Protein AF-A0A0R1XLI3-F1 (afdb_monomer_lite)

Organism: NCBI:txid1122147

Radius of gyration: 31.04 Å; chains: 1; bounding box: 112×54×92 Å

pLDDT: mean 72.98, std 22.09, range [22.11, 97.94]

Secondary structure (DSSP, 8-state):
------SHHHHHHHHHHHHH----S-PSSSSPPPSB-S--B-TT--BTTB-B-TTSPBPPTTEEEEEEE-TTS-EEEEEEEEPPTT-BEEES-SB-STT--EESS-SSGGGHHHHHHTT--S-SEEEESSBTTTTB---GGG---EEEEEEES--S-----SHHHHHHTTT-SS-SS---HHHIIIII-TT---BSEEE-GGGTT-EEEPTT--SBS-EEEEEEEEEEEEEE--STTHHHHHHTT--EEEEEEEEPTTS-HHHHHHTEEEEEEEEEEEEPPEEETTEEE------EEEEEEEEEPSS-TTEEEEEEEEPP-EEEEETTTEEEEE-TTHHHHHHHHHHBEEEETTEEEESB-BSSSS----S-GGGGEETTTTTEE-BPBPS---S-TT--HHHHHHHHHTT---TTHHHHHHHHHHTSPPPTTGGGBHHHHHHHHHHHHS--GGG--S--HHHHHHTTTTHIIIIIHHHHHHHIIIIIIS-EEEEEEEEEEEEGGG----SSHHHHHHHTTBPPPPSSTTS-S-STTS-S-S-TT-TT--SEEEEEE-GGGEEETT-TTTT--SS-TTT-THHHHHSSTTTSHHHH-EE-GGGTTT-SEEEEEEE-PPP---------HHHHHTTT----S-----S-TTGGG------TTTS-EE----SS-------HHHHHHHHHTTS-BGGGTB--EE--SS-----------------

Structure (mmCIF, N/CA/C/O backbone):
data_AF-A0A0R1XLI3-F1
#
_entry.id   AF-A0A0R1XLI3-F1
#
loop_
_atom_site.group_PDB
_atom_site.id
_atom_site.type_symbol
_atom_site.label_atom_id
_atom_site.label_alt_id
_atom_site.label_comp_id
_atom_site.label_asym_id
_atom_site.label_entity_id
_atom_site.label_seq_id
_atom_site.pdbx_PDB_ins_code
_atom_site.Cartn_x
_atom_site.Cartn_y
_atom_site.Cartn_z
_atom_site.occupancy
_atom_site.B_iso_or_equiv
_atom_site.auth_seq_id
_atom_site.auth_comp_id
_atom_site.auth_asym_id
_atom_site.auth_atom_id
_atom_site.pdbx_PDB_model_num
ATOM 1 N N . MET A 1 1 ? 73.283 -30.393 -1.524 1.00 39.75 1 MET A N 1
ATOM 2 C CA . MET A 1 1 ? 73.108 -28.950 -1.270 1.00 39.75 1 MET A CA 1
ATOM 3 C C . MET A 1 1 ? 72.895 -28.275 -2.610 1.00 39.75 1 MET A C 1
ATOM 5 O O . MET A 1 1 ? 73.868 -28.037 -3.299 1.00 39.75 1 MET A O 1
ATOM 9 N N . GLU A 1 2 ? 71.645 -28.024 -2.992 1.00 24.89 2 GLU A N 1
ATOM 10 C CA . GLU A 1 2 ? 71.291 -27.095 -4.071 1.00 24.89 2 GLU A CA 1
ATOM 11 C C . GLU A 1 2 ? 69.819 -26.689 -3.907 1.00 24.89 2 GLU A C 1
ATOM 13 O O . GLU A 1 2 ? 68.983 -27.474 -3.459 1.00 24.89 2 GLU A O 1
ATOM 18 N N . ARG A 1 3 ? 69.550 -25.403 -4.139 1.00 27.80 3 ARG A N 1
ATOM 19 C CA . ARG A 1 3 ? 68.343 -24.663 -3.749 1.00 27.80 3 ARG A CA 1
ATOM 20 C C . ARG A 1 3 ? 67.168 -24.939 -4.696 1.00 27.80 3 ARG A C 1
ATOM 22 O O . ARG A 1 3 ? 67.227 -24.549 -5.855 1.00 27.80 3 ARG A O 1
ATOM 29 N N . GLN A 1 4 ? 66.045 -25.433 -4.173 1.00 28.08 4 GLN A N 1
ATOM 30 C CA . GLN A 1 4 ? 64.724 -25.249 -4.790 1.00 28.08 4 GLN A CA 1
ATOM 31 C C . GLN A 1 4 ? 63.990 -24.092 -4.096 1.00 28.08 4 GLN A C 1
ATOM 33 O O . GLN A 1 4 ? 63.335 -24.266 -3.073 1.00 28.08 4 GLN A O 1
ATOM 38 N N . ASN A 1 5 ? 64.112 -22.885 -4.653 1.00 31.72 5 ASN A N 1
ATOM 39 C CA . ASN A 1 5 ? 63.316 -21.723 -4.254 1.00 31.72 5 ASN A CA 1
ATOM 40 C C . ASN A 1 5 ? 62.020 -21.689 -5.075 1.00 31.72 5 ASN A C 1
ATOM 42 O O . ASN A 1 5 ? 61.991 -21.150 -6.179 1.00 31.72 5 ASN A O 1
ATOM 46 N N . GLY A 1 6 ? 60.946 -22.253 -4.521 1.00 30.78 6 GLY A N 1
ATOM 47 C CA . GLY A 1 6 ? 59.614 -22.253 -5.120 1.00 30.78 6 GLY A CA 1
ATOM 48 C C . GLY A 1 6 ? 58.546 -21.664 -4.193 1.00 30.78 6 GLY A C 1
ATOM 49 O O . GLY A 1 6 ? 58.340 -22.125 -3.080 1.00 30.78 6 GLY A O 1
ATOM 50 N N . ASN A 1 7 ? 57.811 -20.680 -4.711 1.00 38.19 7 ASN A N 1
ATOM 51 C CA . ASN A 1 7 ? 56.394 -20.416 -4.419 1.00 38.19 7 ASN A CA 1
ATOM 52 C C . ASN A 1 7 ? 55.904 -19.762 -3.112 1.00 38.19 7 ASN A C 1
ATOM 54 O O . ASN A 1 7 ? 54.698 -19.538 -3.024 1.00 38.19 7 ASN A O 1
ATOM 58 N N . TRP A 1 8 ? 56.736 -19.283 -2.183 1.00 28.06 8 TRP A N 1
ATOM 59 C CA . TRP A 1 8 ? 56.175 -18.522 -1.040 1.00 28.06 8 TRP A CA 1
ATOM 60 C C . TRP A 1 8 ? 55.830 -17.051 -1.346 1.00 28.06 8 TRP A C 1
ATOM 62 O O . TRP A 1 8 ? 54.842 -16.517 -0.839 1.00 28.06 8 TRP A O 1
ATOM 72 N N . ARG A 1 9 ? 56.573 -16.388 -2.248 1.00 27.89 9 ARG A N 1
ATOM 73 C CA . ARG A 1 9 ? 56.328 -14.972 -2.606 1.00 27.89 9 ARG A CA 1
ATOM 74 C C . ARG A 1 9 ? 55.070 -14.745 -3.456 1.00 27.89 9 ARG A C 1
ATOM 76 O O . ARG A 1 9 ? 54.487 -13.670 -3.383 1.00 27.89 9 ARG A O 1
ATOM 83 N N . ARG A 1 10 ? 54.610 -15.742 -4.226 1.00 34.81 10 ARG A N 1
ATOM 84 C CA . ARG A 1 10 ? 53.370 -15.639 -5.028 1.00 34.81 10 ARG A CA 1
ATOM 85 C C . ARG A 1 10 ? 52.102 -15.757 -4.180 1.00 34.81 10 ARG A C 1
ATOM 87 O O . ARG A 1 10 ? 51.093 -15.165 -4.548 1.00 34.81 10 ARG A O 1
ATOM 94 N N . TRP A 1 11 ? 52.159 -16.462 -3.050 1.00 30.70 11 TRP A N 1
ATOM 95 C CA . TRP A 1 11 ? 51.035 -16.543 -2.115 1.00 30.70 11 TRP A CA 1
ATOM 96 C C . TRP A 1 11 ? 50.865 -15.235 -1.339 1.00 30.70 11 TRP A C 1
ATOM 98 O O . TRP A 1 11 ? 49.771 -14.682 -1.315 1.00 30.70 11 TRP A O 1
ATOM 108 N N . TRP A 1 12 ? 51.960 -14.653 -0.838 1.00 27.16 12 TRP A N 1
ATOM 109 C CA . TRP A 1 12 ? 51.905 -13.351 -0.165 1.00 27.16 12 TRP A CA 1
ATOM 110 C C . TRP A 1 12 ? 51.523 -12.197 -1.098 1.00 27.16 12 TRP A C 1
ATOM 112 O O . TRP A 1 12 ? 50.753 -11.339 -0.690 1.00 27.16 12 TRP A O 1
ATOM 122 N N . LEU A 1 13 ? 51.969 -12.190 -2.361 1.00 27.66 13 LEU A N 1
ATOM 123 C CA . LEU A 1 13 ? 51.540 -11.168 -3.324 1.00 27.66 13 LEU A CA 1
ATOM 124 C C . LEU A 1 13 ? 50.078 -11.327 -3.761 1.00 27.66 13 LEU A C 1
ATOM 126 O O . LEU A 1 13 ? 49.451 -10.315 -4.032 1.00 27.66 13 LEU A O 1
ATOM 130 N N . ARG A 1 14 ? 49.502 -12.540 -3.784 1.00 31.78 14 ARG A N 1
ATOM 131 C CA . ARG A 1 14 ? 48.061 -12.737 -4.045 1.00 31.78 14 ARG A CA 1
ATOM 132 C C . ARG A 1 14 ? 47.196 -12.364 -2.842 1.00 31.78 14 ARG A C 1
ATOM 134 O O . ARG A 1 14 ? 46.160 -11.739 -3.032 1.00 31.78 14 ARG A O 1
ATOM 141 N N . SER A 1 15 ? 47.646 -12.661 -1.623 1.00 29.19 15 SER A N 1
ATOM 142 C CA . SER A 1 15 ? 46.953 -12.246 -0.397 1.00 29.19 15 SER A CA 1
ATOM 143 C C . SER A 1 15 ? 47.086 -10.741 -0.144 1.00 29.19 15 SER A C 1
ATOM 145 O O . SER A 1 15 ? 46.114 -10.104 0.240 1.00 29.19 15 SER A O 1
ATOM 147 N N . ALA A 1 16 ? 48.238 -10.137 -0.451 1.00 25.22 16 ALA A N 1
ATOM 148 C CA . ALA A 1 16 ? 48.418 -8.688 -0.395 1.00 25.22 16 ALA A CA 1
ATOM 149 C C . ALA A 1 16 ? 47.683 -7.966 -1.536 1.00 25.22 16 ALA A C 1
ATOM 151 O O . ALA A 1 16 ? 47.194 -6.868 -1.308 1.00 25.22 16 ALA A O 1
ATOM 152 N N . LEU A 1 17 ? 47.515 -8.573 -2.723 1.00 25.44 17 LEU A N 1
ATOM 153 C CA . LEU A 1 17 ? 46.618 -8.022 -3.747 1.00 25.44 17 LEU A CA 1
ATOM 154 C C . LEU A 1 17 ? 45.147 -8.160 -3.349 1.00 25.44 17 LEU A C 1
ATOM 156 O O . LEU A 1 17 ? 44.393 -7.270 -3.675 1.00 25.44 17 LEU A O 1
ATOM 160 N N . LEU A 1 18 ? 44.724 -9.204 -2.631 1.00 27.86 18 LEU A N 1
ATOM 161 C CA . LEU A 1 18 ? 43.344 -9.334 -2.131 1.00 27.86 18 LEU A CA 1
ATOM 162 C C . LEU A 1 18 ? 43.043 -8.403 -0.945 1.00 27.86 18 LEU A C 1
ATOM 164 O O . LEU A 1 18 ? 41.903 -7.986 -0.775 1.00 27.86 18 LEU A O 1
ATOM 168 N N . VAL A 1 19 ? 44.060 -8.031 -0.162 1.00 26.91 19 VAL A N 1
ATOM 169 C CA . VAL A 1 19 ? 43.941 -7.078 0.956 1.00 26.91 19 VAL A CA 1
ATOM 170 C C . VAL A 1 19 ? 44.175 -5.623 0.505 1.00 26.91 19 VAL A C 1
ATOM 172 O O . VAL A 1 19 ? 43.577 -4.714 1.072 1.00 26.91 19 VAL A O 1
ATOM 175 N N . MET A 1 20 ? 44.953 -5.380 -0.561 1.00 24.34 20 MET A N 1
ATOM 176 C CA . MET A 1 20 ? 45.060 -4.065 -1.224 1.00 24.34 20 MET A CA 1
ATOM 177 C C . MET A 1 20 ? 44.031 -3.856 -2.348 1.00 24.34 20 MET A C 1
ATOM 179 O O . MET A 1 20 ? 43.761 -2.719 -2.718 1.00 24.34 20 MET A O 1
ATOM 183 N N . MET A 1 21 ? 43.368 -4.917 -2.819 1.00 24.69 21 MET A N 1
ATOM 184 C CA . MET A 1 21 ? 42.048 -4.879 -3.464 1.00 24.69 21 MET A CA 1
ATOM 185 C C . MET A 1 21 ? 40.954 -4.974 -2.399 1.00 24.69 21 MET A C 1
ATOM 187 O O . MET A 1 21 ? 39.965 -5.689 -2.556 1.00 24.69 21 MET A O 1
ATOM 191 N N . GLY A 1 22 ? 41.110 -4.180 -1.336 1.00 24.69 22 GLY A N 1
ATOM 192 C CA . GLY A 1 22 ? 39.999 -3.634 -0.570 1.00 24.69 22 GLY A CA 1
ATOM 193 C C . GLY A 1 22 ? 39.123 -2.761 -1.472 1.00 24.69 22 GLY A C 1
ATOM 194 O O . GLY A 1 22 ? 39.038 -1.553 -1.304 1.00 24.69 22 GLY A O 1
ATOM 195 N N . VAL A 1 23 ? 38.480 -3.397 -2.448 1.00 24.88 23 VAL A N 1
ATOM 196 C CA . VAL A 1 23 ? 37.234 -2.956 -3.052 1.00 24.88 23 VAL A CA 1
ATOM 197 C C . VAL A 1 23 ? 36.171 -3.518 -2.101 1.00 24.88 23 VAL A C 1
ATOM 199 O O . VAL A 1 23 ? 35.583 -4.564 -2.327 1.00 24.88 23 VAL A O 1
ATOM 202 N N . SER A 1 24 ? 35.992 -2.960 -0.903 1.00 25.61 24 SER A N 1
ATOM 203 C CA . SER A 1 24 ? 35.075 -1.833 -0.748 1.00 25.61 24 SER A CA 1
ATOM 204 C C . SER A 1 24 ? 34.416 -1.483 -2.082 1.00 25.61 24 SER A C 1
ATOM 206 O O . SER A 1 24 ? 34.947 -0.707 -2.871 1.00 25.61 24 SER A O 1
ATOM 208 N N . LEU A 1 25 ? 33.271 -2.108 -2.365 1.00 26.27 25 LEU A N 1
ATOM 209 C CA . LEU A 1 25 ? 32.308 -1.634 -3.361 1.00 26.27 25 LEU A CA 1
ATOM 210 C C . LEU A 1 25 ? 31.713 -0.290 -2.889 1.00 26.27 25 LEU A C 1
ATOM 212 O O . LEU A 1 25 ? 30.508 -0.131 -2.741 1.00 26.27 25 LEU A O 1
ATOM 216 N N . VAL A 1 26 ? 32.587 0.677 -2.630 1.00 27.73 26 VAL A N 1
ATOM 217 C CA . VAL A 1 26 ? 32.319 2.105 -2.619 1.00 27.73 26 VAL A CA 1
ATOM 218 C C . VAL A 1 26 ? 32.951 2.585 -3.918 1.00 27.73 26 VAL A C 1
ATOM 220 O O . VAL A 1 26 ? 34.157 2.805 -4.008 1.00 27.73 26 VAL A O 1
ATOM 223 N N . GLY A 1 27 ? 32.138 2.612 -4.975 1.00 23.52 27 GLY A N 1
ATOM 224 C CA . GLY A 1 27 ? 32.546 3.168 -6.261 1.00 23.52 27 GLY A CA 1
ATOM 225 C C . GLY A 1 27 ? 32.937 4.647 -6.117 1.00 23.52 27 GLY A C 1
ATOM 226 O O . GLY A 1 27 ? 32.415 5.333 -5.233 1.00 23.52 27 GLY A O 1
ATOM 227 N N . PRO A 1 28 ? 33.861 5.147 -6.956 1.00 25.33 28 PRO A N 1
ATOM 228 C CA . PRO A 1 28 ? 34.333 6.522 -6.884 1.00 25.33 28 PRO A CA 1
ATOM 229 C C . PRO A 1 28 ? 33.207 7.510 -7.218 1.00 25.33 28 PRO A C 1
ATOM 231 O O . PRO A 1 28 ? 32.317 7.221 -8.016 1.00 25.33 28 PRO A O 1
ATOM 234 N N . GLY A 1 29 ? 33.268 8.664 -6.552 1.00 27.78 29 GLY A N 1
ATOM 235 C CA . GLY A 1 29 ? 32.188 9.634 -6.381 1.00 27.78 29 GLY A CA 1
ATOM 236 C C . GLY A 1 29 ? 31.455 10.072 -7.651 1.00 27.78 29 GLY A C 1
ATOM 237 O O . GLY A 1 29 ? 32.063 10.412 -8.664 1.00 27.78 29 GLY A O 1
ATOM 238 N N . GLY A 1 30 ? 30.126 10.135 -7.518 1.00 27.03 30 GLY A N 1
ATOM 239 C CA . GLY A 1 30 ? 29.192 10.716 -8.482 1.00 27.03 30 GLY A CA 1
ATOM 240 C C . GLY A 1 30 ? 28.301 9.686 -9.181 1.00 27.03 30 GLY A C 1
ATOM 241 O O . GLY A 1 30 ? 28.468 9.445 -10.372 1.00 27.03 30 GLY A O 1
ATOM 242 N N . GLY A 1 31 ? 27.335 9.096 -8.469 1.00 23.61 31 GLY A N 1
ATOM 243 C CA . GLY A 1 31 ? 26.301 8.242 -9.066 1.00 23.61 31 GLY A CA 1
ATOM 244 C C . GLY A 1 31 ? 25.434 7.561 -8.004 1.00 23.61 31 GLY A C 1
ATOM 245 O O . GLY A 1 31 ? 25.958 6.922 -7.101 1.00 23.61 31 GLY A O 1
ATOM 246 N N . VAL A 1 32 ? 24.123 7.759 -8.095 1.00 30.73 32 VAL A N 1
ATOM 247 C CA . VAL A 1 32 ? 23.076 7.502 -7.090 1.00 30.73 32 VAL A CA 1
ATOM 248 C C . VAL A 1 32 ? 23.098 6.064 -6.532 1.00 30.73 32 VAL A C 1
ATOM 250 O O . VAL A 1 32 ? 23.110 5.089 -7.283 1.00 30.73 32 VAL A O 1
ATOM 253 N N . GLN A 1 33 ? 23.111 5.941 -5.197 1.00 36.12 33 GLN A N 1
ATOM 254 C CA . GLN A 1 33 ? 22.994 4.683 -4.444 1.00 36.12 33 GLN A CA 1
ATOM 255 C C . GLN A 1 33 ? 21.686 3.949 -4.790 1.00 36.12 33 GLN A C 1
ATOM 257 O O . GLN A 1 33 ? 20.634 4.564 -4.949 1.00 36.12 33 GLN A O 1
ATOM 262 N N . ALA A 1 34 ? 21.745 2.617 -4.883 1.00 39.62 34 ALA A N 1
ATOM 263 C CA . ALA A 1 34 ? 20.552 1.780 -4.997 1.00 39.62 34 ALA A CA 1
ATOM 264 C C . ALA A 1 34 ? 19.632 2.010 -3.782 1.00 39.62 34 ALA A C 1
ATOM 266 O O . ALA A 1 34 ? 20.099 1.900 -2.653 1.00 39.62 34 ALA A O 1
ATOM 267 N N . ALA A 1 35 ? 18.349 2.315 -4.010 1.00 57.84 35 ALA A N 1
ATOM 268 C CA . ALA A 1 35 ? 17.368 2.561 -2.942 1.00 57.84 35 ALA A CA 1
ATOM 269 C C . ALA A 1 35 ? 16.849 1.262 -2.293 1.00 57.84 35 ALA A C 1
ATOM 271 O O . ALA A 1 35 ? 16.368 1.273 -1.165 1.00 57.84 35 ALA A O 1
ATOM 272 N N . THR A 1 36 ? 16.991 0.120 -2.975 1.00 68.88 36 THR A N 1
ATOM 273 C CA . THR A 1 36 ? 16.769 -1.207 -2.381 1.00 68.88 36 THR A CA 1
ATOM 274 C C . THR A 1 36 ? 18.110 -1.787 -1.925 1.00 68.88 36 THR A C 1
ATOM 276 O O . THR A 1 36 ? 18.995 -2.038 -2.749 1.00 68.88 36 THR A O 1
ATOM 279 N N . ILE A 1 37 ? 18.266 -1.964 -0.615 1.00 77.00 37 ILE A N 1
ATOM 280 C CA . ILE A 1 37 ? 19.516 -2.267 0.089 1.00 77.00 37 ILE A CA 1
ATOM 281 C C . ILE A 1 37 ? 19.394 -3.540 0.942 1.00 77.00 37 ILE A C 1
ATOM 283 O O . ILE A 1 37 ? 18.321 -4.121 1.084 1.00 77.00 37 ILE A O 1
ATOM 287 N N . GLY A 1 38 ? 20.512 -3.968 1.530 1.00 77.31 38 GLY A N 1
ATOM 288 C CA . GLY A 1 38 ? 20.568 -5.162 2.372 1.00 77.31 38 GLY A CA 1
ATOM 289 C C . GLY A 1 38 ? 20.665 -6.466 1.581 1.00 77.31 38 GLY A C 1
ATOM 290 O O . GLY A 1 38 ? 20.661 -6.488 0.347 1.00 77.31 38 GLY A O 1
ATOM 291 N N . ASP A 1 39 ? 20.800 -7.563 2.321 1.00 87.00 39 ASP A N 1
ATOM 292 C CA . ASP A 1 39 ? 20.830 -8.904 1.742 1.00 87.00 39 ASP A CA 1
ATOM 293 C C . ASP A 1 39 ? 19.417 -9.374 1.370 1.00 87.00 39 ASP A C 1
ATOM 295 O O . ASP A 1 39 ? 18.418 -8.837 1.835 1.00 87.00 39 ASP A O 1
ATOM 299 N N . VAL A 1 40 ? 19.299 -10.398 0.524 1.00 90.94 40 VAL A N 1
ATOM 300 C CA . VAL A 1 40 ? 17.981 -10.997 0.263 1.00 90.94 40 VAL A CA 1
ATOM 301 C C . VAL A 1 40 ? 17.575 -11.803 1.496 1.00 90.94 40 VAL A C 1
ATOM 303 O O . VAL A 1 40 ? 18.226 -12.805 1.810 1.00 90.94 40 VAL A O 1
ATOM 306 N N . LEU A 1 41 ? 16.516 -11.373 2.183 1.00 91.88 41 LEU A N 1
ATOM 307 C CA . LEU A 1 41 ? 15.948 -12.093 3.319 1.00 91.88 41 LEU A CA 1
ATOM 308 C C . LEU A 1 41 ? 15.362 -13.423 2.843 1.00 91.88 41 LEU A C 1
ATOM 310 O O . LEU A 1 41 ? 14.444 -13.448 2.018 1.00 91.88 41 LEU A O 1
ATOM 314 N N . ASP A 1 42 ? 15.870 -14.529 3.381 1.00 91.31 42 ASP A N 1
ATOM 315 C CA . ASP A 1 42 ? 15.267 -15.840 3.168 1.00 91.31 42 ASP A CA 1
ATOM 316 C C . ASP A 1 42 ? 14.076 -16.029 4.115 1.00 91.31 42 ASP A C 1
ATOM 318 O O . ASP A 1 42 ? 14.222 -16.492 5.244 1.00 91.31 42 ASP A O 1
ATOM 322 N N . ASN A 1 43 ? 12.880 -15.679 3.641 1.00 91.56 43 ASN A N 1
ATOM 323 C CA . ASN A 1 43 ? 11.638 -15.845 4.394 1.00 91.56 43 ASN A CA 1
ATOM 324 C C . ASN A 1 43 ? 11.174 -17.311 4.509 1.00 91.56 43 ASN A C 1
ATOM 326 O O . ASN A 1 43 ? 10.242 -17.589 5.261 1.00 91.56 43 ASN A O 1
ATOM 330 N N . THR A 1 44 ? 11.832 -18.255 3.823 1.00 88.00 44 THR A N 1
ATOM 331 C CA . THR A 1 44 ? 11.503 -19.693 3.880 1.00 88.00 44 THR A CA 1
ATOM 332 C C . THR A 1 44 ? 12.224 -20.427 5.014 1.00 88.00 44 THR A C 1
ATOM 334 O O . THR A 1 44 ? 11.814 -21.520 5.407 1.00 88.00 44 THR A O 1
ATOM 337 N N . ALA A 1 45 ? 13.282 -19.829 5.570 1.00 77.31 45 ALA A N 1
ATOM 338 C CA . ALA A 1 45 ? 14.051 -20.383 6.679 1.00 77.31 45 ALA A CA 1
ATOM 339 C C . ALA A 1 45 ? 13.320 -20.151 8.015 1.00 77.31 45 ALA A C 1
ATOM 341 O O . ALA A 1 45 ? 13.554 -19.167 8.714 1.00 77.31 45 ALA A O 1
ATOM 342 N N . THR A 1 46 ? 12.402 -21.056 8.354 1.00 71.75 46 THR A N 1
ATOM 343 C CA . THR A 1 46 ? 11.537 -20.932 9.537 1.00 71.75 46 THR A CA 1
ATOM 344 C C . THR A 1 46 ? 11.875 -21.921 10.638 1.00 71.75 46 THR A C 1
ATOM 346 O O . THR A 1 46 ? 12.150 -23.087 10.358 1.00 71.75 46 THR A O 1
ATOM 349 N N . THR A 1 47 ? 11.700 -21.498 11.890 1.00 72.06 47 THR A N 1
ATOM 350 C CA . THR A 1 47 ? 11.745 -22.375 13.070 1.00 72.06 47 THR A CA 1
ATOM 351 C C . THR A 1 47 ? 10.362 -22.399 13.711 1.00 72.06 47 THR A C 1
ATOM 353 O O . THR A 1 47 ? 9.854 -21.345 14.085 1.00 72.06 47 THR A O 1
ATOM 356 N N . ASN A 1 48 ? 9.739 -23.577 13.843 1.00 73.88 48 ASN A N 1
ATOM 357 C CA . ASN A 1 48 ? 8.381 -23.738 14.394 1.00 73.88 48 ASN A CA 1
ATOM 358 C C . ASN A 1 48 ? 7.351 -22.782 13.759 1.00 73.88 48 ASN A C 1
ATOM 360 O O . ASN A 1 48 ? 6.611 -22.109 14.474 1.00 73.88 48 ASN A O 1
ATOM 364 N N . ASN A 1 49 ? 7.354 -22.681 12.426 1.00 74.06 49 ASN A N 1
ATOM 365 C CA . ASN A 1 49 ? 6.492 -21.774 11.658 1.00 74.06 49 ASN A CA 1
ATOM 366 C C . ASN A 1 49 ? 6.637 -20.293 12.037 1.00 74.06 49 ASN A C 1
ATOM 368 O O . ASN A 1 49 ? 5.702 -19.528 11.876 1.00 74.06 49 ASN A O 1
ATOM 372 N N . LYS A 1 50 ? 7.802 -19.857 12.526 1.00 83.25 50 LYS A N 1
ATOM 373 C CA . LYS A 1 50 ? 8.097 -18.441 12.785 1.00 83.25 50 LYS A CA 1
ATOM 374 C C . LYS A 1 50 ? 9.308 -17.991 11.984 1.00 83.25 50 LYS A C 1
ATOM 376 O O . LYS A 1 50 ? 10.279 -18.740 11.844 1.00 83.25 50 LYS A O 1
ATOM 381 N N . LEU A 1 51 ? 9.263 -16.745 11.519 1.00 88.94 51 LEU A N 1
ATOM 382 C CA . LEU A 1 51 ? 10.431 -16.049 10.994 1.00 88.94 51 LEU A CA 1
ATOM 383 C C . LEU A 1 51 ? 11.170 -15.379 12.151 1.00 88.94 51 LEU A C 1
ATOM 385 O O . LEU A 1 51 ? 10.685 -14.406 12.735 1.00 88.94 51 LEU A O 1
ATOM 389 N N . LEU A 1 52 ? 12.328 -15.932 12.499 1.00 89.06 52 LEU A N 1
ATOM 390 C CA . LEU A 1 52 ? 13.165 -15.446 13.590 1.00 89.06 52 LEU A CA 1
ATOM 391 C C . LEU A 1 52 ? 14.494 -14.935 13.039 1.00 89.06 52 LEU A C 1
ATOM 393 O O . LEU A 1 52 ? 15.039 -15.491 12.087 1.00 89.06 52 LEU A O 1
ATOM 397 N N . ASP A 1 53 ? 15.028 -13.891 13.661 1.00 89.31 53 ASP A N 1
ATOM 398 C CA . ASP A 1 53 ? 16.418 -13.511 13.454 1.00 89.31 53 ASP A CA 1
ATOM 399 C C . ASP A 1 53 ? 17.379 -14.478 14.169 1.00 89.31 53 ASP A C 1
ATOM 401 O O . ASP A 1 53 ? 16.973 -15.347 14.947 1.00 89.31 53 ASP A O 1
ATOM 405 N N . ALA A 1 54 ? 18.681 -14.314 13.932 1.00 86.62 54 ALA A N 1
ATOM 406 C CA . ALA A 1 54 ? 19.724 -15.147 14.530 1.00 86.62 54 ALA A CA 1
ATOM 407 C C . ALA A 1 54 ? 19.774 -15.085 16.074 1.00 86.62 54 ALA A C 1
ATOM 409 O O . ALA A 1 54 ? 20.431 -15.919 16.692 1.00 86.62 54 ALA A O 1
ATOM 410 N N . ASN A 1 55 ? 19.086 -14.121 16.701 1.00 84.69 55 ASN A N 1
ATOM 411 C CA . ASN A 1 55 ? 18.969 -13.990 18.154 1.00 84.69 55 ASN A CA 1
ATOM 412 C C . ASN A 1 55 ? 17.659 -14.597 18.696 1.00 84.69 55 ASN A C 1
ATOM 414 O O . ASN A 1 55 ? 17.377 -14.477 19.888 1.00 84.69 55 ASN A O 1
ATOM 418 N N . GLY A 1 56 ? 16.842 -15.223 17.843 1.00 85.06 56 GLY A N 1
ATOM 419 C CA . GLY A 1 56 ? 15.561 -15.821 18.218 1.00 85.06 56 GLY A CA 1
ATOM 420 C C . GLY A 1 56 ? 14.411 -14.821 18.363 1.00 85.06 56 GLY A C 1
ATOM 421 O O . GLY A 1 56 ? 13.343 -15.193 18.853 1.00 85.06 56 GLY A O 1
ATOM 422 N N . LYS A 1 57 ? 14.587 -13.560 17.948 1.00 87.50 57 LYS A N 1
ATOM 423 C CA . LYS A 1 57 ? 13.521 -12.549 17.969 1.00 87.50 57 LYS A CA 1
ATOM 424 C C . LYS A 1 57 ? 12.688 -12.643 16.692 1.00 87.50 57 LYS A C 1
ATOM 426 O O . LYS A 1 57 ? 13.240 -12.826 15.611 1.00 87.50 57 LYS A O 1
ATOM 431 N N . ALA A 1 58 ? 11.370 -12.462 16.806 1.00 88.25 58 ALA A N 1
ATOM 432 C CA . ALA A 1 58 ? 10.495 -12.340 15.641 1.00 88.25 58 ALA A CA 1
ATOM 433 C C . ALA A 1 58 ? 11.009 -11.253 14.687 1.00 88.25 58 ALA A C 1
ATOM 435 O O . ALA A 1 58 ? 11.395 -10.155 15.112 1.00 88.25 58 ALA A O 1
ATOM 436 N N . TRP A 1 59 ? 11.039 -11.581 13.400 1.00 92.69 59 TRP A N 1
ATOM 437 C CA . TRP A 1 59 ? 11.534 -10.669 12.385 1.00 92.69 59 TRP A CA 1
ATOM 438 C C . TRP A 1 59 ? 10.568 -9.505 12.190 1.00 92.69 59 TRP A C 1
ATOM 440 O O . TRP A 1 59 ? 9.400 -9.718 11.881 1.00 92.69 59 TRP A O 1
ATOM 450 N N . ASN A 1 60 ? 11.048 -8.276 12.341 1.00 93.88 60 ASN A N 1
ATOM 451 C CA . ASN A 1 60 ? 10.270 -7.083 12.054 1.00 93.88 60 ASN A CA 1
ATOM 452 C C . ASN A 1 60 ? 10.467 -6.678 10.588 1.00 93.88 60 ASN A C 1
ATOM 454 O O . ASN A 1 60 ? 11.578 -6.331 10.182 1.00 93.88 60 ASN A O 1
ATOM 458 N N . MET A 1 61 ? 9.377 -6.653 9.821 1.00 93.62 61 MET A N 1
ATOM 459 C CA . MET A 1 61 ? 9.349 -6.287 8.399 1.00 93.62 61 MET A CA 1
ATOM 460 C C . MET A 1 61 ? 9.634 -4.799 8.124 1.00 93.62 61 MET A C 1
ATOM 462 O O . MET A 1 61 ? 9.643 -4.373 6.981 1.00 93.62 61 MET A O 1
ATOM 466 N N . TYR A 1 62 ? 9.943 -3.986 9.130 1.00 93.31 62 TYR A N 1
ATOM 467 C CA . TYR A 1 62 ? 10.545 -2.661 8.937 1.00 93.31 62 TYR A CA 1
ATOM 468 C C . TYR A 1 62 ? 12.079 -2.688 8.942 1.00 93.31 62 TYR A C 1
ATOM 470 O O . TYR A 1 62 ? 12.715 -1.653 8.747 1.00 93.31 62 TYR A O 1
ATOM 478 N N . SER A 1 63 ? 12.695 -3.845 9.186 1.00 92.62 63 SER A N 1
ATOM 479 C CA . SER A 1 63 ? 14.148 -3.958 9.318 1.00 92.62 63 SER A CA 1
ATOM 480 C C . SER A 1 63 ? 14.829 -4.298 7.999 1.00 92.62 63 SER A C 1
ATOM 482 O O . SER A 1 63 ? 14.349 -5.143 7.243 1.00 92.62 63 SER A O 1
ATOM 484 N N . ILE A 1 64 ? 16.008 -3.714 7.782 1.00 91.38 64 ILE A N 1
ATOM 485 C CA . ILE A 1 64 ? 16.901 -4.105 6.691 1.00 91.38 64 ILE A CA 1
ATOM 486 C C . ILE A 1 64 ? 17.617 -5.418 7.067 1.00 91.38 64 ILE A C 1
ATOM 488 O O . ILE A 1 64 ? 18.276 -5.478 8.116 1.00 91.38 64 ILE A O 1
ATOM 492 N N . PRO A 1 65 ? 17.503 -6.473 6.241 1.00 91.50 65 PRO A N 1
ATOM 493 C CA . PRO A 1 65 ? 18.179 -7.745 6.469 1.00 91.50 65 PRO A CA 1
ATOM 494 C C . PRO A 1 65 ? 19.690 -7.657 6.241 1.00 91.50 65 PRO A C 1
ATOM 496 O O . PRO A 1 65 ? 20.161 -7.105 5.244 1.00 91.50 65 PRO A O 1
ATOM 499 N N . ARG A 1 66 ? 20.450 -8.295 7.136 1.00 90.81 66 ARG A N 1
ATOM 500 C CA . ARG A 1 66 ? 21.885 -8.540 6.962 1.00 90.81 66 ARG A CA 1
ATOM 501 C C . ARG A 1 66 ? 22.215 -10.000 7.233 1.00 90.81 66 ARG A C 1
ATOM 503 O O . ARG A 1 66 ? 21.901 -10.526 8.301 1.00 90.81 66 ARG A O 1
ATOM 510 N N . GLN A 1 67 ? 22.883 -10.630 6.280 1.00 89.62 67 GLN A N 1
ATOM 511 C CA . GLN A 1 67 ? 23.367 -11.993 6.382 1.00 89.62 67 GLN A CA 1
ATOM 512 C C . GLN A 1 67 ? 24.613 -12.032 7.277 1.00 89.62 67 GLN A C 1
ATOM 514 O O . GLN A 1 67 ? 25.551 -11.243 7.135 1.00 89.62 67 GLN A O 1
ATOM 519 N N . VAL A 1 68 ? 24.626 -12.978 8.205 1.00 89.06 68 VAL A N 1
ATOM 520 C CA . VAL A 1 68 ? 25.740 -13.280 9.104 1.00 89.06 68 VAL A CA 1
ATOM 521 C C . VAL A 1 68 ? 26.017 -14.779 9.087 1.00 89.06 68 VAL A C 1
ATOM 523 O O . VAL A 1 68 ? 25.219 -15.570 8.582 1.00 89.06 68 VAL A O 1
ATOM 526 N N . TRP A 1 69 ? 27.167 -15.169 9.621 1.00 85.50 69 TRP A N 1
ATOM 527 C CA . TRP A 1 69 ? 27.494 -16.568 9.869 1.00 85.50 69 TRP A CA 1
ATOM 528 C C . TRP A 1 69 ? 27.278 -16.852 11.352 1.00 85.50 69 TRP A C 1
ATOM 530 O O . TRP A 1 69 ? 27.748 -16.083 12.194 1.00 85.50 69 TRP A O 1
ATOM 540 N N . ASP A 1 70 ? 26.533 -17.909 11.664 1.00 81.12 70 ASP A N 1
ATOM 541 C CA . ASP A 1 70 ? 26.373 -18.366 13.041 1.00 81.12 70 ASP A CA 1
ATOM 542 C C . ASP A 1 70 ? 27.618 -19.130 13.536 1.00 81.12 70 ASP A C 1
ATOM 544 O O . ASP A 1 70 ? 28.609 -19.295 12.817 1.00 81.12 70 ASP A O 1
ATOM 548 N N . LYS A 1 71 ? 27.581 -19.579 14.796 1.00 78.00 71 LYS A N 1
ATOM 549 C CA . LYS A 1 71 ? 28.692 -20.309 15.434 1.00 78.00 71 LYS A CA 1
ATOM 550 C C . LYS A 1 71 ? 28.997 -21.655 14.761 1.00 78.00 71 LYS A C 1
ATOM 552 O O . LYS A 1 71 ? 30.116 -22.138 14.903 1.00 78.00 71 LYS A O 1
ATOM 557 N N . ASP A 1 72 ? 28.042 -22.210 14.016 1.00 80.75 72 ASP A N 1
ATOM 558 C CA . ASP A 1 72 ? 28.148 -23.494 13.319 1.00 80.75 72 ASP A CA 1
ATOM 559 C C . ASP A 1 72 ? 28.505 -23.319 11.829 1.00 80.75 72 ASP A C 1
ATOM 561 O O . ASP A 1 72 ? 28.507 -24.284 11.062 1.00 80.75 72 ASP A O 1
ATOM 565 N N . GLY A 1 73 ? 28.803 -22.088 11.394 1.00 79.44 73 GLY A N 1
ATOM 566 C CA . GLY A 1 73 ? 29.147 -21.779 10.008 1.00 79.44 73 GLY A CA 1
ATOM 567 C C . GLY A 1 73 ? 27.960 -21.846 9.044 1.00 79.44 73 GLY A C 1
ATOM 568 O O . GLY A 1 73 ? 28.166 -21.951 7.834 1.00 79.44 73 GLY A O 1
ATOM 569 N N . LYS A 1 74 ? 26.718 -21.771 9.537 1.00 83.25 74 LYS A N 1
ATOM 570 C CA . LYS A 1 74 ? 25.520 -21.645 8.700 1.00 83.25 74 LYS A CA 1
ATOM 571 C C . LYS A 1 74 ? 25.172 -20.175 8.494 1.00 83.25 74 LYS A C 1
ATOM 573 O O . LYS A 1 74 ? 25.453 -19.307 9.321 1.00 83.25 74 LYS A O 1
ATOM 578 N N . LYS A 1 75 ? 24.562 -19.885 7.344 1.00 82.62 75 LYS A N 1
ATOM 579 C CA . LYS A 1 75 ? 24.054 -18.546 7.040 1.00 82.62 75 LYS A CA 1
ATOM 580 C C . LYS A 1 75 ? 22.817 -18.278 7.892 1.00 82.62 75 LYS A C 1
ATOM 582 O O . LYS A 1 75 ? 21.848 -19.027 7.807 1.00 82.62 75 LYS A O 1
ATOM 587 N N . ALA A 1 76 ? 22.848 -17.194 8.652 1.00 85.94 76 ALA A N 1
ATOM 588 C CA . ALA A 1 76 ? 21.722 -16.674 9.415 1.00 85.94 76 ALA A CA 1
ATOM 589 C C . ALA A 1 76 ? 21.501 -15.193 9.074 1.00 85.94 76 ALA A C 1
ATOM 591 O O . ALA A 1 76 ? 22.326 -14.569 8.403 1.00 85.94 76 ALA A O 1
ATOM 592 N N . TYR A 1 77 ? 20.391 -14.618 9.531 1.00 89.75 77 TYR A N 1
ATOM 593 C CA . TYR A 1 77 ? 20.047 -13.220 9.272 1.00 89.75 77 TYR A CA 1
ATOM 594 C C . TYR A 1 77 ? 19.830 -12.465 10.578 1.00 89.75 77 TYR A C 1
ATOM 596 O O . TYR A 1 77 ? 19.206 -12.981 11.503 1.00 89.75 77 TYR A O 1
ATOM 604 N N . ILE A 1 78 ? 20.316 -11.228 10.648 1.00 91.31 78 ILE A N 1
ATOM 605 C CA . ILE A 1 78 ? 20.031 -10.302 11.749 1.00 91.31 78 ILE A CA 1
ATOM 606 C C . ILE A 1 78 ? 19.275 -9.077 11.243 1.00 91.31 78 ILE A C 1
ATOM 608 O O . ILE A 1 78 ? 19.480 -8.621 10.115 1.00 91.31 78 ILE A O 1
ATOM 612 N N . GLN A 1 79 ? 18.436 -8.520 12.113 1.00 92.81 79 GLN A N 1
ATOM 613 C CA . GLN A 1 79 ? 17.776 -7.234 11.905 1.00 92.81 79 GLN A CA 1
ATOM 614 C C . GLN A 1 79 ? 18.810 -6.119 12.109 1.00 92.81 79 GLN A C 1
ATOM 616 O O . GLN A 1 79 ? 19.151 -5.798 13.246 1.00 92.81 79 GLN A O 1
ATOM 621 N N . GLN A 1 80 ? 19.361 -5.560 11.026 1.00 88.88 80 GLN A N 1
ATOM 622 C CA . GLN A 1 80 ? 20.469 -4.604 11.133 1.00 88.88 80 GLN A CA 1
ATOM 623 C C . GLN A 1 80 ? 20.026 -3.276 11.759 1.00 88.88 80 GLN A C 1
ATOM 625 O O . GLN A 1 80 ? 20.664 -2.783 12.687 1.00 88.88 80 GLN A O 1
ATOM 630 N N . ARG A 1 81 ? 18.964 -2.685 11.207 1.00 90.62 81 ARG A N 1
ATOM 631 C CA . ARG A 1 81 ? 18.308 -1.456 11.672 1.00 90.62 81 ARG A CA 1
ATOM 632 C C . ARG A 1 81 ? 16.950 -1.304 10.990 1.00 90.62 81 ARG A C 1
ATOM 634 O O . ARG A 1 81 ? 16.703 -1.955 9.976 1.00 90.62 81 ARG A O 1
ATOM 641 N N . GLU A 1 82 ? 16.119 -0.408 11.511 1.00 90.12 82 GLU A N 1
ATOM 642 C CA . GLU A 1 82 ? 14.906 0.044 10.823 1.00 90.12 82 GLU A CA 1
ATOM 643 C C . GLU A 1 82 ? 15.269 0.783 9.518 1.00 90.12 82 GLU A C 1
ATOM 645 O O . GLU A 1 82 ? 16.278 1.504 9.462 1.00 90.12 82 GLU A O 1
ATOM 650 N N . ARG A 1 83 ? 14.467 0.581 8.468 1.00 89.81 83 ARG A N 1
ATOM 651 C CA . ARG A 1 83 ? 14.555 1.319 7.200 1.00 89.81 83 ARG A CA 1
ATOM 652 C C . ARG A 1 83 ? 14.170 2.791 7.382 1.00 89.81 83 ARG A C 1
ATOM 654 O O . ARG A 1 83 ? 13.435 3.143 8.308 1.00 89.81 83 ARG A O 1
ATOM 661 N N . THR A 1 84 ? 14.642 3.654 6.492 1.00 89.06 84 THR A N 1
ATOM 662 C CA . THR A 1 84 ? 14.072 4.997 6.288 1.00 89.06 84 THR A CA 1
ATOM 663 C C . THR A 1 84 ? 12.978 4.971 5.213 1.00 89.06 84 THR A C 1
ATOM 665 O O . THR A 1 84 ? 12.745 3.951 4.564 1.00 89.06 84 THR A O 1
ATOM 668 N N . ALA A 1 85 ? 12.280 6.095 5.035 1.00 86.44 85 ALA A N 1
ATOM 669 C CA . ALA A 1 85 ? 11.193 6.240 4.061 1.00 86.44 85 ALA A CA 1
ATOM 670 C C . ALA A 1 85 ? 11.623 6.149 2.580 1.00 86.44 85 ALA A C 1
ATOM 672 O O . ALA A 1 85 ? 10.787 6.018 1.699 1.00 86.44 85 ALA A O 1
ATOM 673 N N . ASP A 1 86 ? 12.916 6.218 2.277 1.00 86.12 86 ASP A N 1
ATOM 674 C CA . ASP A 1 86 ? 13.473 6.117 0.923 1.00 86.12 86 ASP A CA 1
ATOM 675 C C . ASP A 1 86 ? 14.200 4.786 0.664 1.00 86.12 86 ASP A C 1
ATOM 677 O O . ASP A 1 86 ? 14.741 4.567 -0.422 1.00 86.12 86 ASP A O 1
ATOM 681 N N . GLU A 1 87 ? 14.191 3.881 1.644 1.00 87.94 87 GLU A N 1
ATOM 682 C CA . GLU A 1 87 ? 14.888 2.600 1.599 1.00 87.94 87 GLU A CA 1
ATOM 683 C C . GLU A 1 87 ? 13.918 1.426 1.495 1.00 87.94 87 GLU A C 1
ATOM 685 O O . GLU A 1 87 ? 12.884 1.398 2.165 1.00 87.94 87 GLU A O 1
ATOM 690 N N . GLY A 1 88 ? 14.311 0.411 0.727 1.00 87.81 88 GLY A N 1
ATOM 691 C CA . GLY A 1 88 ? 13.672 -0.903 0.731 1.00 87.81 88 GLY A CA 1
ATOM 692 C C . GLY A 1 88 ? 14.670 -2.051 0.746 1.00 87.81 88 GLY A C 1
ATOM 693 O O . GLY A 1 88 ? 15.880 -1.834 0.777 1.00 87.81 88 GLY A O 1
ATOM 694 N N . SER A 1 89 ? 14.178 -3.285 0.709 1.00 91.38 89 SER A N 1
ATOM 695 C CA . SER A 1 89 ? 15.007 -4.497 0.647 1.00 91.38 89 SER A CA 1
ATOM 696 C C . SER A 1 89 ? 14.361 -5.617 -0.171 1.00 91.38 89 SER A C 1
ATOM 698 O O . SER A 1 89 ? 13.247 -5.482 -0.673 1.00 91.38 89 SER A O 1
ATOM 700 N N . PHE A 1 90 ? 15.087 -6.722 -0.356 1.00 93.00 90 PHE A N 1
ATOM 701 C CA . PHE A 1 90 ? 14.600 -7.890 -1.088 1.00 93.00 90 PHE A CA 1
ATOM 702 C C . PHE A 1 90 ? 14.227 -9.037 -0.152 1.00 93.00 90 PHE A C 1
ATOM 704 O O . PHE A 1 90 ? 14.961 -9.360 0.782 1.00 93.00 90 PHE A O 1
ATOM 711 N N . VAL A 1 91 ? 13.139 -9.719 -0.492 1.00 94.44 91 VAL A N 1
ATOM 712 C CA . VAL A 1 91 ? 12.688 -10.963 0.133 1.00 94.44 91 VAL A CA 1
ATOM 713 C C . VAL A 1 91 ? 12.683 -12.063 -0.923 1.00 94.44 91 VAL A C 1
ATOM 715 O O . VAL A 1 91 ? 12.313 -11.841 -2.076 1.00 94.44 91 VAL A O 1
ATOM 718 N N . LYS A 1 92 ? 13.126 -13.260 -0.545 1.00 93.44 92 LYS A N 1
ATOM 719 C CA . LYS A 1 92 ? 13.369 -14.372 -1.471 1.00 93.44 92 LYS A CA 1
ATOM 720 C C . LYS A 1 92 ? 12.127 -14.819 -2.242 1.00 93.44 92 LYS A C 1
ATOM 722 O O . LYS A 1 92 ? 12.262 -15.146 -3.417 1.00 93.44 92 LYS A O 1
ATOM 727 N N . GLN A 1 93 ? 10.963 -14.877 -1.595 1.00 93.44 93 GLN A N 1
ATOM 728 C CA . GLN A 1 93 ? 9.778 -15.496 -2.189 1.00 93.44 93 GLN A CA 1
ATOM 729 C C . GLN A 1 93 ? 8.483 -14.748 -1.847 1.00 93.44 93 GLN A C 1
ATOM 731 O O . GLN A 1 93 ? 8.193 -14.514 -0.676 1.00 93.44 93 GLN A O 1
ATOM 736 N N . GLY A 1 94 ? 7.693 -14.404 -2.872 1.00 95.06 94 GLY A N 1
ATOM 737 C CA . GLY A 1 94 ? 6.408 -13.687 -2.750 1.00 95.06 94 GLY A CA 1
ATOM 738 C C . GLY A 1 94 ? 5.154 -14.556 -2.635 1.00 95.06 94 GLY A C 1
ATOM 739 O O . GLY A 1 94 ? 4.042 -14.031 -2.686 1.00 95.06 94 GLY A O 1
ATOM 740 N N . TYR A 1 95 ? 5.316 -15.869 -2.488 1.00 95.19 95 TYR A N 1
ATOM 741 C CA . TYR A 1 95 ? 4.226 -16.832 -2.346 1.00 95.19 95 TYR A CA 1
ATOM 742 C C . TYR A 1 95 ? 4.542 -17.900 -1.299 1.00 95.19 95 TYR A C 1
ATOM 744 O O . TYR A 1 95 ? 5.711 -18.136 -0.988 1.00 95.19 95 TYR A O 1
ATOM 752 N N . SER A 1 96 ? 3.512 -18.542 -0.748 1.00 92.81 96 SER A N 1
ATOM 753 C CA . SER A 1 96 ? 3.672 -19.553 0.297 1.00 92.81 96 SER A CA 1
ATOM 754 C C . SER A 1 96 ? 4.470 -20.765 -0.191 1.00 92.81 96 SER A C 1
ATOM 756 O O . SER A 1 96 ? 4.563 -21.072 -1.379 1.00 92.81 96 SER A O 1
ATOM 758 N N . TRP A 1 97 ? 5.096 -21.455 0.753 1.00 89.69 97 TRP A N 1
ATOM 759 C CA . TRP A 1 97 ? 5.842 -22.690 0.534 1.00 89.69 97 TRP A CA 1
ATOM 760 C C . TRP A 1 97 ? 5.186 -23.805 1.345 1.00 89.69 97 TRP A C 1
ATOM 762 O O . TRP A 1 97 ? 4.531 -23.551 2.352 1.00 89.69 97 TRP A O 1
ATOM 772 N N . ASN A 1 98 ? 5.325 -25.049 0.889 1.00 82.06 98 ASN A N 1
ATOM 773 C CA . ASN A 1 98 ? 4.790 -26.240 1.563 1.00 82.06 98 ASN A CA 1
ATOM 774 C C . ASN A 1 98 ? 3.270 -26.223 1.841 1.00 82.06 98 ASN A C 1
ATOM 776 O O . ASN A 1 98 ? 2.812 -26.952 2.714 1.00 82.06 98 ASN A O 1
ATOM 780 N N . ASN A 1 99 ? 2.487 -25.418 1.108 1.00 74.12 99 ASN A N 1
ATOM 781 C CA . ASN A 1 99 ? 1.034 -25.260 1.290 1.00 74.12 99 ASN A CA 1
ATOM 782 C C . ASN A 1 99 ? 0.614 -24.942 2.741 1.00 74.12 99 ASN A C 1
ATOM 784 O O . ASN A 1 99 ? -0.457 -25.356 3.180 1.00 74.12 99 ASN A O 1
ATOM 788 N N . GLN A 1 100 ? 1.460 -24.228 3.489 1.00 83.25 100 GLN A N 1
ATOM 789 C CA . GLN A 1 100 ? 1.182 -23.831 4.868 1.00 83.25 100 GLN A CA 1
ATOM 790 C C . GLN A 1 100 ? 0.731 -22.369 4.959 1.00 83.25 100 GLN A C 1
ATOM 792 O O . GLN A 1 100 ? 1.085 -21.543 4.112 1.00 83.25 100 GLN A O 1
ATOM 797 N N . GLY A 1 101 ? 0.006 -22.051 6.029 1.00 90.69 101 GLY A N 1
ATOM 798 C CA . GLY A 1 101 ? -0.325 -20.684 6.417 1.00 90.69 101 GLY A CA 1
ATOM 799 C C . GLY A 1 101 ? -1.794 -20.483 6.764 1.00 90.69 101 GLY A C 1
ATOM 800 O O . GLY A 1 101 ? -2.668 -21.255 6.366 1.00 90.69 101 GLY A O 1
ATOM 801 N N . MET A 1 102 ? -2.060 -19.411 7.502 1.00 95.00 102 MET A N 1
ATOM 802 C CA . MET A 1 102 ? -3.407 -18.972 7.834 1.00 95.00 102 MET A CA 1
ATOM 803 C C . MET A 1 102 ? -3.912 -17.999 6.756 1.00 95.00 102 MET A C 1
ATOM 805 O O . MET A 1 102 ? -3.235 -17.004 6.483 1.00 95.00 102 MET A O 1
ATOM 809 N N . PRO A 1 103 ? -5.092 -18.226 6.147 1.00 97.19 103 PRO A N 1
ATOM 810 C CA . PRO A 1 103 ? -5.682 -17.286 5.196 1.00 97.19 103 PRO A CA 1
ATOM 811 C C . PRO A 1 103 ? -5.853 -15.900 5.813 1.00 97.19 103 PRO A C 1
ATOM 813 O O . PRO A 1 103 ? -6.253 -15.778 6.971 1.00 97.19 103 PRO A O 1
ATOM 816 N N . LEU A 1 104 ? -5.590 -14.838 5.053 1.00 97.94 104 LEU A N 1
ATOM 817 C CA . LEU A 1 104 ? -5.801 -13.488 5.578 1.00 97.94 104 LEU A CA 1
ATOM 818 C C . LEU A 1 104 ? -7.276 -13.112 5.627 1.00 97.94 104 LEU A C 1
ATOM 820 O O . LEU A 1 104 ? -7.696 -12.483 6.589 1.00 97.94 104 LEU A O 1
ATOM 824 N N . SER A 1 105 ? -8.063 -13.523 4.638 1.00 96.50 105 SER A N 1
ATOM 825 C CA . SER A 1 105 ? -9.502 -13.248 4.577 1.00 96.50 105 SER A CA 1
ATOM 826 C C . SER A 1 105 ? -10.235 -14.416 3.895 1.00 96.50 105 SER A C 1
ATOM 828 O O . SER A 1 105 ? -9.570 -15.272 3.301 1.00 96.50 105 SER A O 1
ATOM 830 N N . PRO A 1 106 ? -11.570 -14.527 4.006 1.00 95.00 106 PRO A N 1
ATOM 831 C CA . PRO A 1 106 ? -12.305 -15.636 3.404 1.00 95.00 106 PRO A CA 1
ATOM 832 C C . PRO A 1 106 ? -12.458 -15.443 1.891 1.00 95.00 106 PRO A C 1
ATOM 834 O O . PRO A 1 106 ? -12.311 -14.336 1.383 1.00 95.00 106 PRO A O 1
ATOM 837 N N . GLU A 1 107 ? -12.815 -16.505 1.168 1.00 90.94 107 GLU A N 1
ATOM 838 C CA . GLU A 1 107 ? -13.179 -16.391 -0.252 1.00 90.94 107 GLU A CA 1
ATOM 839 C C . GLU A 1 107 ? -14.548 -15.702 -0.430 1.00 90.94 107 GLU A C 1
ATOM 841 O O . GLU A 1 107 ? -14.687 -14.860 -1.318 1.00 90.94 107 GLU A O 1
ATOM 846 N N . ASP A 1 108 ? -15.520 -15.983 0.454 1.00 90.50 108 ASP A N 1
ATOM 847 C CA . ASP A 1 108 ? -16.812 -15.281 0.524 1.00 90.50 108 ASP A CA 1
ATOM 848 C C . ASP A 1 108 ? -16.791 -14.196 1.627 1.00 90.50 108 ASP A C 1
ATOM 850 O O . ASP A 1 108 ? -16.645 -14.530 2.810 1.00 90.50 108 ASP A O 1
ATOM 854 N N . PRO A 1 109 ? -16.989 -12.903 1.292 1.00 89.88 109 PRO A N 1
ATOM 855 C CA . PRO A 1 109 ? -17.023 -11.820 2.277 1.00 89.88 109 PRO A CA 1
ATOM 856 C C . PRO A 1 109 ? -18.054 -12.009 3.396 1.00 89.88 109 PRO A C 1
ATOM 858 O O . PRO A 1 109 ? -17.840 -11.546 4.518 1.00 89.88 109 PRO A O 1
ATOM 861 N N . LYS A 1 110 ? -19.164 -12.718 3.145 1.00 90.38 110 LYS A N 1
ATOM 862 C CA . LYS A 1 110 ? -20.199 -12.968 4.166 1.00 90.38 110 LYS A CA 1
ATOM 863 C C . LYS A 1 110 ? -19.660 -13.744 5.366 1.00 90.38 110 LYS A C 1
ATOM 865 O O . LYS A 1 110 ? -20.184 -13.608 6.470 1.00 90.38 110 LYS A O 1
ATOM 870 N N . GLU A 1 111 ? -18.602 -14.525 5.169 1.00 93.75 111 GLU A N 1
ATOM 871 C CA . GLU A 1 111 ? -17.953 -15.292 6.229 1.00 93.75 111 GLU A CA 1
ATOM 872 C C . GLU A 1 111 ? -16.936 -14.473 7.037 1.00 93.75 111 GLU A C 1
ATOM 874 O O . GLU A 1 111 ? -16.443 -14.970 8.050 1.00 93.75 111 GLU A O 1
ATOM 879 N N . ASN A 1 112 ? -16.614 -13.236 6.629 1.00 94.25 112 ASN A N 1
ATOM 880 C CA . ASN A 1 112 ? -15.474 -12.478 7.161 1.00 94.25 112 ASN A CA 1
ATOM 881 C C . ASN A 1 112 ? -15.549 -12.305 8.682 1.00 94.25 112 ASN A C 1
ATOM 883 O O . ASN A 1 112 ? -14.636 -12.701 9.405 1.00 94.25 112 ASN A O 1
ATOM 887 N N . THR A 1 113 ? -16.683 -11.815 9.185 1.00 94.62 113 THR A N 1
ATOM 888 C CA . THR A 1 113 ? -16.920 -11.659 10.627 1.00 94.62 113 THR A CA 1
ATOM 889 C C . THR A 1 113 ? -16.849 -12.992 11.371 1.00 94.62 113 THR A C 1
ATOM 891 O O . THR A 1 113 ? -16.175 -13.095 12.397 1.00 94.62 113 THR A O 1
ATOM 894 N N . ALA A 1 114 ? -17.533 -14.024 10.869 1.00 95.31 114 ALA A N 1
ATOM 895 C CA . ALA A 1 114 ? -17.629 -15.309 11.557 1.00 95.31 114 ALA A CA 1
ATOM 896 C C . ALA A 1 114 ? -16.263 -16.004 11.642 1.00 95.31 114 ALA A C 1
ATOM 898 O O . ALA A 1 114 ? -15.855 -16.457 12.710 1.00 95.31 114 ALA A O 1
ATOM 899 N N . ARG A 1 115 ? -15.519 -16.041 10.533 1.00 95.94 115 ARG A N 1
ATOM 900 C CA . ARG A 1 115 ? -14.209 -16.696 10.467 1.00 95.94 115 ARG A CA 1
ATOM 901 C C . ARG A 1 115 ? -13.115 -15.913 11.183 1.00 95.94 115 ARG A C 1
ATOM 903 O O . ARG A 1 115 ? -12.246 -16.543 11.782 1.00 95.94 115 ARG A O 1
ATOM 910 N N . TRP A 1 116 ? -13.176 -14.579 11.192 1.00 95.00 116 TRP A N 1
ATOM 911 C CA . TRP A 1 116 ? -12.275 -13.769 12.016 1.00 95.00 116 TRP A CA 1
ATOM 912 C C . TRP A 1 116 ? -12.466 -14.087 13.501 1.00 95.00 116 TRP A C 1
ATOM 914 O O . TRP A 1 116 ? -11.502 -14.457 14.174 1.00 95.00 116 TRP A O 1
ATOM 924 N N . ASN A 1 117 ? -13.711 -14.022 13.991 1.00 93.50 117 ASN A N 1
ATOM 925 C CA . ASN A 1 117 ? -14.039 -14.267 15.399 1.00 93.50 117 ASN A CA 1
ATOM 926 C C . ASN A 1 117 ? -13.741 -15.718 15.828 1.00 93.50 117 ASN A C 1
ATOM 928 O O . ASN A 1 117 ? -13.285 -15.938 16.948 1.00 93.50 117 ASN A O 1
ATOM 932 N N . ASN A 1 118 ? -13.879 -16.684 14.912 1.00 94.69 118 ASN A N 1
ATOM 933 C CA . ASN A 1 118 ? -13.473 -18.081 15.110 1.00 94.69 118 ASN A CA 1
ATOM 934 C C . ASN A 1 118 ? -11.960 -18.324 14.939 1.00 94.69 118 ASN A C 1
ATOM 936 O O . ASN A 1 118 ? -11.535 -19.473 14.876 1.00 94.69 118 ASN A O 1
ATOM 940 N N . GLN A 1 119 ? -11.145 -17.263 14.870 1.00 94.81 119 GLN A N 1
ATOM 941 C CA . GLN A 1 119 ? -9.677 -17.333 14.849 1.00 94.81 119 GLN A CA 1
ATOM 942 C C . GLN A 1 119 ? -9.106 -18.044 13.609 1.00 94.81 119 GLN A C 1
ATOM 944 O O . GLN A 1 119 ? -7.972 -18.511 13.628 1.00 94.81 119 GLN A O 1
ATOM 949 N N . ALA A 1 120 ? -9.877 -18.100 12.519 1.00 95.19 120 ALA A N 1
ATOM 950 C CA . ALA A 1 120 ? -9.520 -18.801 11.285 1.00 95.19 120 ALA A CA 1
ATOM 951 C C . ALA A 1 120 ? -8.915 -17.885 10.204 1.00 95.19 120 ALA A C 1
ATOM 953 O O . ALA A 1 120 ? -8.648 -18.350 9.095 1.00 95.19 120 ALA A O 1
ATOM 954 N N . LEU A 1 121 ? -8.764 -16.587 10.497 1.00 96.62 121 LEU A N 1
ATOM 955 C CA . LEU A 1 121 ? -8.252 -15.567 9.580 1.00 96.62 121 LEU A CA 1
ATOM 956 C C . LEU A 1 121 ? -7.145 -14.729 10.229 1.00 96.62 121 LEU A C 1
ATOM 958 O O . LEU A 1 121 ? -7.187 -14.463 11.434 1.00 96.62 121 LEU A O 1
ATOM 962 N N . GLY A 1 122 ? -6.193 -14.278 9.408 1.00 95.94 122 GLY A N 1
ATOM 963 C CA . GLY A 1 122 ? -5.086 -13.396 9.797 1.00 95.94 122 GLY A CA 1
ATOM 964 C C . GLY A 1 122 ? -5.376 -11.903 9.713 1.00 95.94 122 GLY A C 1
ATOM 965 O O . GLY A 1 122 ? -4.717 -11.125 10.399 1.00 95.94 122 GLY A O 1
ATOM 966 N N . SER A 1 123 ? -6.379 -11.483 8.949 1.00 96.19 123 SER A N 1
ATOM 967 C CA . SER A 1 123 ? -6.785 -10.084 8.830 1.00 96.19 123 SER A CA 1
ATOM 968 C C . SER A 1 123 ? -8.267 -9.909 9.154 1.00 96.19 123 SER A C 1
ATOM 970 O O . SER A 1 123 ? -9.089 -10.790 8.914 1.00 96.19 123 SER A O 1
ATOM 972 N N . ILE A 1 124 ? -8.604 -8.734 9.691 1.00 93.06 124 ILE A N 1
ATOM 973 C CA . ILE A 1 124 ? -9.993 -8.283 9.854 1.00 93.06 124 ILE A CA 1
ATOM 974 C C . ILE A 1 124 ? -10.630 -7.890 8.516 1.00 93.06 124 ILE A C 1
ATOM 976 O O . ILE A 1 124 ? -11.848 -7.751 8.431 1.00 93.06 124 ILE A O 1
ATOM 980 N N . ALA A 1 125 ? -9.818 -7.626 7.495 1.00 94.62 125 ALA A N 1
ATOM 981 C CA . ALA A 1 125 ? -10.255 -6.986 6.272 1.00 94.62 125 ALA A CA 1
ATOM 982 C C . ALA A 1 125 ? -10.310 -7.988 5.123 1.00 94.62 125 ALA A C 1
ATOM 984 O O . ALA A 1 125 ? -9.341 -8.681 4.820 1.00 94.62 125 ALA A O 1
ATOM 985 N N . TYR A 1 126 ? -11.446 -7.986 4.442 1.00 95.00 126 TYR A N 1
ATOM 986 C CA . TYR A 1 126 ? -11.604 -8.541 3.113 1.00 95.00 126 TYR A CA 1
ATOM 987 C C . TYR A 1 126 ? -11.475 -7.402 2.098 1.00 95.00 126 TYR A C 1
ATOM 989 O O . TYR A 1 126 ? -12.121 -6.367 2.257 1.00 95.00 126 TYR A O 1
ATOM 997 N N . ILE A 1 127 ? -10.656 -7.582 1.066 1.00 95.00 127 ILE A N 1
ATOM 998 C CA . ILE A 1 127 ? -10.451 -6.654 -0.048 1.00 95.00 127 ILE A CA 1
ATOM 999 C C . ILE A 1 127 ? -10.452 -7.473 -1.337 1.00 95.00 127 ILE A C 1
ATOM 1001 O O . ILE A 1 127 ? -9.668 -8.413 -1.478 1.00 95.00 127 ILE A O 1
ATOM 1005 N N . SER A 1 128 ? -11.297 -7.084 -2.287 1.00 93.75 128 SER A N 1
ATOM 1006 C CA . SER A 1 128 ? -11.388 -7.697 -3.609 1.00 93.75 128 SER A CA 1
ATOM 1007 C C . SER A 1 128 ? -11.396 -6.663 -4.728 1.00 93.75 128 SER A C 1
ATOM 1009 O O . SER A 1 128 ? -11.921 -5.554 -4.586 1.00 93.75 128 SER A O 1
ATOM 1011 N N . PHE A 1 129 ? -10.837 -7.061 -5.868 1.00 92.81 129 PHE A N 1
ATOM 1012 C CA . PHE A 1 129 ? -10.890 -6.326 -7.133 1.00 92.81 129 PHE A CA 1
ATOM 1013 C C . PHE A 1 129 ? -12.064 -6.743 -8.031 1.00 92.81 129 PHE A C 1
ATOM 1015 O O . PHE A 1 129 ? -12.219 -6.231 -9.143 1.00 92.81 129 PHE A O 1
ATOM 1022 N N . LYS A 1 130 ? -12.897 -7.675 -7.560 1.00 89.56 130 LYS A N 1
ATOM 1023 C CA . LYS A 1 130 ? -14.115 -8.145 -8.225 1.00 89.56 130 LYS A CA 1
ATOM 1024 C C . LYS A 1 130 ? -15.326 -7.811 -7.366 1.00 89.56 130 LYS A C 1
ATOM 1026 O O . LYS A 1 130 ? -15.213 -7.630 -6.157 1.00 89.56 130 LYS A O 1
ATOM 1031 N N . ASP A 1 131 ? -16.494 -7.704 -7.994 1.00 85.38 131 ASP A N 1
ATOM 1032 C CA . ASP A 1 131 ? -17.728 -7.484 -7.248 1.00 85.38 131 ASP A CA 1
ATOM 1033 C C . ASP A 1 131 ? -18.108 -8.767 -6.497 1.00 85.38 131 ASP A C 1
ATOM 1035 O O . ASP A 1 131 ? -18.419 -9.772 -7.148 1.00 85.38 131 ASP A O 1
ATOM 1039 N N . PRO A 1 132 ? -18.157 -8.758 -5.154 1.00 80.44 132 PRO A N 1
ATOM 1040 C CA . PRO A 1 132 ? -18.424 -9.979 -4.406 1.00 80.44 132 PRO A CA 1
ATOM 1041 C C . PRO A 1 132 ? -19.855 -10.509 -4.546 1.00 80.44 132 PRO A C 1
ATOM 1043 O O . PRO A 1 132 ? -20.136 -11.636 -4.153 1.00 80.44 132 PRO A O 1
ATOM 1046 N N . SER A 1 133 ? -20.780 -9.720 -5.107 1.00 74.56 133 SER A N 1
ATOM 1047 C CA . SER A 1 133 ? -22.156 -10.163 -5.366 1.00 74.56 133 SER A CA 1
ATOM 1048 C C . SER A 1 133 ? -22.303 -11.035 -6.618 1.00 74.56 133 SER A C 1
ATOM 1050 O O . SER A 1 133 ? -23.320 -11.711 -6.759 1.00 74.56 133 SER A O 1
ATOM 1052 N N . GLY A 1 134 ? -21.303 -11.056 -7.508 1.00 68.06 134 GLY A N 1
ATOM 1053 C CA . GLY A 1 134 ? -21.381 -11.804 -8.769 1.00 68.06 134 GLY A CA 1
ATOM 1054 C C . GLY A 1 134 ? -20.042 -12.224 -9.378 1.00 68.06 134 GLY A C 1
ATOM 1055 O O . GLY A 1 134 ? -20.024 -12.653 -10.528 1.00 68.06 134 GLY A O 1
ATOM 1056 N N . ASN A 1 135 ? -18.923 -12.068 -8.659 1.00 68.81 135 ASN A N 1
ATOM 1057 C CA . ASN A 1 135 ? -17.550 -12.287 -9.144 1.00 68.81 135 ASN A CA 1
ATOM 1058 C C . ASN A 1 135 ? -17.195 -11.529 -10.442 1.00 68.81 135 ASN A C 1
ATOM 1060 O O . ASN A 1 135 ? -16.222 -11.859 -11.125 1.00 68.81 135 ASN A O 1
ATOM 1064 N N . GLY A 1 136 ? -17.985 -10.508 -10.782 1.00 77.88 136 GLY A N 1
ATOM 1065 C CA . GLY A 1 136 ? -17.854 -9.703 -11.990 1.00 77.88 136 GLY A CA 1
ATOM 1066 C C . GLY A 1 136 ? -17.040 -8.431 -11.774 1.00 77.88 136 GLY A C 1
ATOM 1067 O O . GLY A 1 136 ? -16.366 -8.250 -10.760 1.00 77.88 136 GLY A O 1
ATOM 1068 N N . ARG A 1 137 ? -17.110 -7.516 -12.742 1.00 82.44 137 ARG A N 1
ATOM 1069 C CA . ARG A 1 137 ? -16.502 -6.185 -12.624 1.00 82.44 137 ARG A CA 1
ATOM 1070 C C . ARG A 1 137 ? -17.254 -5.369 -11.566 1.00 82.44 137 ARG A C 1
ATOM 1072 O O . ARG A 1 137 ? -18.481 -5.359 -11.556 1.00 82.44 137 ARG A O 1
ATOM 1079 N N . ILE A 1 138 ? -16.509 -4.671 -10.714 1.00 86.25 138 ILE A N 1
ATOM 1080 C CA . ILE A 1 138 ? -17.057 -3.684 -9.775 1.00 86.25 138 ILE A CA 1
ATOM 1081 C C . ILE A 1 138 ? -17.760 -2.570 -10.566 1.00 86.25 138 ILE A C 1
ATOM 1083 O O . ILE A 1 138 ? -17.306 -2.213 -11.653 1.00 86.25 138 ILE A O 1
ATOM 1087 N N . ASP A 1 139 ? -18.865 -2.048 -10.025 1.00 85.31 139 ASP A N 1
ATOM 1088 C CA . ASP A 1 139 ? -19.730 -1.033 -10.646 1.00 85.31 139 ASP A CA 1
ATOM 1089 C C . ASP A 1 139 ? -18.942 0.011 -11.486 1.00 85.31 139 ASP A C 1
ATOM 1091 O O . ASP A 1 139 ? -18.024 0.660 -10.968 1.00 85.31 139 ASP A O 1
ATOM 1095 N N . PRO A 1 140 ? -19.283 0.206 -12.777 1.00 83.88 140 PRO A N 1
ATOM 1096 C CA . PRO A 1 140 ? -18.602 1.153 -13.661 1.00 83.88 140 PRO A CA 1
ATOM 1097 C C . PRO A 1 140 ? -18.504 2.592 -13.138 1.00 83.88 140 PRO A C 1
ATOM 1099 O O . PRO A 1 140 ? -17.618 3.322 -13.586 1.00 83.88 140 PRO A O 1
ATOM 1102 N N . LYS A 1 141 ? -19.343 3.013 -12.178 1.00 88.12 141 LYS A N 1
ATOM 1103 C CA . LYS A 1 141 ? -19.241 4.345 -11.550 1.00 88.12 141 LYS A CA 1
ATOM 1104 C C . LYS A 1 141 ? -17.886 4.593 -10.862 1.00 88.12 141 LYS A C 1
ATOM 1106 O O . LYS A 1 141 ? -17.485 5.745 -10.700 1.00 88.12 141 LYS A O 1
ATOM 1111 N N . TYR A 1 142 ? -17.151 3.535 -10.502 1.00 87.25 142 TYR A N 1
ATOM 1112 C CA . TYR A 1 142 ? -15.788 3.620 -9.950 1.00 87.25 142 TYR A CA 1
ATOM 1113 C C . TYR A 1 142 ? -14.687 3.691 -11.023 1.00 87.25 142 TYR A C 1
ATOM 1115 O O . TYR A 1 142 ? -13.498 3.741 -10.701 1.00 87.25 142 TYR A O 1
ATOM 1123 N N . GLY A 1 143 ? -15.068 3.767 -12.297 1.00 84.19 143 GLY A N 1
ATOM 1124 C CA . GLY A 1 143 ? -14.160 3.903 -13.429 1.00 84.19 143 GLY A CA 1
ATOM 1125 C C . GLY A 1 143 ? -13.652 2.571 -13.980 1.00 84.19 143 GLY A C 1
ATOM 1126 O O . GLY A 1 143 ? -14.024 1.477 -13.549 1.00 84.19 143 GLY A O 1
ATOM 1127 N N . GLU A 1 144 ? -12.804 2.666 -14.999 1.00 85.81 144 GLU A N 1
ATOM 1128 C CA . GLU A 1 144 ? -12.180 1.498 -15.619 1.00 85.81 144 GLU A CA 1
ATOM 1129 C C . GLU A 1 144 ? -10.955 1.032 -14.825 1.00 85.81 144 GLU A C 1
ATOM 1131 O O . GLU A 1 144 ? -10.176 1.880 -14.391 1.00 85.81 144 GLU A O 1
ATOM 1136 N N . PRO A 1 145 ? -10.760 -0.284 -14.622 1.00 88.94 145 PRO A N 1
ATOM 1137 C CA . PRO A 1 145 ? -9.525 -0.809 -14.054 1.00 88.94 145 PRO A CA 1
ATOM 1138 C C . PRO A 1 145 ? -8.384 -0.720 -15.079 1.00 88.94 145 PRO A C 1
ATOM 1140 O O . PRO A 1 145 ? -8.450 -1.354 -16.136 1.00 88.94 145 PRO A O 1
ATOM 1143 N N . PHE A 1 146 ? -7.329 0.039 -14.777 1.00 87.31 146 PHE A N 1
ATOM 1144 C CA . PHE A 1 146 ? -6.139 0.133 -15.634 1.00 87.31 146 PHE A CA 1
ATOM 1145 C C . PHE A 1 146 ? -4.883 0.564 -14.872 1.00 87.31 146 PHE A C 1
ATOM 1147 O O . PHE A 1 146 ? -4.968 1.190 -13.816 1.00 87.31 146 PHE A O 1
ATOM 1154 N N . PHE A 1 147 ? -3.729 0.301 -15.485 1.00 87.94 147 PHE A N 1
ATOM 1155 C CA . PHE A 1 147 ? -2.457 0.955 -15.197 1.00 87.94 147 PHE A CA 1
ATOM 1156 C C . PHE A 1 147 ? -1.886 1.604 -16.461 1.00 87.94 147 PHE A C 1
ATOM 1158 O O . PHE A 1 147 ? -2.177 1.181 -17.578 1.00 87.94 147 PHE A O 1
ATOM 1165 N N . SER A 1 148 ? -1.057 2.623 -16.286 1.00 84.56 148 SER A N 1
ATOM 1166 C CA . SER A 1 148 ? -0.326 3.313 -17.338 1.00 84.56 148 SER A CA 1
ATOM 1167 C C . SER A 1 148 ? 1.109 3.535 -16.896 1.00 84.56 148 SER A C 1
ATOM 1169 O O . SER A 1 148 ? 1.342 4.066 -15.817 1.00 84.56 148 SER A O 1
ATOM 1171 N N . LEU A 1 149 ? 2.063 3.169 -17.742 1.00 86.56 149 LEU A N 1
ATOM 1172 C CA . LEU A 1 149 ? 3.493 3.325 -17.528 1.00 86.56 149 LEU A CA 1
ATOM 1173 C C . LEU A 1 149 ? 4.026 4.374 -18.501 1.00 86.56 149 LEU A C 1
ATOM 1175 O O . LEU A 1 149 ? 4.064 4.161 -19.716 1.00 86.56 149 LEU A O 1
ATOM 1179 N N . ASN A 1 150 ? 4.428 5.520 -17.964 1.00 83.56 150 ASN A N 1
ATOM 1180 C CA . ASN A 1 150 ? 4.883 6.659 -18.745 1.00 83.56 150 ASN A CA 1
ATOM 1181 C C . ASN A 1 150 ? 6.344 6.987 -18.433 1.00 83.56 150 ASN A C 1
ATOM 1183 O O . ASN A 1 150 ? 6.701 7.141 -17.270 1.00 83.56 150 ASN A O 1
ATOM 1187 N N . TYR A 1 151 ? 7.185 7.145 -19.459 1.00 86.44 151 TYR A N 1
ATOM 1188 C CA . TYR A 1 151 ? 8.539 7.671 -19.259 1.00 86.44 151 TYR A CA 1
ATOM 1189 C C . TYR A 1 151 ? 8.521 9.204 -19.162 1.00 86.44 151 TYR A C 1
ATOM 1191 O O . TYR A 1 151 ? 8.087 9.889 -20.099 1.00 86.44 151 TYR A O 1
ATOM 1199 N N . VAL A 1 152 ? 8.965 9.731 -18.021 1.00 86.38 152 VAL A N 1
ATOM 1200 C CA . VAL A 1 152 ? 8.827 11.137 -17.611 1.00 86.38 152 VAL A CA 1
ATOM 1201 C C . VAL A 1 152 ? 10.126 11.721 -17.060 1.00 86.38 152 VAL A C 1
ATOM 1203 O O . VAL A 1 152 ? 11.087 11.006 -16.770 1.00 86.38 152 VAL A O 1
ATOM 1206 N N . ASP A 1 153 ? 10.169 13.045 -16.961 1.00 85.31 153 ASP A N 1
ATOM 1207 C CA . ASP A 1 153 ? 11.300 13.826 -16.456 1.00 85.31 153 ASP A CA 1
ATOM 1208 C C . ASP A 1 153 ? 11.339 13.941 -14.924 1.00 85.31 153 ASP A C 1
ATOM 1210 O O . ASP A 1 153 ? 12.420 14.115 -14.361 1.00 85.31 153 ASP A O 1
ATOM 1214 N N . ARG A 1 154 ? 10.190 13.803 -14.248 1.00 84.94 154 ARG A N 1
ATOM 1215 C CA . ARG A 1 154 ? 10.045 13.921 -12.786 1.00 84.94 154 ARG A CA 1
ATOM 1216 C C . ARG A 1 154 ? 9.083 12.864 -12.235 1.00 84.94 154 ARG A C 1
ATOM 1218 O O . ARG A 1 154 ? 8.204 12.391 -12.942 1.00 84.94 154 ARG A O 1
ATOM 1225 N N . ASN A 1 155 ? 9.245 12.520 -10.964 1.00 82.81 155 ASN A N 1
ATOM 1226 C CA . ASN A 1 155 ? 8.487 11.506 -10.214 1.00 82.81 155 ASN A CA 1
ATOM 1227 C C . ASN A 1 155 ? 7.330 12.084 -9.375 1.00 82.81 155 ASN A C 1
ATOM 1229 O O . ASN A 1 155 ? 6.754 11.379 -8.547 1.00 82.81 155 ASN A O 1
ATOM 1233 N N . ASP A 1 156 ? 7.009 13.366 -9.547 1.00 79.69 156 ASP A N 1
ATOM 1234 C CA . ASP A 1 156 ? 5.934 14.029 -8.810 1.00 79.69 156 ASP A CA 1
ATOM 1235 C C . ASP A 1 156 ? 4.540 13.527 -9.235 1.00 79.69 156 ASP A C 1
ATOM 1237 O O . ASP A 1 156 ? 4.378 12.862 -10.256 1.00 79.69 156 ASP A O 1
ATOM 1241 N N . LEU A 1 157 ? 3.508 13.877 -8.464 1.00 77.38 157 LEU A N 1
ATOM 1242 C CA . LEU A 1 157 ? 2.136 13.411 -8.669 1.00 77.38 157 LEU A CA 1
ATOM 1243 C C . LEU A 1 157 ? 1.599 13.652 -10.094 1.00 77.38 157 LEU A C 1
ATOM 1245 O O . LEU A 1 157 ? 1.430 14.790 -10.531 1.00 77.38 157 LEU A O 1
ATOM 1249 N N . VAL A 1 158 ? 1.175 12.558 -10.730 1.00 77.25 158 VAL A N 1
ATOM 1250 C CA . VAL A 1 158 ? 0.304 12.540 -11.911 1.00 77.25 158 VAL A CA 1
ATOM 1251 C C . VAL A 1 158 ? -0.913 11.660 -11.637 1.00 77.25 158 VAL A C 1
ATOM 1253 O O . VAL A 1 158 ? -0.788 10.483 -11.302 1.00 77.25 158 VAL A O 1
ATOM 1256 N N . ASN A 1 159 ? -2.111 12.202 -11.785 1.00 75.31 159 ASN A N 1
ATOM 1257 C CA . ASN A 1 159 ? -3.354 11.504 -11.499 1.00 75.31 159 ASN A CA 1
ATOM 1258 C C . ASN A 1 159 ? -4.204 11.406 -12.762 1.00 75.31 159 ASN A C 1
ATOM 1260 O O . ASN A 1 159 ? -4.783 12.398 -13.187 1.00 75.31 159 ASN A O 1
ATOM 1264 N N . VAL A 1 160 ? -4.304 10.204 -13.326 1.00 72.69 160 VAL A N 1
ATOM 1265 C CA . VAL A 1 160 ? -5.050 9.947 -14.558 1.00 72.69 160 VAL A CA 1
ATOM 1266 C C . VAL A 1 160 ? -6.397 9.309 -14.239 1.00 72.69 160 VAL A C 1
ATOM 1268 O O . VAL A 1 160 ? -6.452 8.278 -13.573 1.00 72.69 160 VAL A O 1
ATOM 1271 N N . GLU A 1 161 ? -7.491 9.897 -14.725 1.00 70.38 161 GLU A N 1
ATOM 1272 C CA . GLU A 1 161 ? -8.843 9.411 -14.415 1.00 70.38 161 GLU A CA 1
ATOM 1273 C C . GLU A 1 161 ? -9.331 8.324 -15.375 1.00 70.38 161 GLU A C 1
ATOM 1275 O O . GLU A 1 161 ? -10.112 7.458 -14.975 1.00 70.38 161 GLU A O 1
ATOM 1280 N N . THR A 1 162 ? -8.878 8.363 -16.633 1.00 74.88 162 THR A N 1
ATOM 1281 C CA . THR A 1 162 ? -9.347 7.459 -17.684 1.00 74.88 162 THR A CA 1
ATOM 1282 C C . THR A 1 162 ? -8.197 6.769 -18.428 1.00 74.88 162 THR A C 1
ATOM 1284 O O . THR A 1 162 ? -7.116 7.343 -18.583 1.00 74.88 162 THR A O 1
ATOM 1287 N N . PRO A 1 163 ? -8.429 5.557 -18.967 1.00 73.56 163 PRO A N 1
ATOM 1288 C CA . PRO A 1 163 ? -7.480 4.891 -19.857 1.00 73.56 163 PRO A CA 1
ATOM 1289 C C . PRO A 1 163 ? -7.057 5.734 -21.067 1.00 73.56 163 PRO A C 1
ATOM 1291 O O . PRO A 1 163 ? -5.915 5.652 -21.515 1.00 73.56 163 PRO A O 1
ATOM 1294 N N . LEU A 1 164 ? -7.976 6.545 -21.601 1.00 74.06 164 LEU A N 1
ATOM 1295 C CA . LEU A 1 164 ? -7.726 7.390 -22.766 1.00 74.06 164 LEU A CA 1
ATOM 1296 C C . LEU A 1 164 ? -6.743 8.516 -22.433 1.00 74.06 164 LEU A C 1
ATOM 1298 O O . LEU A 1 164 ? -5.791 8.734 -23.180 1.00 74.06 164 LEU A O 1
ATOM 1302 N N . ASP A 1 165 ? -6.933 9.182 -21.293 1.00 73.69 165 ASP A N 1
ATOM 1303 C CA . ASP A 1 165 ? -6.007 10.212 -20.812 1.00 73.69 165 ASP A CA 1
ATOM 1304 C C . ASP A 1 165 ? -4.617 9.616 -20.549 1.00 73.69 165 ASP A C 1
ATOM 1306 O O . ASP A 1 165 ? -3.599 10.223 -20.881 1.00 73.69 165 ASP A O 1
ATOM 1310 N N . ALA A 1 166 ? -4.570 8.383 -20.032 1.00 72.00 166 ALA A N 1
ATOM 1311 C CA . ALA A 1 166 ? -3.332 7.629 -19.836 1.00 72.00 166 ALA A CA 1
ATOM 1312 C C . ALA A 1 166 ? -2.607 7.377 -21.165 1.00 72.00 166 ALA A C 1
ATOM 1314 O O . ALA A 1 166 ? -1.422 7.681 -21.296 1.00 72.00 166 ALA A O 1
ATOM 1315 N N . ALA A 1 167 ? -3.327 6.883 -22.174 1.00 68.88 167 ALA A N 1
ATOM 1316 C CA . ALA A 1 167 ? -2.773 6.601 -23.496 1.00 68.88 167 ALA A CA 1
ATOM 1317 C C . ALA A 1 167 ? -2.355 7.866 -24.277 1.00 68.88 167 ALA A C 1
ATOM 1319 O O . ALA A 1 167 ? -1.503 7.795 -25.174 1.00 68.88 167 ALA A O 1
ATOM 1320 N N . ASN A 1 168 ? -2.949 9.017 -23.948 1.00 68.62 168 ASN A N 1
ATOM 1321 C CA . ASN A 1 168 ? -2.688 10.302 -24.596 1.00 68.62 168 ASN A CA 1
ATOM 1322 C C . ASN A 1 168 ? -1.637 11.160 -23.885 1.00 68.62 168 ASN A C 1
ATOM 1324 O O . ASN A 1 168 ? -1.166 12.129 -24.483 1.00 68.62 168 ASN A O 1
ATOM 1328 N N . PHE A 1 169 ? -1.197 10.790 -22.680 1.00 71.56 169 PHE A N 1
ATOM 1329 C CA . PHE A 1 169 ? -0.204 11.540 -21.903 1.00 71.56 169 PHE A CA 1
ATOM 1330 C C . PHE A 1 169 ? 1.085 11.853 -22.706 1.00 71.56 169 PHE A C 1
ATOM 1332 O O . PHE A 1 169 ? 1.625 12.960 -22.642 1.00 71.56 169 PHE A O 1
ATOM 1339 N N . SER A 1 170 ? 1.532 10.923 -23.558 1.00 61.81 170 SER A N 1
ATOM 1340 C CA . SER A 1 170 ? 2.661 11.072 -24.501 1.00 61.81 170 SER A CA 1
ATOM 1341 C C . SER A 1 170 ? 2.289 11.576 -25.904 1.00 61.81 170 SER A C 1
ATOM 1343 O O . SER A 1 170 ? 3.174 11.857 -26.708 1.00 61.81 170 SER A O 1
ATOM 1345 N N . GLY A 1 171 ? 1.002 11.688 -26.252 1.00 53.28 171 GLY A N 1
ATOM 1346 C CA . GLY A 1 171 ? 0.516 12.123 -27.578 1.00 53.28 171 GLY A CA 1
ATOM 1347 C C . GLY A 1 171 ? 0.901 13.559 -27.927 1.00 53.28 171 GLY A C 1
ATOM 1348 O O . GLY A 1 171 ? 1.163 13.899 -29.075 1.00 53.28 171 GLY A O 1
ATOM 1349 N N . SER A 1 172 ? 1.101 14.355 -26.896 1.00 51.41 172 SER A N 1
ATOM 1350 C CA . SER A 1 172 ? 2.355 15.020 -26.706 1.00 51.41 172 SER A CA 1
ATOM 1351 C C . SER A 1 172 ? 2.659 16.214 -27.596 1.00 51.41 172 SER A C 1
ATOM 1353 O O . SER A 1 172 ? 1.949 17.203 -27.710 1.00 51.41 172 SER A O 1
ATOM 1355 N N . GLY A 1 173 ? 3.851 16.157 -28.173 1.00 42.28 173 GLY A N 1
ATOM 1356 C CA . GLY A 1 173 ? 4.500 17.306 -28.792 1.00 42.28 173 GLY A CA 1
ATOM 1357 C C . GLY A 1 173 ? 4.916 18.355 -27.753 1.00 42.28 173 GLY A C 1
ATOM 1358 O O . GLY A 1 173 ? 6.067 18.773 -27.781 1.00 42.28 173 GLY A O 1
ATOM 1359 N N . LYS A 1 174 ? 3.995 18.700 -26.831 1.00 49.31 174 LYS A N 1
ATOM 1360 C CA . LYS A 1 174 ? 4.077 19.410 -25.537 1.00 49.31 174 LYS A CA 1
ATOM 1361 C C . LYS A 1 174 ? 2.933 19.043 -24.536 1.00 49.31 174 LYS A C 1
ATOM 1363 O O . LYS A 1 174 ? 2.705 19.765 -23.578 1.00 49.31 174 LYS A O 1
ATOM 1368 N N . GLY A 1 175 ? 2.140 18.006 -24.778 1.00 38.41 175 GLY A N 1
ATOM 1369 C CA . GLY A 1 175 ? 0.706 17.939 -24.429 1.00 38.41 175 GLY A CA 1
ATOM 1370 C C . GLY A 1 175 ? -0.011 17.920 -25.779 1.00 38.41 175 GLY A C 1
ATOM 1371 O O . GLY A 1 175 ? -0.007 18.945 -26.441 1.00 38.41 175 GLY A O 1
ATOM 1372 N N . GLY A 1 176 ? -0.455 16.824 -26.392 1.00 31.48 176 GLY A N 1
ATOM 1373 C CA . GLY A 1 176 ? -1.296 15.750 -25.886 1.00 31.48 176 GLY A CA 1
ATOM 1374 C C . GLY A 1 176 ? -2.771 16.036 -26.025 1.00 31.48 176 GLY A C 1
ATOM 1375 O O . GLY A 1 176 ? -3.544 15.347 -25.388 1.00 31.48 176 GLY A O 1
ATOM 1376 N N . THR A 1 177 ? -3.173 17.074 -26.770 1.00 39.25 177 THR A N 1
ATOM 1377 C CA . THR A 1 177 ? -4.209 18.009 -26.296 1.00 39.25 177 THR A CA 1
ATOM 1378 C C . THR A 1 177 ? -3.778 18.492 -24.908 1.00 39.25 177 THR A C 1
ATOM 1380 O O . THR A 1 177 ? -3.530 17.672 -24.023 1.00 39.25 177 THR A O 1
ATOM 1383 N N . PRO A 1 178 ? -3.614 19.795 -24.644 1.00 40.47 178 PRO A N 1
ATOM 1384 C CA . PRO A 1 178 ? -3.598 20.196 -23.250 1.00 40.47 178 PRO A CA 1
ATOM 1385 C C . PRO A 1 178 ? -4.847 19.561 -22.636 1.00 40.47 178 PRO A C 1
ATOM 1387 O O . PRO A 1 178 ? -5.959 19.827 -23.098 1.00 40.47 178 PRO A O 1
ATOM 1390 N N . LEU A 1 179 ? -4.667 18.691 -21.634 1.00 48.66 179 LEU A N 1
ATOM 1391 C CA . LEU A 1 179 ? -5.684 18.564 -20.602 1.00 48.66 179 LEU A CA 1
ATOM 1392 C C . LEU A 1 179 ? -6.099 19.999 -20.350 1.00 48.66 179 LEU A C 1
ATOM 1394 O O . LEU A 1 179 ? -5.211 20.835 -20.125 1.00 48.66 179 LEU A O 1
ATOM 1398 N N . SER A 1 180 ? -7.381 20.298 -20.565 1.00 48.94 180 SER A N 1
ATOM 1399 C CA . SER A 1 180 ? -7.883 21.673 -20.549 1.00 48.94 180 SER A CA 1
ATOM 1400 C C . SER A 1 180 ? -7.229 22.436 -19.394 1.00 48.94 180 SER A C 1
ATOM 1402 O O . SER A 1 180 ? -6.900 21.838 -18.371 1.00 48.94 180 SER A O 1
ATOM 1404 N N . GLN A 1 181 ? -6.982 23.736 -19.522 1.00 46.84 181 GLN A N 1
ATOM 1405 C CA . GLN A 1 181 ? -6.299 24.513 -18.471 1.00 46.84 181 GLN A CA 1
ATOM 1406 C C . GLN A 1 181 ? -6.922 24.298 -17.064 1.00 46.84 181 GLN A C 1
ATOM 1408 O O . GLN A 1 181 ? -6.231 24.379 -16.053 1.00 46.84 181 GLN A O 1
ATOM 1413 N N . SER A 1 182 ? -8.208 23.920 -17.012 1.00 46.88 182 SER A N 1
ATOM 1414 C CA . SER A 1 182 ? -8.946 23.437 -15.836 1.00 46.88 182 SER A CA 1
ATOM 1415 C C . SER A 1 182 ? -8.565 22.042 -15.303 1.00 46.88 182 SER A C 1
ATOM 1417 O O . SER A 1 182 ? -8.639 21.831 -14.099 1.00 46.88 182 SER A O 1
ATOM 1419 N N . GLN A 1 183 ? -8.182 21.089 -16.155 1.00 48.56 183 GLN A N 1
ATOM 1420 C CA . GLN A 1 183 ? -7.744 19.731 -15.789 1.00 48.56 183 GLN A CA 1
ATOM 1421 C C . GLN A 1 183 ? -6.258 19.675 -15.401 1.00 48.56 183 GLN A C 1
ATOM 1423 O O . GLN A 1 183 ? -5.887 18.952 -14.479 1.00 48.56 183 GLN A O 1
ATOM 1428 N N . SER A 1 184 ? -5.402 20.447 -16.079 1.00 48.19 184 SER A N 1
ATOM 1429 C CA . SER A 1 184 ? -3.949 20.463 -15.844 1.00 48.19 184 SER A CA 1
ATOM 1430 C C . SER A 1 184 ? -3.534 21.201 -14.564 1.00 48.19 184 SER A C 1
ATOM 1432 O O . SER A 1 184 ? -2.488 20.893 -14.000 1.00 48.19 184 SER A O 1
ATOM 1434 N N . GLY A 1 185 ? -4.348 22.145 -14.082 1.00 52.78 185 GLY A N 1
ATOM 1435 C CA . GLY A 1 185 ? -3.917 23.134 -13.093 1.00 52.78 185 GLY A CA 1
ATOM 1436 C C . GLY A 1 185 ? -3.868 22.709 -11.622 1.00 52.78 185 GLY A C 1
ATOM 1437 O O . GLY A 1 185 ? -3.221 23.414 -10.854 1.00 52.78 185 GLY A O 1
ATOM 1438 N N . SER A 1 186 ? -4.536 21.632 -11.178 1.00 56.72 186 SER A N 1
ATOM 1439 C CA . SER A 1 186 ? -4.719 21.476 -9.718 1.00 56.72 186 SER A CA 1
ATOM 1440 C C . SER A 1 186 ? -4.784 20.057 -9.127 1.00 56.72 186 SER A C 1
ATOM 1442 O O . SER A 1 186 ? -4.423 19.893 -7.965 1.00 56.72 186 SER A O 1
ATOM 1444 N N . ILE A 1 187 ? -5.155 19.015 -9.885 1.00 61.53 187 ILE A N 1
ATOM 1445 C CA . ILE A 1 187 ? -5.117 17.613 -9.393 1.00 61.53 187 ILE A CA 1
ATOM 1446 C C . ILE A 1 187 ? -4.361 16.673 -10.326 1.00 61.53 187 ILE A C 1
ATOM 1448 O O . ILE A 1 187 ? -3.698 15.757 -9.845 1.00 61.53 187 ILE A O 1
ATOM 1452 N N . PHE A 1 188 ? -4.478 16.854 -11.644 1.00 67.56 188 PHE A N 1
ATOM 1453 C CA . PHE A 1 188 ? -3.948 15.882 -12.598 1.00 67.56 188 PHE A CA 1
ATOM 1454 C C . PHE A 1 188 ? -2.420 15.889 -12.641 1.00 67.56 188 PHE A C 1
ATOM 1456 O O . PHE A 1 188 ? -1.815 14.829 -12.670 1.00 67.56 188 PHE A O 1
ATOM 1463 N N . ASN A 1 189 ? -1.795 17.065 -12.688 1.00 73.94 189 ASN A N 1
ATOM 1464 C CA . ASN A 1 189 ? -0.341 17.206 -12.778 1.00 73.94 189 ASN A CA 1
ATOM 1465 C C . ASN A 1 189 ? 0.106 18.573 -12.222 1.00 73.94 189 ASN A C 1
ATOM 1467 O O . ASN A 1 189 ? 0.606 19.423 -12.965 1.00 73.94 189 ASN A O 1
ATOM 1471 N N . PRO A 1 190 ? -0.128 18.829 -10.923 1.00 68.81 190 PRO A N 1
ATOM 1472 C CA . PRO A 1 190 ? 0.094 20.144 -10.313 1.00 68.81 190 PRO A CA 1
ATOM 1473 C C . PRO A 1 190 ? 1.560 20.605 -10.363 1.00 68.81 190 PRO A C 1
ATOM 1475 O O . PRO A 1 190 ? 1.839 21.799 -10.293 1.00 68.81 190 PRO A O 1
ATOM 1478 N N . THR A 1 191 ? 2.503 19.674 -10.501 1.00 73.25 191 THR A N 1
ATOM 1479 C CA . THR A 1 191 ? 3.952 19.924 -10.574 1.00 73.25 191 THR A CA 1
ATOM 1480 C C . THR A 1 191 ? 4.498 19.938 -12.005 1.00 73.25 191 THR A C 1
ATOM 1482 O O . THR A 1 191 ? 5.700 20.126 -12.195 1.00 73.25 191 THR A O 1
ATOM 1485 N N . GLN A 1 192 ? 3.623 19.789 -13.008 1.00 77.81 192 GLN A N 1
ATOM 1486 C CA . GLN A 1 192 ? 3.948 19.854 -14.435 1.00 77.81 192 GLN A CA 1
ATOM 1487 C C . GLN A 1 192 ? 4.973 18.807 -14.908 1.00 77.81 192 GLN A C 1
ATOM 1489 O O . GLN A 1 192 ? 5.842 19.114 -15.721 1.00 77.81 192 GLN A O 1
ATOM 1494 N N . VAL A 1 193 ? 4.853 17.561 -14.442 1.00 80.44 193 VAL A N 1
ATOM 1495 C CA . VAL A 1 193 ? 5.569 16.391 -14.981 1.00 80.44 193 VAL A CA 1
ATOM 1496 C C . VAL A 1 193 ? 5.386 16.302 -16.499 1.00 80.44 193 VAL A C 1
ATOM 1498 O O . VAL A 1 193 ? 4.260 16.365 -17.001 1.00 80.44 193 VAL A O 1
ATOM 1501 N N . GLN A 1 194 ? 6.476 16.136 -17.241 1.00 81.69 194 GLN A N 1
ATOM 1502 C CA . GLN A 1 194 ? 6.480 16.071 -18.699 1.00 81.69 194 GLN A CA 1
ATOM 1503 C C . GLN A 1 194 ? 6.867 14.677 -19.183 1.00 81.69 194 GLN A C 1
ATOM 1505 O O . GLN A 1 194 ? 7.781 14.029 -18.671 1.00 81.69 194 GLN A O 1
ATOM 1510 N N . SER A 1 195 ? 6.194 14.204 -20.233 1.00 82.00 195 SER A N 1
ATOM 1511 C CA . SER A 1 195 ? 6.633 12.982 -20.900 1.00 82.00 195 SER A CA 1
ATOM 1512 C C . SER A 1 195 ? 7.942 13.226 -21.649 1.00 82.00 195 SER A C 1
ATOM 1514 O O . SER A 1 195 ? 8.061 14.163 -22.437 1.00 82.00 195 SER A O 1
ATOM 1516 N N . LYS A 1 196 ? 8.900 12.313 -21.471 1.00 82.12 196 LYS A N 1
ATOM 1517 C CA . LYS A 1 196 ? 10.124 12.243 -22.285 1.00 82.12 196 LYS A CA 1
ATOM 1518 C C . LYS A 1 196 ? 9.881 11.560 -23.637 1.00 82.12 196 LYS A C 1
ATOM 1520 O O . LYS A 1 196 ? 10.805 11.439 -24.439 1.00 82.12 196 LYS A O 1
ATOM 1525 N N . MET A 1 197 ? 8.643 11.135 -23.898 1.00 79.44 197 MET A N 1
ATOM 1526 C CA . MET A 1 197 ? 8.191 10.491 -25.127 1.00 79.44 197 MET A CA 1
ATOM 1527 C C . MET A 1 197 ? 7.202 11.392 -25.870 1.00 79.44 197 MET A C 1
ATOM 1529 O O . MET A 1 197 ? 6.442 12.150 -25.267 1.00 79.44 197 MET A O 1
ATOM 1533 N N . LYS A 1 198 ? 7.176 11.285 -27.199 1.00 74.81 198 LYS A N 1
ATOM 1534 C CA . LYS A 1 198 ? 6.163 11.912 -28.047 1.00 74.81 198 LYS A CA 1
ATOM 1535 C C . LYS A 1 198 ? 5.741 11.022 -29.207 1.00 74.81 198 LYS A C 1
ATOM 1537 O O . LYS A 1 198 ? 6.533 10.222 -29.706 1.00 74.81 198 LYS A O 1
ATOM 1542 N N . ARG A 1 199 ? 4.512 11.208 -29.690 1.00 72.31 199 ARG A N 1
ATOM 1543 C CA . ARG A 1 199 ? 4.086 10.671 -30.992 1.00 72.31 199 ARG A CA 1
ATOM 1544 C C . ARG A 1 199 ? 4.658 11.523 -32.120 1.00 72.31 199 ARG A C 1
ATOM 1546 O O . ARG A 1 199 ? 4.791 12.740 -31.991 1.00 72.31 199 ARG A O 1
ATOM 1553 N N . SER A 1 200 ? 5.013 10.883 -33.228 1.00 64.44 200 SER A N 1
ATOM 1554 C CA . SER A 1 200 ? 5.591 11.565 -34.384 1.00 64.44 200 SER A CA 1
ATOM 1555 C C . SER A 1 200 ? 4.900 11.130 -35.669 1.00 64.44 200 SER A C 1
ATOM 1557 O O . SER A 1 200 ? 4.903 9.949 -36.011 1.00 64.44 200 SER A O 1
ATOM 1559 N N . ALA A 1 201 ? 4.354 12.093 -36.416 1.00 64.69 201 ALA A N 1
ATOM 1560 C CA . ALA A 1 201 ? 3.760 11.834 -37.729 1.00 64.69 201 ALA A CA 1
ATOM 1561 C C . ALA A 1 201 ? 4.775 11.185 -38.690 1.00 64.69 201 ALA A C 1
ATOM 1563 O O . ALA A 1 201 ? 4.430 10.269 -39.426 1.00 64.69 201 ALA A O 1
ATOM 1564 N N . ALA A 1 202 ? 6.056 11.568 -38.585 1.00 55.16 202 ALA A N 1
ATOM 1565 C CA . ALA A 1 202 ? 7.156 10.991 -39.364 1.00 55.16 202 ALA A CA 1
ATOM 1566 C C . ALA A 1 202 ? 7.418 9.494 -39.090 1.00 55.16 202 ALA A C 1
ATOM 1568 O O . ALA A 1 202 ? 8.133 8.848 -39.846 1.00 55.16 202 ALA A O 1
ATOM 1569 N N . THR A 1 203 ? 6.864 8.934 -38.011 1.00 58.47 203 THR A N 1
ATOM 1570 C CA . THR A 1 203 ? 6.976 7.509 -37.664 1.00 58.47 203 THR A CA 1
ATOM 1571 C C . THR A 1 203 ? 5.604 6.837 -37.650 1.00 58.47 203 THR A C 1
ATOM 1573 O O . THR A 1 203 ? 5.372 5.946 -36.838 1.00 58.47 203 THR A O 1
ATOM 1576 N N . ASN A 1 204 ? 4.665 7.282 -38.496 1.00 63.19 204 ASN A N 1
ATOM 1577 C CA . ASN A 1 204 ? 3.280 6.792 -38.525 1.00 63.19 204 ASN A CA 1
ATOM 1578 C C . ASN A 1 204 ? 2.612 6.827 -37.136 1.00 63.19 204 ASN A C 1
ATOM 1580 O O . ASN A 1 204 ? 1.966 5.870 -36.718 1.00 63.19 204 ASN A O 1
ATOM 1584 N N . ASN A 1 205 ? 2.810 7.919 -36.389 1.00 64.81 205 ASN A N 1
ATOM 1585 C CA . ASN A 1 205 ? 2.307 8.120 -35.023 1.00 64.81 205 ASN A CA 1
ATOM 1586 C C . ASN A 1 205 ? 2.840 7.143 -33.957 1.00 64.81 205 ASN A C 1
ATOM 1588 O O . ASN A 1 205 ? 2.291 7.099 -32.852 1.00 64.81 205 ASN A O 1
ATOM 1592 N N . LYS A 1 206 ? 3.937 6.423 -34.235 1.00 68.50 206 LYS A N 1
ATOM 1593 C CA . LYS A 1 206 ? 4.688 5.664 -33.218 1.00 68.50 206 LYS A CA 1
ATOM 1594 C C . LYS A 1 206 ? 5.369 6.593 -32.203 1.00 68.50 206 LYS A C 1
ATOM 1596 O O . LYS A 1 206 ? 5.627 7.767 -32.497 1.00 68.50 206 LYS A O 1
ATOM 1601 N N . PHE A 1 207 ? 5.660 6.060 -31.016 1.00 72.75 207 PHE A N 1
ATOM 1602 C CA . PHE A 1 207 ? 6.389 6.775 -29.968 1.00 72.75 207 PHE A CA 1
ATOM 1603 C C . PHE A 1 207 ? 7.876 6.917 -30.314 1.00 72.75 207 PHE A C 1
ATOM 1605 O O . PHE A 1 207 ? 8.506 5.978 -30.798 1.00 72.75 207 PHE A O 1
ATOM 1612 N N . ARG A 1 208 ? 8.444 8.090 -30.023 1.00 72.12 208 ARG A N 1
ATOM 1613 C CA . ARG A 1 208 ? 9.886 8.373 -30.016 1.00 72.12 208 ARG A CA 1
ATOM 1614 C C . ARG A 1 208 ? 10.235 9.304 -28.859 1.00 72.12 208 ARG A C 1
ATOM 1616 O O . ARG A 1 208 ? 9.338 9.933 -28.299 1.00 72.12 208 ARG A O 1
ATOM 1623 N N . LEU A 1 209 ? 11.521 9.477 -28.558 1.00 75.38 209 LEU A N 1
ATOM 1624 C CA . LEU A 1 209 ? 11.952 10.525 -27.628 1.00 75.38 209 LEU A CA 1
ATOM 1625 C C . LEU A 1 209 ? 11.455 11.912 -28.062 1.00 75.38 209 LEU A C 1
ATOM 1627 O O . LEU A 1 209 ? 11.471 12.269 -29.250 1.00 75.38 209 LEU A O 1
ATOM 1631 N N . ALA A 1 210 ? 11.031 12.697 -27.071 1.00 74.56 210 ALA A N 1
ATOM 1632 C CA . ALA A 1 210 ? 10.770 14.119 -27.233 1.00 74.56 210 ALA A CA 1
ATOM 1633 C C . ALA A 1 210 ? 12.053 14.868 -27.635 1.00 74.56 210 ALA A C 1
ATOM 1635 O O . ALA A 1 210 ? 13.165 14.415 -27.359 1.00 74.56 210 ALA A O 1
ATOM 1636 N N . ASP A 1 211 ? 11.912 16.004 -28.322 1.00 69.50 211 ASP A N 1
ATOM 1637 C CA . ASP A 1 211 ? 13.090 16.748 -28.783 1.00 69.50 211 ASP A CA 1
ATOM 1638 C C . ASP A 1 211 ? 13.862 17.283 -27.567 1.00 69.50 211 ASP A C 1
ATOM 1640 O O . ASP A 1 211 ? 13.272 17.865 -26.660 1.00 69.50 211 ASP A O 1
ATOM 1644 N N . GLY A 1 212 ? 15.175 17.046 -27.532 1.00 68.62 212 GLY A N 1
ATOM 1645 C CA . GLY A 1 212 ? 16.031 17.397 -26.393 1.00 68.62 212 GLY A CA 1
ATOM 1646 C C . GLY A 1 212 ? 15.968 16.430 -25.202 1.00 68.62 212 GLY A C 1
ATOM 1647 O O . GLY A 1 212 ? 16.766 16.573 -24.278 1.00 68.62 212 GLY A O 1
ATOM 1648 N N . ALA A 1 213 ? 15.081 15.429 -25.216 1.00 76.50 213 ALA A N 1
ATOM 1649 C CA . ALA A 1 213 ? 15.046 14.387 -24.193 1.00 76.50 213 ALA A CA 1
ATOM 1650 C C . ALA A 1 213 ? 16.084 13.284 -24.466 1.00 76.50 213 ALA A C 1
ATOM 1652 O O . ALA A 1 213 ? 16.513 13.060 -25.597 1.00 76.50 213 ALA A O 1
ATOM 1653 N N . THR A 1 214 ? 16.458 12.555 -23.415 1.00 76.50 214 THR A N 1
ATOM 1654 C CA . THR A 1 214 ? 17.369 11.402 -23.473 1.00 76.50 214 THR A CA 1
ATOM 1655 C C . THR A 1 214 ? 16.717 10.176 -22.832 1.00 76.50 214 THR A C 1
ATOM 1657 O O . THR A 1 214 ? 15.772 10.309 -22.054 1.00 76.50 214 THR A O 1
ATOM 1660 N N . PHE A 1 215 ? 17.241 8.979 -23.111 1.00 78.50 215 PHE A N 1
ATOM 1661 C CA . PHE A 1 215 ? 16.857 7.753 -22.393 1.00 78.50 215 PHE A CA 1
ATOM 1662 C C . PHE A 1 215 ? 17.468 7.657 -20.985 1.00 78.50 215 PHE A C 1
ATOM 1664 O O . PHE A 1 215 ? 17.158 6.722 -20.248 1.00 78.50 215 PHE A O 1
ATOM 1671 N N . ASP A 1 216 ? 18.303 8.625 -20.612 1.00 80.31 216 ASP A N 1
ATOM 1672 C CA . ASP A 1 216 ? 19.064 8.661 -19.365 1.00 80.31 216 ASP A CA 1
ATOM 1673 C C . ASP A 1 216 ? 18.340 9.562 -18.358 1.00 80.31 216 ASP A C 1
ATOM 1675 O O . ASP A 1 216 ? 17.711 10.542 -18.759 1.00 80.31 216 ASP A O 1
ATOM 1679 N N . ASN A 1 217 ? 18.465 9.290 -17.055 1.00 72.75 217 ASN A N 1
ATOM 1680 C CA . ASN A 1 217 ? 17.986 10.181 -15.981 1.00 72.75 217 ASN A CA 1
ATOM 1681 C C . ASN A 1 217 ? 16.504 10.591 -16.144 1.00 72.75 217 ASN A C 1
ATOM 1683 O O . ASN A 1 217 ? 16.173 11.749 -16.398 1.00 72.75 217 ASN A O 1
ATOM 1687 N N . GLY A 1 218 ? 15.599 9.618 -16.081 1.00 87.25 218 GLY A N 1
ATOM 1688 C CA . GLY A 1 218 ? 14.154 9.858 -16.058 1.00 87.25 218 GLY A CA 1
ATOM 1689 C C . GLY A 1 218 ? 13.461 8.850 -15.155 1.00 87.25 218 GLY A C 1
ATOM 1690 O O . GLY A 1 218 ? 14.121 8.020 -14.531 1.00 87.25 218 GLY A O 1
ATOM 1691 N N . PHE A 1 219 ? 12.137 8.886 -15.128 1.00 90.25 219 PHE A N 1
ATOM 1692 C CA . PHE A 1 219 ? 11.341 7.981 -14.309 1.00 90.25 219 PHE A CA 1
ATOM 1693 C C . PHE A 1 219 ? 10.362 7.211 -15.184 1.00 90.25 219 PHE A C 1
ATOM 1695 O O . PHE A 1 219 ? 9.781 7.776 -16.110 1.00 90.25 219 PHE A O 1
ATOM 1702 N N . ILE A 1 220 ? 10.171 5.922 -14.911 1.00 89.44 220 ILE A N 1
ATOM 1703 C CA . ILE A 1 220 ? 8.959 5.234 -15.363 1.00 89.44 220 ILE A CA 1
ATOM 1704 C C . ILE A 1 220 ? 7.915 5.482 -14.286 1.00 89.44 220 ILE A C 1
ATOM 1706 O O . ILE A 1 220 ? 8.012 4.933 -13.193 1.00 89.44 220 ILE A O 1
ATOM 1710 N N . GLN A 1 221 ? 6.932 6.316 -14.590 1.00 87.94 221 GLN A N 1
ATOM 1711 C CA . GLN A 1 221 ? 5.829 6.605 -13.694 1.00 87.94 221 GLN A CA 1
ATOM 1712 C C . GLN A 1 221 ? 4.649 5.692 -14.008 1.00 87.94 221 GLN A C 1
ATOM 1714 O O . GLN A 1 221 ? 4.140 5.674 -15.131 1.00 87.94 221 GLN A O 1
ATOM 1719 N N . ALA A 1 222 ? 4.218 4.947 -13.001 1.00 88.12 222 ALA A N 1
ATOM 1720 C CA . ALA A 1 222 ? 3.064 4.079 -13.037 1.00 88.12 222 ALA A CA 1
ATOM 1721 C C . ALA A 1 222 ? 1.866 4.779 -12.390 1.00 88.12 222 ALA A C 1
ATOM 1723 O O . ALA A 1 222 ? 1.873 5.045 -11.190 1.00 88.12 222 ALA A O 1
ATOM 1724 N N . THR A 1 223 ? 0.829 5.057 -13.175 1.00 85.81 223 THR A N 1
ATOM 1725 C CA . THR A 1 223 ? -0.459 5.571 -12.693 1.00 85.81 223 THR A CA 1
ATOM 1726 C C . THR A 1 223 ? -1.548 4.529 -12.893 1.00 85.81 223 THR A C 1
ATOM 1728 O O . THR A 1 223 ? -1.485 3.748 -13.839 1.00 85.81 223 THR A O 1
ATOM 1731 N N . GLY A 1 224 ? -2.555 4.475 -12.028 1.00 87.50 224 GLY A N 1
ATOM 1732 C CA . GLY A 1 224 ? -3.638 3.510 -12.204 1.00 87.50 224 GLY A CA 1
ATOM 1733 C C . GLY A 1 224 ? -4.908 3.852 -11.449 1.00 87.50 224 GLY A C 1
ATOM 1734 O O . GLY A 1 224 ? -4.877 4.573 -10.452 1.00 87.50 224 GLY A O 1
ATOM 1735 N N . ASN A 1 225 ? -6.016 3.295 -11.934 1.00 89.12 225 ASN A N 1
ATOM 1736 C CA . ASN A 1 225 ? -7.306 3.281 -11.256 1.00 89.12 225 ASN A CA 1
ATOM 1737 C C . ASN A 1 225 ? -7.676 1.831 -10.948 1.00 89.12 225 ASN A C 1
ATOM 1739 O O . ASN A 1 225 ? -7.765 0.992 -11.847 1.00 89.12 225 ASN A O 1
ATOM 1743 N N . VAL A 1 226 ? -7.902 1.550 -9.671 1.00 91.56 226 VAL A N 1
ATOM 1744 C CA . VAL A 1 226 ? -8.191 0.217 -9.148 1.00 91.56 226 VAL A CA 1
ATOM 1745 C C . VAL A 1 226 ? -9.519 0.290 -8.397 1.00 91.56 226 VAL A C 1
ATOM 1747 O O . VAL A 1 226 ? -9.539 0.698 -7.236 1.00 91.56 226 VAL A O 1
ATOM 1750 N N . PRO A 1 227 ? -10.651 -0.056 -9.035 1.00 92.75 227 PRO A N 1
ATOM 1751 C CA . PRO A 1 227 ? -11.904 -0.275 -8.324 1.00 92.75 227 PRO A CA 1
ATOM 1752 C C . PRO A 1 227 ? -11.726 -1.363 -7.260 1.00 92.75 227 PRO A C 1
ATOM 1754 O O . PRO A 1 227 ? -11.089 -2.383 -7.528 1.00 92.75 227 PRO A O 1
ATOM 1757 N N . ILE A 1 228 ? -12.284 -1.143 -6.072 1.00 92.19 228 ILE A N 1
ATOM 1758 C CA . ILE A 1 228 ? -12.200 -2.082 -4.950 1.00 92.19 228 ILE A CA 1
ATOM 1759 C C . ILE A 1 228 ? -13.567 -2.317 -4.312 1.00 92.19 228 ILE A C 1
ATOM 1761 O O . ILE A 1 228 ? -14.433 -1.438 -4.303 1.00 92.19 228 ILE A O 1
ATOM 1765 N N . ALA A 1 229 ? -13.736 -3.505 -3.748 1.00 92.19 229 ALA A N 1
ATOM 1766 C CA . ALA A 1 229 ? -14.758 -3.818 -2.768 1.00 92.19 229 ALA A CA 1
ATOM 1767 C C . ALA A 1 229 ? -14.056 -4.287 -1.493 1.00 92.19 229 ALA A C 1
ATOM 1769 O O . ALA A 1 229 ? -13.114 -5.074 -1.565 1.00 92.19 229 ALA A O 1
ATOM 1770 N N . ALA A 1 230 ? -14.483 -3.809 -0.333 1.00 92.00 230 ALA A N 1
ATOM 1771 C CA . ALA A 1 230 ? -13.870 -4.177 0.931 1.00 92.00 230 ALA A CA 1
ATOM 1772 C C . ALA A 1 230 ? -14.905 -4.325 2.045 1.00 92.00 230 ALA A C 1
ATOM 1774 O O . ALA A 1 230 ? -15.997 -3.774 1.972 1.00 92.00 230 ALA A O 1
ATOM 1775 N N . GLN A 1 231 ? -14.569 -5.103 3.067 1.00 91.94 231 GLN A N 1
ATOM 1776 C CA . GLN A 1 231 ? -15.399 -5.339 4.245 1.00 91.94 231 GLN A CA 1
ATOM 1777 C C . GLN A 1 231 ? -14.499 -5.560 5.457 1.00 91.94 231 GLN A C 1
ATOM 1779 O O . GLN A 1 231 ? -13.461 -6.209 5.358 1.00 91.94 231 GLN A O 1
ATOM 1784 N N . ILE A 1 232 ? -14.911 -5.055 6.613 1.00 92.81 232 ILE A N 1
ATOM 1785 C CA . ILE A 1 232 ? -14.192 -5.185 7.881 1.00 92.81 232 ILE A CA 1
ATOM 1786 C C . ILE A 1 232 ? -14.984 -6.110 8.806 1.00 92.81 232 ILE A C 1
ATOM 1788 O O . ILE A 1 232 ? -16.194 -5.991 8.915 1.00 92.81 232 ILE A O 1
ATOM 1792 N N . ALA A 1 233 ? -14.337 -7.052 9.477 1.00 93.19 233 ALA A N 1
ATOM 1793 C CA . ALA A 1 233 ? -15.013 -7.953 10.403 1.00 93.19 233 ALA A CA 1
ATOM 1794 C C . ALA A 1 233 ? -15.635 -7.184 11.588 1.00 93.19 233 ALA A C 1
ATOM 1796 O O . ALA A 1 233 ? -14.986 -6.338 12.203 1.00 93.19 233 ALA A O 1
ATOM 1797 N N . GLU A 1 234 ? -16.875 -7.522 11.951 1.00 92.81 234 GLU A N 1
ATOM 1798 C CA . GLU A 1 234 ? -17.547 -6.992 13.147 1.00 92.81 234 GLU A CA 1
ATOM 1799 C C . GLU A 1 234 ? -16.946 -7.629 14.415 1.00 92.81 234 GLU A C 1
ATOM 1801 O O . GLU A 1 234 ? -17.304 -8.740 14.828 1.00 92.81 234 GLU A O 1
ATOM 1806 N N . SER A 1 235 ? -15.974 -6.941 15.016 1.00 91.56 235 SER A N 1
ATOM 1807 C CA . SER A 1 235 ? -15.137 -7.475 16.095 1.00 91.56 235 SER A CA 1
ATOM 1808 C C . SER A 1 235 ? -14.619 -6.374 17.021 1.00 91.56 235 SER A C 1
ATOM 1810 O O . SER A 1 235 ? -14.365 -5.259 16.567 1.00 91.56 235 SER A O 1
ATOM 1812 N N . GLU A 1 236 ? -14.379 -6.707 18.295 1.00 91.69 236 GLU A N 1
ATOM 1813 C CA . GLU A 1 236 ? -13.748 -5.794 19.268 1.00 91.69 236 GLU A CA 1
ATOM 1814 C C . GLU A 1 236 ? -12.344 -5.351 18.821 1.00 91.69 236 GLU A C 1
ATOM 1816 O O . GLU A 1 236 ? -11.891 -4.258 19.158 1.00 91.69 236 GLU A O 1
ATOM 1821 N N . SER A 1 237 ? -11.663 -6.178 18.017 1.00 92.38 237 SER A N 1
ATOM 1822 C CA . SER A 1 237 ? -10.319 -5.909 17.498 1.00 92.38 237 SER A CA 1
ATOM 1823 C C . SER A 1 237 ? -10.301 -5.155 16.164 1.00 92.38 237 SER A C 1
ATOM 1825 O O . SER A 1 237 ? -9.233 -5.032 15.565 1.00 92.38 237 SER A O 1
ATOM 1827 N N . ALA A 1 238 ? -11.447 -4.695 15.643 1.00 92.31 238 ALA A N 1
ATOM 1828 C CA . ALA A 1 238 ? -11.507 -4.031 14.336 1.00 92.31 238 ALA A CA 1
ATOM 1829 C C . ALA A 1 238 ? -10.642 -2.760 14.302 1.00 92.31 238 ALA A C 1
ATOM 1831 O O . ALA A 1 238 ? -9.862 -2.552 13.374 1.00 92.31 238 ALA A O 1
ATOM 1832 N N . VAL A 1 239 ? -10.714 -1.945 15.357 1.00 93.12 239 VAL A N 1
ATOM 1833 C CA . VAL A 1 239 ? -9.867 -0.753 15.487 1.00 93.12 239 VAL A CA 1
ATOM 1834 C C . VAL A 1 239 ? -8.399 -1.150 15.656 1.00 93.12 239 VAL A C 1
ATOM 1836 O O . VAL A 1 239 ? -7.551 -0.553 15.012 1.00 93.12 239 VAL A O 1
ATOM 1839 N N . ASP A 1 240 ? -8.072 -2.184 16.438 1.00 93.94 240 ASP A N 1
ATOM 1840 C CA . ASP A 1 240 ? -6.679 -2.637 16.605 1.00 93.94 240 ASP A CA 1
ATOM 1841 C C . ASP A 1 240 ? -6.061 -3.116 15.286 1.00 93.94 240 ASP A C 1
ATOM 1843 O O . ASP A 1 240 ? -4.945 -2.729 14.946 1.00 93.94 240 ASP A O 1
ATOM 1847 N N . GLY A 1 241 ? -6.799 -3.909 14.504 1.00 93.62 241 GLY A N 1
ATOM 1848 C CA . GLY A 1 241 ? -6.351 -4.353 13.185 1.00 93.62 241 GLY A CA 1
ATOM 1849 C C . GLY A 1 241 ? -6.159 -3.186 12.215 1.00 93.62 241 GLY A C 1
ATOM 1850 O O . GLY A 1 241 ? -5.183 -3.187 11.465 1.00 93.62 241 GLY A O 1
ATOM 1851 N N . MET A 1 242 ? -7.036 -2.176 12.280 1.00 92.94 242 MET A N 1
ATOM 1852 C CA . MET A 1 242 ? -6.943 -0.944 11.492 1.00 92.94 242 MET A CA 1
ATOM 1853 C C . MET A 1 242 ? -5.795 -0.019 11.954 1.00 92.94 242 MET A C 1
ATOM 1855 O O . MET A 1 242 ? -5.136 0.615 11.147 1.00 92.94 242 MET A O 1
ATOM 1859 N N . LEU A 1 243 ? -5.486 0.069 13.242 1.00 95.25 243 LEU A N 1
ATOM 1860 C CA . LEU A 1 243 ? -4.345 0.869 13.709 1.00 95.25 243 LEU A CA 1
ATOM 1861 C C . LEU A 1 243 ? -3.006 0.184 13.404 1.00 95.25 243 LEU A C 1
ATOM 1863 O O . LEU A 1 243 ? -1.996 0.846 13.177 1.00 95.25 243 LEU A O 1
ATOM 1867 N N . ALA A 1 244 ? -2.996 -1.148 13.348 1.00 95.06 244 ALA A N 1
ATOM 1868 C CA . ALA A 1 244 ? -1.791 -1.938 13.122 1.00 95.06 244 ALA A CA 1
ATOM 1869 C C . ALA A 1 244 ? -1.367 -2.065 11.648 1.00 95.06 244 ALA A C 1
ATOM 1871 O O . ALA A 1 244 ? -0.322 -2.651 11.381 1.00 95.06 244 ALA A O 1
ATOM 1872 N N . GLY A 1 245 ? -2.150 -1.570 10.684 1.00 94.94 245 GLY A N 1
ATOM 1873 C CA . GLY A 1 245 ? -1.870 -1.809 9.261 1.00 94.94 245 GLY A CA 1
ATOM 1874 C C . GLY A 1 245 ? -2.242 -3.218 8.769 1.00 94.94 245 GLY A C 1
ATOM 1875 O O . GLY A 1 245 ? -1.786 -3.626 7.702 1.00 94.94 245 GLY A O 1
ATOM 1876 N N . ASN A 1 246 ? -3.038 -3.995 9.522 1.00 96.50 246 ASN A N 1
ATOM 1877 C CA . ASN A 1 246 ? -3.293 -5.418 9.249 1.00 96.50 246 ASN A CA 1
ATOM 1878 C C . ASN A 1 246 ? -4.359 -5.661 8.158 1.00 96.50 246 ASN A C 1
ATOM 1880 O O . ASN A 1 246 ? -5.312 -6.413 8.363 1.00 96.50 246 ASN A O 1
ATOM 1884 N N . TRP A 1 247 ? -4.223 -5.007 7.006 1.00 95.06 247 TRP A N 1
ATOM 1885 C CA . TRP A 1 247 ? -5.023 -5.202 5.790 1.00 95.06 247 TRP A CA 1
ATOM 1886 C C . TRP A 1 247 ? -4.168 -4.864 4.568 1.00 95.06 247 TRP A C 1
ATOM 1888 O O . TRP A 1 247 ? -3.222 -4.080 4.657 1.00 95.06 247 TRP A O 1
ATOM 1898 N N . GLY A 1 248 ? -4.487 -5.452 3.421 1.00 95.44 248 GLY A N 1
ATOM 1899 C CA . GLY A 1 248 ? -3.649 -5.310 2.244 1.00 95.44 248 GLY A CA 1
ATOM 1900 C C . GLY A 1 248 ? -3.916 -6.357 1.179 1.00 95.44 248 GLY A C 1
ATOM 1901 O O . GLY A 1 248 ? -4.780 -7.223 1.312 1.00 95.44 248 GLY A O 1
ATOM 1902 N N . VAL A 1 249 ? -3.158 -6.217 0.105 1.00 96.75 249 VAL A N 1
ATOM 1903 C CA . VAL A 1 249 ? -3.243 -6.960 -1.151 1.00 96.75 249 VAL A CA 1
ATOM 1904 C C . VAL A 1 249 ? -1.827 -7.136 -1.699 1.00 96.75 249 VAL A C 1
ATOM 1906 O O . VAL A 1 249 ? -0.890 -6.459 -1.263 1.00 96.75 249 VAL A O 1
ATOM 1909 N N . MET A 1 250 ? -1.646 -8.018 -2.679 1.00 97.38 250 MET A N 1
ATOM 1910 C CA . MET A 1 250 ? -0.357 -8.150 -3.365 1.00 97.38 250 MET A CA 1
ATOM 1911 C C . MET A 1 250 ? -0.494 -7.950 -4.862 1.00 97.38 250 MET A C 1
ATOM 1913 O O . MET A 1 250 ? -1.508 -8.267 -5.473 1.00 97.38 250 MET A O 1
ATOM 1917 N N . VAL A 1 251 ? 0.562 -7.424 -5.460 1.00 95.31 251 VAL A N 1
ATOM 1918 C CA . VAL A 1 251 ? 0.681 -7.149 -6.883 1.00 95.31 251 VAL A CA 1
ATOM 1919 C C . VAL A 1 251 ? 1.836 -7.975 -7.416 1.00 95.31 251 VAL A C 1
ATOM 1921 O O . VAL A 1 251 ? 2.943 -7.916 -6.892 1.00 95.31 251 VAL A O 1
ATOM 1924 N N . ARG A 1 252 ? 1.584 -8.732 -8.475 1.00 95.62 252 ARG A N 1
ATOM 1925 C CA . ARG A 1 252 ? 2.595 -9.421 -9.268 1.00 95.62 252 ARG A CA 1
ATOM 1926 C C . ARG A 1 252 ? 2.895 -8.591 -10.504 1.00 95.62 252 ARG A C 1
ATOM 1928 O O . ARG A 1 252 ? 1.983 -8.270 -11.269 1.00 95.62 252 ARG A O 1
ATOM 1935 N N . ILE A 1 253 ? 4.172 -8.302 -10.710 1.00 94.25 253 ILE A N 1
ATOM 1936 C CA . ILE A 1 253 ? 4.683 -7.599 -11.881 1.00 94.25 253 ILE A CA 1
ATOM 1937 C C . ILE A 1 253 ? 5.536 -8.591 -12.662 1.00 94.25 253 ILE A C 1
ATOM 1939 O O . ILE A 1 253 ? 6.528 -9.104 -12.145 1.00 94.25 253 ILE A O 1
ATOM 1943 N N . LYS A 1 254 ? 5.134 -8.878 -13.903 1.00 93.50 254 LYS A N 1
ATOM 1944 C CA . LYS A 1 254 ? 5.909 -9.708 -14.829 1.00 93.50 254 LYS A CA 1
ATOM 1945 C C . LYS A 1 254 ? 6.393 -8.852 -15.990 1.00 93.50 254 LYS A C 1
ATOM 1947 O O . LYS A 1 254 ? 5.578 -8.277 -16.707 1.00 93.50 254 LYS A O 1
ATOM 1952 N N . ALA A 1 255 ? 7.703 -8.779 -16.174 1.00 90.31 255 ALA A N 1
ATOM 1953 C CA . ALA A 1 255 ? 8.316 -8.073 -17.289 1.00 90.31 255 ALA A CA 1
ATOM 1954 C C . ALA A 1 255 ? 8.528 -9.009 -18.494 1.00 90.31 255 ALA A C 1
ATOM 1956 O O . ALA A 1 255 ? 8.619 -10.227 -18.336 1.00 90.31 255 ALA A O 1
ATOM 1957 N N . ALA A 1 256 ? 8.584 -8.448 -19.701 1.00 86.00 256 ALA A N 1
ATOM 1958 C CA . ALA A 1 256 ? 8.960 -9.183 -20.907 1.00 86.00 256 ALA A CA 1
ATOM 1959 C C . ALA A 1 256 ? 10.462 -9.541 -20.929 1.00 86.00 256 ALA A C 1
ATOM 1961 O O . ALA A 1 256 ? 11.279 -8.897 -20.263 1.00 86.00 256 ALA A O 1
ATOM 1962 N N . ASP A 1 257 ? 10.824 -10.538 -21.744 1.00 77.94 257 ASP A N 1
ATOM 1963 C CA . ASP A 1 257 ? 12.218 -10.940 -21.975 1.00 77.94 257 ASP A CA 1
ATOM 1964 C C . ASP A 1 257 ? 13.076 -9.726 -22.373 1.00 77.94 257 ASP A C 1
ATOM 1966 O O . ASP A 1 257 ? 12.739 -8.998 -23.299 1.00 77.94 257 ASP A O 1
ATOM 1970 N N . GLY A 1 258 ? 14.208 -9.507 -21.701 1.00 73.88 258 GLY A N 1
ATOM 1971 C CA . GLY A 1 258 ? 15.106 -8.372 -21.975 1.00 73.88 258 GLY A CA 1
ATOM 1972 C C . GLY A 1 258 ? 14.935 -7.169 -21.041 1.00 73.88 258 GLY A C 1
ATOM 1973 O O . GLY A 1 258 ? 15.806 -6.297 -21.013 1.00 73.88 258 GLY A O 1
ATOM 1974 N N . ILE A 1 259 ? 13.888 -7.152 -20.212 1.00 81.50 259 ILE A N 1
ATOM 1975 C CA . ILE A 1 259 ? 13.771 -6.237 -19.071 1.00 81.50 259 ILE A CA 1
ATOM 1976 C C . ILE A 1 259 ? 14.188 -6.997 -17.807 1.00 81.50 259 ILE A C 1
ATOM 1978 O O . ILE A 1 259 ? 13.570 -7.995 -17.437 1.00 81.50 259 ILE A O 1
ATOM 1982 N N . ASP A 1 260 ? 15.235 -6.528 -17.124 1.00 84.88 260 ASP A N 1
ATOM 1983 C CA . ASP A 1 260 ? 15.695 -7.155 -15.882 1.00 84.88 260 ASP A CA 1
ATOM 1984 C C . ASP A 1 260 ? 14.754 -6.771 -14.733 1.00 84.88 260 ASP A C 1
ATOM 1986 O O . ASP A 1 260 ? 14.810 -5.660 -14.199 1.00 84.88 260 ASP A O 1
ATOM 1990 N N . ALA A 1 261 ? 13.849 -7.684 -14.374 1.00 88.38 261 ALA A N 1
ATOM 1991 C CA . ALA A 1 261 ? 12.781 -7.416 -13.413 1.00 88.38 261 ALA A CA 1
ATOM 1992 C C . ALA A 1 261 ? 13.320 -7.090 -12.012 1.00 88.38 261 ALA A C 1
ATOM 1994 O O . ALA A 1 261 ? 12.786 -6.215 -11.332 1.00 88.38 261 ALA A O 1
ATOM 1995 N N . ARG A 1 262 ? 14.425 -7.726 -11.600 1.00 87.75 262 ARG A N 1
ATOM 1996 C CA . ARG A 1 262 ? 15.079 -7.432 -10.318 1.00 87.75 262 ARG A CA 1
ATOM 1997 C C . ARG A 1 262 ? 15.681 -6.027 -10.294 1.00 87.75 262 ARG A C 1
ATOM 1999 O O . ARG A 1 262 ? 15.550 -5.338 -9.286 1.00 87.75 262 ARG A O 1
ATOM 2006 N N . SER A 1 263 ? 16.323 -5.588 -11.373 1.00 85.62 263 SER A N 1
ATOM 2007 C CA . SER A 1 263 ? 16.868 -4.231 -11.493 1.00 85.62 263 SER A CA 1
ATOM 2008 C C . SER A 1 263 ? 15.775 -3.187 -11.633 1.00 85.62 263 SER A C 1
ATOM 2010 O O . SER A 1 263 ? 15.926 -2.095 -11.092 1.00 85.62 263 SER A O 1
ATOM 2012 N N . LEU A 1 264 ? 14.674 -3.509 -12.318 1.00 88.19 264 LEU A N 1
ATOM 2013 C CA . LEU A 1 264 ? 13.491 -2.653 -12.351 1.00 88.19 264 LEU A CA 1
ATOM 2014 C C . LEU A 1 264 ? 12.921 -2.487 -10.938 1.00 88.19 264 LEU A C 1
ATOM 2016 O O . LEU A 1 264 ? 12.691 -1.366 -10.504 1.00 88.19 264 LEU A O 1
ATOM 2020 N N . ALA A 1 265 ? 12.782 -3.573 -10.179 1.00 89.94 265 ALA A N 1
ATOM 2021 C CA . ALA A 1 265 ? 12.320 -3.500 -8.799 1.00 89.94 265 ALA A CA 1
ATOM 2022 C C . ALA A 1 265 ? 13.311 -2.767 -7.873 1.00 89.94 265 ALA A C 1
ATOM 2024 O O . ALA A 1 265 ? 12.901 -2.006 -7.004 1.00 89.94 265 ALA A O 1
ATOM 2025 N N . ALA A 1 266 ? 14.622 -2.914 -8.093 1.00 87.69 266 ALA A N 1
ATOM 2026 C CA . ALA A 1 266 ? 15.642 -2.146 -7.371 1.00 87.69 266 ALA A CA 1
ATOM 2027 C C . ALA A 1 266 ? 15.564 -0.632 -7.645 1.00 87.69 266 ALA A C 1
ATOM 2029 O O . ALA A 1 266 ? 16.067 0.160 -6.843 1.00 87.69 266 ALA A O 1
ATOM 2030 N N . ALA A 1 267 ? 14.973 -0.252 -8.781 1.00 89.31 267 ALA A N 1
ATOM 2031 C CA . ALA A 1 267 ? 14.793 1.123 -9.215 1.00 89.31 267 ALA A CA 1
ATOM 2032 C C . ALA A 1 267 ? 13.521 1.779 -8.658 1.00 89.31 267 ALA A C 1
ATOM 2034 O O . ALA A 1 267 ? 13.296 2.949 -8.952 1.00 89.31 267 ALA A O 1
ATOM 2035 N N . ILE A 1 268 ? 12.703 1.080 -7.860 1.00 90.62 268 ILE A N 1
ATOM 2036 C CA . ILE A 1 268 ? 11.535 1.686 -7.206 1.00 90.62 268 ILE A CA 1
ATOM 2037 C C . ILE A 1 268 ? 11.971 2.911 -6.399 1.00 90.62 268 ILE A C 1
ATOM 2039 O O . ILE A 1 268 ? 12.947 2.882 -5.641 1.00 90.62 268 ILE A O 1
ATOM 2043 N N . ASP A 1 269 ? 11.235 3.999 -6.582 1.00 89.12 269 ASP A N 1
ATOM 2044 C CA . ASP A 1 269 ? 11.383 5.205 -5.795 1.00 89.12 269 ASP A CA 1
ATOM 2045 C C . ASP A 1 269 ? 10.380 5.225 -4.641 1.00 89.12 269 ASP A C 1
ATOM 2047 O O . ASP A 1 269 ? 9.265 5.737 -4.742 1.00 89.12 269 ASP A O 1
ATOM 2051 N N . TRP A 1 270 ? 10.822 4.664 -3.519 1.00 86.06 270 TRP A N 1
ATOM 2052 C CA . TRP A 1 270 ? 10.064 4.596 -2.273 1.00 86.06 270 TRP A CA 1
ATOM 2053 C C . TRP A 1 270 ? 9.650 5.974 -1.751 1.00 86.06 270 TRP A C 1
ATOM 2055 O O . TRP A 1 270 ? 8.580 6.125 -1.177 1.00 86.06 270 TRP A O 1
ATOM 2065 N N . SER A 1 271 ? 10.439 7.011 -2.039 1.00 81.06 271 SER A N 1
ATOM 2066 C CA . SER A 1 271 ? 10.171 8.364 -1.554 1.00 81.06 271 SER A CA 1
ATOM 2067 C C . SER A 1 271 ? 9.007 9.067 -2.260 1.00 81.06 271 SER A C 1
ATOM 2069 O O . SER A 1 271 ? 8.677 10.187 -1.875 1.00 81.06 271 SER A O 1
ATOM 2071 N N . LYS A 1 272 ? 8.409 8.464 -3.302 1.00 78.75 272 LYS A N 1
ATOM 2072 C CA . LYS A 1 272 ? 7.368 9.072 -4.152 1.00 78.75 272 LYS A CA 1
ATOM 2073 C C . LYS A 1 272 ? 6.307 8.059 -4.596 1.00 78.75 272 LYS A C 1
ATOM 2075 O O . LYS A 1 272 ? 6.162 7.756 -5.781 1.00 78.75 272 LYS A O 1
ATOM 2080 N N . SER A 1 273 ? 5.537 7.572 -3.625 1.00 81.81 273 SER A N 1
ATOM 2081 C CA . SER A 1 273 ? 4.372 6.707 -3.851 1.00 81.81 273 SER A CA 1
ATOM 2082 C C . SER A 1 273 ? 3.100 7.366 -3.323 1.00 81.81 273 SER A C 1
ATOM 2084 O O . SER A 1 273 ? 2.922 7.472 -2.115 1.00 81.81 273 SER A O 1
ATOM 2086 N N . TYR A 1 274 ? 2.211 7.800 -4.216 1.00 81.50 274 TYR A N 1
ATOM 2087 C CA . TYR A 1 274 ? 0.953 8.460 -3.873 1.00 81.50 274 TYR A CA 1
ATOM 2088 C C . TYR A 1 274 ? -0.245 7.523 -3.985 1.00 81.50 274 TYR A C 1
ATOM 2090 O O . TYR A 1 274 ? -0.401 6.783 -4.963 1.00 81.50 274 TYR A O 1
ATOM 2098 N N . TYR A 1 275 ? -1.130 7.631 -2.996 1.00 86.19 275 TYR A N 1
ATOM 2099 C CA . TYR A 1 275 ? -2.340 6.830 -2.880 1.00 86.19 275 TYR A CA 1
ATOM 2100 C C . TYR A 1 275 ? -3.557 7.711 -2.626 1.00 86.19 275 TYR A C 1
ATOM 2102 O O . TYR A 1 275 ? -3.562 8.584 -1.758 1.00 86.19 275 TYR A O 1
ATOM 2110 N N . TYR A 1 276 ? -4.623 7.433 -3.370 1.00 85.44 276 TYR A N 1
ATOM 2111 C CA . TYR A 1 276 ? -5.905 8.110 -3.222 1.00 85.44 276 TYR A CA 1
ATOM 2112 C C . TYR A 1 276 ? -6.998 7.072 -3.135 1.00 85.44 276 TYR A C 1
ATOM 2114 O O . TYR A 1 276 ? -7.506 6.591 -4.151 1.00 85.44 276 TYR A O 1
ATOM 2122 N N . LEU A 1 277 ? -7.349 6.712 -1.910 1.00 86.81 277 LEU A N 1
ATOM 2123 C CA . LEU A 1 277 ? -8.481 5.846 -1.671 1.00 86.81 277 LEU A CA 1
ATOM 2124 C C . LEU A 1 277 ? -9.750 6.692 -1.552 1.00 86.81 277 LEU A C 1
ATOM 2126 O O . LEU A 1 277 ? -9.841 7.587 -0.714 1.00 86.81 277 LEU A O 1
ATOM 2130 N N . THR A 1 278 ? -10.738 6.400 -2.391 1.00 85.19 278 THR A N 1
ATOM 2131 C CA . THR A 1 278 ? -12.095 6.939 -2.282 1.00 85.19 278 THR A CA 1
ATOM 2132 C C . THR A 1 278 ? -13.050 5.775 -2.095 1.00 85.19 278 THR A C 1
ATOM 2134 O O . THR A 1 278 ? -13.190 4.946 -2.992 1.00 85.19 278 THR A O 1
ATOM 2137 N N . VAL A 1 279 ? -13.714 5.720 -0.946 1.00 85.25 279 VAL A N 1
ATOM 2138 C CA . VAL A 1 279 ? -14.740 4.718 -0.634 1.00 85.25 279 VAL A CA 1
ATOM 2139 C C . VAL A 1 279 ? -16.109 5.377 -0.571 1.00 85.25 279 VAL A C 1
ATOM 2141 O O . VAL A 1 279 ? -16.216 6.579 -0.314 1.00 85.25 279 VAL A O 1
ATOM 2144 N N . ASP A 1 280 ? -17.155 4.596 -0.823 1.00 84.06 280 ASP A N 1
ATOM 2145 C CA . ASP A 1 280 ? -18.526 5.049 -0.633 1.00 84.06 280 ASP A CA 1
ATOM 2146 C C . ASP A 1 280 ? -18.727 5.558 0.799 1.00 84.06 280 ASP A C 1
ATOM 2148 O O . ASP A 1 280 ? -18.288 4.956 1.782 1.00 84.06 280 ASP A O 1
ATOM 2152 N N . SER A 1 281 ? -19.406 6.695 0.899 1.00 76.75 281 SER A N 1
ATOM 2153 C CA . SER A 1 281 ? -19.780 7.314 2.163 1.00 76.75 281 SER A CA 1
ATOM 2154 C C . SER A 1 281 ? -20.828 6.486 2.909 1.00 76.75 281 SER A C 1
ATOM 2156 O O . SER A 1 281 ? -21.624 5.752 2.316 1.00 76.75 281 SER A O 1
ATOM 2158 N N . VAL A 1 282 ? -20.888 6.653 4.232 1.00 76.31 282 VAL A N 1
ATOM 2159 C CA . VAL A 1 282 ? -21.981 6.079 5.029 1.00 76.31 282 VAL A CA 1
ATOM 2160 C C . VAL A 1 282 ? -23.217 6.949 4.858 1.00 76.31 282 VAL A C 1
ATOM 2162 O O . VAL A 1 282 ? -23.172 8.151 5.117 1.00 76.31 282 VAL A O 1
ATOM 2165 N N . GLN A 1 283 ? -24.328 6.345 4.438 1.00 74.75 283 GLN A N 1
ATOM 2166 C CA . GLN A 1 283 ? -25.624 7.018 4.371 1.00 74.75 283 GLN A CA 1
ATOM 2167 C C . GLN A 1 283 ? -26.431 6.806 5.648 1.00 74.75 283 GLN A C 1
ATOM 2169 O O . GLN A 1 283 ? -26.672 5.667 6.047 1.00 74.75 283 GLN A O 1
ATOM 2174 N N . ILE A 1 284 ? -26.891 7.907 6.243 1.00 65.81 284 ILE A N 1
ATOM 2175 C CA . ILE A 1 284 ? -27.755 7.924 7.425 1.00 65.81 284 ILE A CA 1
ATOM 2176 C C . ILE A 1 284 ? -28.852 8.969 7.195 1.00 65.81 284 ILE A C 1
ATOM 2178 O O . ILE A 1 284 ? -28.556 10.127 6.911 1.00 65.81 284 ILE A O 1
ATOM 2182 N N . PHE A 1 285 ? -30.123 8.560 7.258 1.00 67.62 285 PHE A N 1
ATOM 2183 C CA . PHE A 1 285 ? -31.293 9.409 6.947 1.00 67.62 285 PHE A CA 1
ATOM 2184 C C . PHE A 1 285 ? -31.199 10.162 5.605 1.00 67.62 285 PHE A C 1
ATOM 2186 O O . PHE A 1 285 ? -31.608 11.312 5.497 1.00 67.62 285 PHE A O 1
ATOM 2193 N N . GLY A 1 286 ? -30.626 9.529 4.576 1.00 67.00 286 GLY A N 1
ATOM 2194 C CA . GLY A 1 286 ? -30.427 10.152 3.260 1.00 67.00 286 GLY A CA 1
ATOM 2195 C C . GLY A 1 286 ? -29.262 11.151 3.189 1.00 67.00 286 GLY A C 1
ATOM 2196 O O . GLY A 1 286 ? -28.943 11.623 2.100 1.00 67.00 286 GLY A O 1
ATOM 2197 N N . THR A 1 287 ? -28.579 11.423 4.305 1.00 69.50 287 THR A N 1
ATOM 2198 C CA . THR A 1 287 ? -27.384 12.273 4.369 1.00 69.50 287 THR A CA 1
ATOM 2199 C C . THR A 1 287 ? -26.115 11.424 4.365 1.00 69.50 287 THR A C 1
ATOM 2201 O O . THR A 1 287 ? -26.030 10.396 5.035 1.00 69.50 287 THR A O 1
ATOM 2204 N N . GLN A 1 288 ? -25.103 11.859 3.612 1.00 74.44 288 GLN A N 1
ATOM 2205 C CA . GLN A 1 288 ? -23.812 11.175 3.511 1.00 74.44 288 GLN A CA 1
ATOM 2206 C C . GLN A 1 288 ? -22.774 11.721 4.502 1.00 74.44 288 GLN A C 1
ATOM 2208 O O . GLN A 1 288 ? -22.498 12.929 4.529 1.00 74.44 288 GLN A O 1
ATOM 2213 N N . ILE A 1 289 ? -22.128 10.810 5.232 1.00 74.81 289 ILE A N 1
ATOM 2214 C CA . ILE A 1 289 ? -20.865 11.042 5.943 1.00 74.81 289 ILE A CA 1
ATOM 2215 C C . ILE A 1 289 ? -19.727 10.773 4.954 1.00 74.81 289 ILE A C 1
ATOM 2217 O O . ILE A 1 289 ? -19.400 9.623 4.659 1.00 74.81 289 ILE A O 1
ATOM 2221 N N . SER A 1 290 ? -19.169 11.844 4.389 1.00 76.50 290 SER A N 1
ATOM 2222 C CA . SER A 1 290 ? -18.068 11.796 3.421 1.00 76.50 290 SER A CA 1
ATOM 2223 C C . SER A 1 290 ? -16.704 11.682 4.101 1.00 76.50 290 SER A C 1
ATOM 2225 O O . SER A 1 290 ? -16.600 11.868 5.312 1.00 76.50 290 SER A O 1
ATOM 2227 N N . ASP A 1 291 ? -15.655 11.464 3.302 1.00 78.06 291 ASP A N 1
ATOM 2228 C CA . ASP A 1 291 ? -14.251 11.583 3.719 1.00 78.06 291 ASP A CA 1
ATOM 2229 C C . ASP A 1 291 ? -13.836 10.534 4.774 1.00 78.06 291 ASP A C 1
ATOM 2231 O O . ASP A 1 291 ? -13.239 10.838 5.802 1.00 78.06 291 ASP A O 1
ATOM 2235 N N . LEU A 1 292 ? -14.201 9.275 4.528 1.00 85.56 292 LEU A N 1
ATOM 2236 C CA . LEU A 1 292 ? -13.689 8.113 5.260 1.00 85.56 292 LEU A CA 1
ATOM 2237 C C . LEU A 1 292 ? -12.524 7.519 4.474 1.00 85.56 292 LEU A C 1
ATOM 2239 O O . LEU A 1 292 ? -12.573 7.476 3.242 1.00 85.56 292 LEU A O 1
ATOM 2243 N N . ASN A 1 293 ? -11.458 7.113 5.164 1.00 88.12 293 ASN A N 1
ATOM 2244 C CA . ASN A 1 293 ? -10.218 6.726 4.500 1.00 88.12 293 ASN A CA 1
ATOM 2245 C C . ASN A 1 293 ? -9.419 5.677 5.281 1.00 88.12 293 ASN A C 1
ATOM 2247 O O . ASN A 1 293 ? -9.520 5.578 6.502 1.00 88.12 293 ASN A O 1
ATOM 2251 N N . PHE A 1 294 ? -8.595 4.929 4.550 1.00 90.00 294 PHE A N 1
ATOM 2252 C CA . PHE A 1 294 ? -7.674 3.922 5.062 1.00 90.00 294 PHE A CA 1
ATOM 2253 C C . PHE A 1 294 ? -6.314 4.177 4.407 1.00 90.00 294 PHE A C 1
ATOM 2255 O O . PHE A 1 294 ? -6.219 4.070 3.183 1.00 90.00 294 PHE A O 1
ATOM 2262 N N . PRO A 1 295 ? -5.272 4.533 5.175 1.00 92.00 295 PRO A N 1
ATOM 2263 C CA . PRO A 1 295 ? -4.003 4.940 4.595 1.00 92.00 295 PRO A CA 1
ATOM 2264 C C . PRO A 1 295 ? -3.253 3.706 4.084 1.00 92.00 295 PRO A C 1
ATOM 2266 O O . PRO A 1 295 ? -3.205 2.679 4.765 1.00 92.00 295 PRO A O 1
ATOM 2269 N N . LEU A 1 296 ? -2.672 3.800 2.891 1.00 92.12 296 LEU A N 1
ATOM 2270 C CA . LEU A 1 296 ? -2.001 2.698 2.199 1.00 92.12 296 LEU A CA 1
ATOM 2271 C C . LEU A 1 296 ? -0.540 3.038 1.906 1.00 92.12 296 LEU A C 1
ATOM 2273 O O . LEU A 1 296 ? -0.202 4.181 1.620 1.00 92.12 296 LEU A O 1
ATOM 2277 N N . GLN A 1 297 ? 0.315 2.025 1.922 1.00 91.38 297 GLN A N 1
ATOM 2278 C CA . GLN A 1 297 ? 1.706 2.109 1.485 1.00 91.38 297 GLN A CA 1
ATOM 2279 C C . GLN A 1 297 ? 2.076 0.864 0.687 1.00 91.38 297 GLN A C 1
ATOM 2281 O O . GLN A 1 297 ? 1.471 -0.201 0.862 1.00 91.38 297 GLN A O 1
ATOM 2286 N N . PHE A 1 298 ? 3.114 0.971 -0.143 1.00 90.44 298 PHE A N 1
ATOM 2287 C CA . PHE A 1 298 ? 3.825 -0.240 -0.531 1.00 90.44 298 PHE A CA 1
ATOM 2288 C C . PHE A 1 298 ? 4.599 -0.737 0.689 1.00 90.44 298 PHE A C 1
ATOM 2290 O O . PHE A 1 298 ? 5.151 0.048 1.449 1.00 90.44 298 PHE A O 1
ATOM 2297 N N . ASP A 1 299 ? 4.654 -2.044 0.897 1.00 89.75 299 ASP A N 1
ATOM 2298 C CA . ASP A 1 299 ? 5.678 -2.612 1.763 1.00 89.75 299 ASP A CA 1
ATOM 2299 C C . ASP A 1 299 ? 7.033 -2.386 1.082 1.00 89.75 299 ASP A C 1
ATOM 2301 O O . ASP A 1 299 ? 7.187 -2.719 -0.095 1.00 89.75 299 ASP A O 1
ATOM 2305 N N . HIS A 1 300 ? 8.025 -1.845 1.794 1.00 92.00 300 HIS A N 1
ATOM 2306 C CA . HIS A 1 300 ? 9.358 -1.579 1.223 1.00 92.00 300 HIS A CA 1
ATOM 2307 C C . HIS A 1 300 ? 10.206 -2.859 1.152 1.00 92.00 300 HIS A C 1
ATOM 2309 O O . HIS A 1 300 ? 11.419 -2.861 1.365 1.00 92.00 300 HIS A O 1
ATOM 2315 N N . HIS A 1 301 ? 9.544 -3.972 0.856 1.00 92.69 301 HIS A N 1
ATOM 2316 C CA . HIS A 1 301 ? 10.140 -5.245 0.519 1.00 92.69 301 HIS A CA 1
ATOM 2317 C C . HIS A 1 301 ? 9.663 -5.643 -0.862 1.00 92.69 301 HIS A C 1
ATOM 2319 O O . HIS A 1 301 ? 8.468 -5.794 -1.117 1.00 92.69 301 HIS A O 1
ATOM 2325 N N . VAL A 1 302 ? 10.622 -5.855 -1.751 1.00 95.12 302 VAL A N 1
ATOM 2326 C CA . VAL A 1 302 ? 10.370 -6.490 -3.035 1.00 95.12 302 VAL A CA 1
ATOM 2327 C C . VAL A 1 302 ? 10.505 -7.988 -2.840 1.00 95.12 302 VAL A C 1
ATOM 2329 O O . VAL A 1 302 ? 11.590 -8.490 -2.540 1.00 95.12 302 VAL A O 1
ATOM 2332 N N . TYR A 1 303 ? 9.418 -8.712 -3.063 1.00 96.62 303 TYR A N 1
ATOM 2333 C CA . TYR A 1 303 ? 9.429 -10.164 -3.004 1.00 96.62 303 TYR A CA 1
ATOM 2334 C C . TYR A 1 303 ? 9.777 -10.708 -4.389 1.00 96.62 303 TYR A C 1
ATOM 2336 O O . TYR A 1 303 ? 9.200 -10.294 -5.393 1.00 96.62 303 TYR A O 1
ATOM 2344 N N . LEU A 1 304 ? 10.738 -11.619 -4.464 1.00 94.75 304 LEU A N 1
ATOM 2345 C CA . LEU A 1 304 ? 11.189 -12.206 -5.723 1.00 94.75 304 LEU A CA 1
ATOM 2346 C C . LEU A 1 304 ? 10.405 -13.486 -6.051 1.00 94.75 304 LEU A C 1
ATOM 2348 O O . LEU A 1 304 ? 9.729 -14.063 -5.194 1.00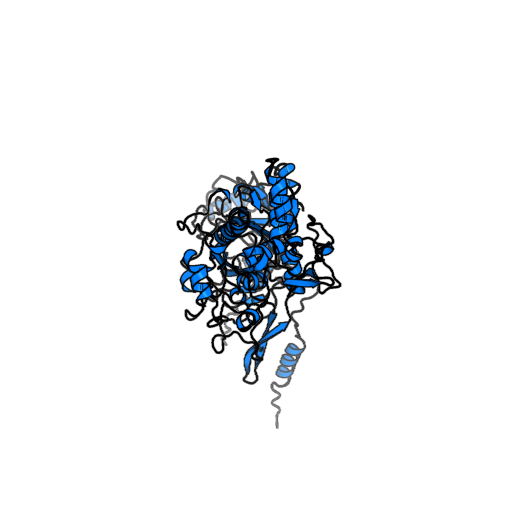 94.75 304 LEU A O 1
ATOM 2352 N N . ASP A 1 305 ? 10.496 -13.931 -7.304 1.00 94.31 305 ASP A N 1
ATOM 2353 C CA . ASP A 1 305 ? 10.096 -15.280 -7.701 1.00 94.31 305 ASP A CA 1
ATOM 2354 C C . ASP A 1 305 ? 11.354 -16.153 -7.859 1.00 94.31 305 ASP A C 1
ATOM 2356 O O . ASP A 1 305 ? 12.186 -15.879 -8.729 1.00 94.31 305 ASP A O 1
ATOM 2360 N N . PRO A 1 306 ? 11.532 -17.211 -7.048 1.00 91.00 306 PRO A N 1
ATOM 2361 C CA . PRO A 1 306 ? 12.680 -18.106 -7.178 1.00 91.00 306 PRO A CA 1
ATOM 2362 C C . PRO A 1 306 ? 12.665 -18.948 -8.465 1.00 91.00 306 PRO A C 1
ATOM 2364 O O . PRO A 1 306 ? 13.675 -19.576 -8.779 1.00 91.00 306 PRO A O 1
ATOM 2367 N N . THR A 1 307 ? 11.548 -18.986 -9.200 1.00 91.62 307 THR A N 1
ATOM 2368 C CA . THR A 1 307 ? 11.359 -19.825 -10.395 1.00 91.62 307 THR A CA 1
ATOM 2369 C C . THR A 1 307 ? 11.241 -19.044 -11.706 1.00 91.62 307 THR A C 1
ATOM 2371 O O . THR A 1 307 ? 11.459 -19.627 -12.766 1.00 91.62 307 THR A O 1
ATOM 2374 N N . ASP A 1 308 ? 10.937 -17.743 -11.659 1.00 91.50 308 ASP A N 1
ATOM 2375 C CA . ASP A 1 308 ? 10.829 -16.875 -12.840 1.00 91.50 308 ASP A CA 1
ATOM 2376 C C . ASP A 1 308 ? 11.540 -15.535 -12.592 1.00 91.50 308 ASP A C 1
ATOM 2378 O O . ASP A 1 308 ? 11.012 -14.635 -11.944 1.00 91.50 308 ASP A O 1
ATOM 2382 N N . SER A 1 309 ? 12.740 -15.367 -13.153 1.00 89.12 309 SER A N 1
ATOM 2383 C CA . SER A 1 309 ? 13.551 -14.151 -12.978 1.00 89.12 309 SER A CA 1
ATOM 2384 C C . SER A 1 309 ? 12.923 -12.879 -13.557 1.00 89.12 309 SER A C 1
ATOM 2386 O O . SER A 1 309 ? 13.432 -11.787 -13.307 1.00 89.12 309 SER A O 1
ATOM 2388 N N . HIS A 1 310 ? 11.844 -12.999 -14.335 1.00 90.56 310 HIS A N 1
ATOM 2389 C CA . HIS A 1 310 ? 11.112 -11.868 -14.905 1.00 90.56 310 HIS A CA 1
ATOM 2390 C C . HIS A 1 310 ? 9.991 -11.361 -13.993 1.00 90.56 310 HIS A C 1
ATOM 2392 O O . HIS A 1 310 ? 9.234 -10.471 -14.387 1.00 90.56 310 HIS A O 1
ATOM 2398 N N . VAL A 1 311 ? 9.849 -11.936 -12.797 1.00 93.88 311 VAL A N 1
ATOM 2399 C CA . VAL A 1 311 ? 8.745 -11.659 -11.882 1.00 93.88 311 VAL A CA 1
ATOM 2400 C C . VAL A 1 311 ? 9.264 -11.114 -10.562 1.00 93.88 311 VAL A C 1
ATOM 2402 O O . VAL A 1 311 ? 10.213 -11.626 -9.967 1.00 93.88 311 VAL A O 1
ATOM 2405 N N . PHE A 1 312 ? 8.577 -10.091 -10.072 1.00 95.50 312 PHE A N 1
ATOM 2406 C CA . PHE A 1 312 ? 8.634 -9.695 -8.674 1.00 95.50 312 PHE A CA 1
ATOM 2407 C C . PHE A 1 312 ? 7.235 -9.341 -8.180 1.00 95.50 312 PHE A C 1
ATOM 2409 O O . PHE A 1 312 ? 6.301 -9.137 -8.962 1.00 95.50 312 PHE A O 1
ATOM 2416 N N .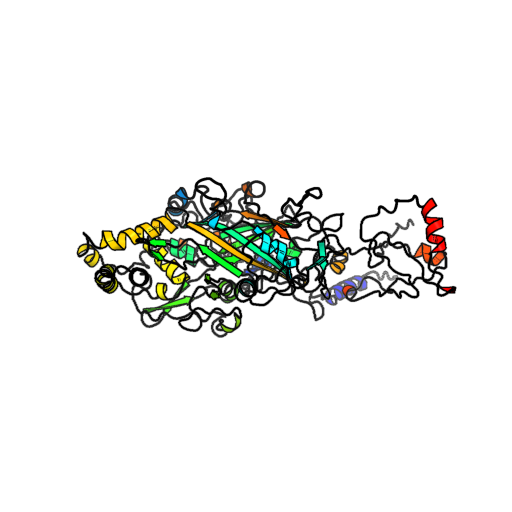 PHE A 1 313 ? 7.092 -9.276 -6.864 1.00 97.06 313 PHE A N 1
ATOM 2417 C CA . PHE A 1 313 ? 5.846 -8.957 -6.198 1.00 97.06 313 PHE A CA 1
ATOM 2418 C C . PHE A 1 313 ? 6.039 -7.780 -5.252 1.00 97.06 313 PHE A C 1
ATOM 2420 O O . PHE A 1 313 ? 7.069 -7.650 -4.586 1.00 97.06 313 PHE A O 1
ATOM 2427 N N . LEU A 1 314 ? 5.011 -6.946 -5.186 1.00 95.44 314 LEU A N 1
ATOM 2428 C CA . LEU A 1 314 ? 4.890 -5.841 -4.251 1.00 95.44 314 LEU A CA 1
ATOM 2429 C C . LEU A 1 314 ? 3.665 -6.079 -3.386 1.00 95.44 314 LEU A C 1
ATOM 2431 O O . LEU A 1 314 ? 2.616 -6.493 -3.877 1.00 95.44 314 LEU A O 1
ATOM 2435 N N . LYS A 1 315 ? 3.781 -5.795 -2.099 1.00 95.19 315 LYS A N 1
ATOM 2436 C CA . LYS A 1 315 ? 2.639 -5.790 -1.190 1.00 95.19 315 LYS A CA 1
ATOM 2437 C C . LYS A 1 315 ? 2.160 -4.357 -1.020 1.00 95.19 315 LYS A C 1
ATOM 2439 O O . LYS A 1 315 ? 2.983 -3.466 -0.845 1.00 95.19 315 LYS A O 1
ATOM 2444 N N . VAL A 1 316 ? 0.850 -4.143 -1.066 1.00 93.81 316 VAL A N 1
ATOM 2445 C CA . VAL A 1 316 ? 0.218 -2.876 -0.677 1.00 93.81 316 VAL A CA 1
ATOM 2446 C C . VAL A 1 316 ? -0.534 -3.142 0.614 1.00 93.81 316 VAL A C 1
ATOM 2448 O O . VAL A 1 316 ? -1.412 -4.004 0.643 1.00 93.81 316 VAL A O 1
ATOM 2451 N N . LYS A 1 317 ? -0.181 -2.436 1.685 1.00 93.25 317 LYS A N 1
ATOM 2452 C CA . LYS A 1 317 ? -0.733 -2.664 3.024 1.00 93.25 317 LYS A CA 1
ATOM 2453 C C . LYS A 1 317 ? -1.136 -1.360 3.697 1.00 93.25 317 LYS A C 1
ATOM 2455 O O . LYS A 1 317 ? -0.765 -0.278 3.246 1.00 93.25 317 LYS A O 1
ATOM 2460 N N . GLY A 1 318 ? -1.873 -1.478 4.793 1.00 94.12 318 GLY A N 1
ATOM 2461 C CA . GLY A 1 318 ? -2.183 -0.356 5.663 1.00 94.12 318 GLY A CA 1
ATOM 2462 C C . GLY A 1 318 ? -0.938 0.323 6.233 1.00 94.12 318 GLY A C 1
ATOM 2463 O O . GLY A 1 318 ? 0.017 -0.350 6.630 1.00 94.12 318 GLY A O 1
ATOM 2464 N N . ILE A 1 319 ? -0.948 1.653 6.315 1.00 95.25 319 ILE A N 1
ATOM 2465 C CA . ILE A 1 319 ? 0.025 2.385 7.136 1.00 95.25 319 ILE A CA 1
ATOM 2466 C C . ILE A 1 319 ? -0.413 2.262 8.594 1.00 95.25 319 ILE A C 1
ATOM 2468 O O . ILE A 1 319 ? -1.545 2.635 8.899 1.00 95.25 319 ILE A O 1
ATOM 2472 N N . PRO A 1 320 ? 0.435 1.762 9.506 1.00 95.31 320 PRO A N 1
ATOM 2473 C CA . PRO A 1 320 ? 0.113 1.755 10.922 1.00 95.31 320 PRO A CA 1
ATOM 2474 C C . PRO A 1 320 ? 0.093 3.175 11.499 1.00 95.31 320 PRO A C 1
ATOM 2476 O O . PRO A 1 320 ? 0.983 3.985 11.238 1.00 95.31 320 PRO A O 1
ATOM 2479 N N . TYR A 1 321 ? -0.893 3.467 12.339 1.00 96.06 321 TYR A N 1
ATOM 2480 C CA . TYR A 1 321 ? -1.025 4.742 13.043 1.00 96.06 321 TYR A CA 1
ATOM 2481 C C . TYR A 1 321 ? -1.636 4.532 14.425 1.00 96.06 321 TYR A C 1
ATOM 2483 O O . TYR A 1 321 ? -2.202 3.485 14.724 1.00 96.06 321 TYR A O 1
ATOM 2491 N N . GLY A 1 322 ? -1.506 5.527 15.293 1.00 94.69 322 GLY A N 1
ATOM 2492 C CA . GLY A 1 322 ? -2.069 5.488 16.634 1.00 94.69 322 GLY A CA 1
ATOM 2493 C C . GLY A 1 322 ? -2.626 6.833 17.062 1.00 94.69 322 GLY A C 1
ATOM 2494 O O . GLY A 1 322 ? -2.377 7.865 16.439 1.00 94.69 322 GLY A O 1
ATOM 2495 N N . PHE A 1 323 ? -3.360 6.807 18.168 1.00 92.94 323 PHE A N 1
ATOM 2496 C CA . PHE A 1 323 ? -3.838 7.996 18.858 1.00 92.94 323 PHE A CA 1
ATOM 2497 C C . PHE A 1 323 ? -3.289 7.974 20.275 1.00 92.94 323 PHE A C 1
ATOM 2499 O O . PHE A 1 323 ? -3.388 6.958 20.964 1.00 92.94 323 PHE A O 1
ATOM 2506 N N . LYS A 1 324 ? -2.695 9.084 20.697 1.00 89.50 324 LYS A N 1
ATOM 2507 C CA . LYS A 1 324 ? -2.266 9.290 22.077 1.00 89.50 324 LYS A CA 1
ATOM 2508 C C . LYS A 1 324 ? -3.164 10.316 22.740 1.00 89.50 324 LYS A C 1
ATOM 2510 O O . LYS A 1 324 ? -3.605 11.276 22.101 1.00 89.50 324 LYS A O 1
ATOM 2515 N N . GLU A 1 325 ? -3.423 10.090 24.017 1.00 85.25 325 GLU A N 1
ATOM 2516 C CA . GLU A 1 325 ? -4.068 11.076 24.862 1.00 85.25 325 GLU A CA 1
ATOM 2517 C C . GLU A 1 325 ? -3.049 12.156 25.233 1.00 85.25 325 GLU A C 1
ATOM 2519 O O . GLU A 1 325 ? -1.928 11.877 25.658 1.00 85.25 325 GLU A O 1
ATOM 2524 N N . GLU A 1 326 ? -3.444 13.400 25.020 1.00 85.31 326 GLU A N 1
ATOM 2525 C CA . GLU A 1 326 ? -2.696 14.599 25.354 1.00 85.31 326 GLU A CA 1
ATOM 2526 C C . GLU A 1 326 ? -3.316 15.260 26.588 1.00 85.31 326 GLU A C 1
ATOM 2528 O O . GLU A 1 326 ? -4.487 15.042 26.920 1.00 85.31 326 GLU A O 1
ATOM 2533 N N . SER A 1 327 ? -2.538 16.113 27.260 1.00 77.75 327 SER A N 1
ATOM 2534 C CA . SER A 1 327 ? -2.979 16.788 28.488 1.00 77.75 327 SER A CA 1
ATOM 2535 C C . SER A 1 327 ? -4.369 17.438 28.356 1.00 77.75 327 SER A C 1
ATOM 2537 O O . SER A 1 327 ? -4.694 18.094 27.360 1.00 77.75 327 SER A O 1
ATOM 2539 N N . GLY A 1 328 ? -5.196 17.265 29.391 1.00 74.25 328 GLY A N 1
ATOM 2540 C CA . GLY A 1 328 ? -6.559 17.798 29.426 1.00 74.25 328 GLY A CA 1
ATOM 2541 C C . GLY A 1 328 ? -7.567 17.013 28.582 1.00 74.25 328 GLY A C 1
ATOM 2542 O O . GLY A 1 328 ? -8.491 17.631 28.051 1.00 74.25 328 GLY A O 1
ATOM 2543 N N . ASN A 1 329 ? -7.393 15.691 28.472 1.00 82.88 329 ASN A N 1
ATOM 2544 C CA . ASN A 1 329 ? -8.275 14.757 27.761 1.00 82.88 329 ASN A CA 1
ATOM 2545 C C . ASN A 1 329 ? -8.425 15.099 26.269 1.00 82.88 329 ASN A C 1
ATOM 2547 O O . ASN A 1 329 ? -9.529 15.097 25.714 1.00 82.88 329 ASN A O 1
ATOM 2551 N N . ARG A 1 330 ? -7.312 15.483 25.639 1.00 88.56 330 ARG A N 1
ATOM 2552 C CA . ARG A 1 330 ? -7.219 15.780 24.202 1.00 88.56 330 ARG A CA 1
ATOM 2553 C C . ARG A 1 330 ? -6.614 14.573 23.491 1.00 88.56 330 ARG A C 1
ATOM 2555 O O . ARG A 1 330 ? -6.061 13.693 24.137 1.00 88.56 330 ARG A O 1
ATOM 2562 N N . ALA A 1 331 ? -6.683 14.527 22.168 1.00 91.44 331 ALA A N 1
ATOM 2563 C CA . ALA A 1 331 ? -6.049 13.475 21.383 1.00 91.44 331 ALA A CA 1
ATOM 2564 C C . ALA A 1 331 ? -5.114 14.070 20.331 1.00 91.44 331 ALA A C 1
ATOM 2566 O O . ALA A 1 331 ? -5.338 15.174 19.829 1.00 91.44 331 ALA A O 1
ATOM 2567 N N . GLN A 1 332 ? -4.076 13.319 19.980 1.00 92.75 332 GLN A N 1
ATOM 2568 C CA . GLN A 1 332 ? -3.223 13.589 18.828 1.00 92.75 332 GLN A CA 1
ATOM 2569 C C . GLN A 1 332 ? -2.907 12.267 18.125 1.00 92.75 332 GLN A C 1
ATOM 2571 O O . GLN A 1 332 ? -2.669 11.245 18.772 1.00 92.75 332 GLN A O 1
ATOM 2576 N N . MET A 1 333 ? -2.907 12.284 16.795 1.00 94.44 333 MET A N 1
ATOM 2577 C CA . MET A 1 333 ? -2.446 11.152 15.995 1.00 94.44 333 MET A CA 1
ATOM 2578 C C . MET A 1 333 ? -0.911 11.062 16.009 1.00 94.44 333 MET A C 1
ATOM 2580 O O . MET A 1 333 ? -0.221 12.070 16.154 1.00 94.44 333 MET A O 1
ATOM 2584 N N . TYR A 1 334 ? -0.365 9.859 15.846 1.00 94.50 334 TYR A N 1
ATOM 2585 C CA . TYR A 1 334 ? 1.060 9.646 15.601 1.00 94.50 334 TYR A CA 1
ATOM 2586 C C . TYR A 1 334 ? 1.295 8.428 14.700 1.00 94.50 334 TYR A C 1
ATOM 2588 O O . TYR A 1 334 ? 0.463 7.522 14.629 1.00 94.50 334 TYR A O 1
ATOM 2596 N N . LEU A 1 335 ? 2.458 8.383 14.046 1.00 95.19 335 LEU A N 1
ATOM 2597 C CA . LEU A 1 335 ? 2.930 7.208 13.311 1.00 95.19 335 LEU A CA 1
ATOM 2598 C C . LEU A 1 335 ? 3.894 6.395 14.194 1.00 95.19 335 LEU A C 1
ATOM 2600 O O . LEU A 1 335 ? 4.956 6.911 14.553 1.00 95.19 335 LEU A O 1
ATOM 2604 N N . PRO A 1 336 ? 3.591 5.131 14.544 1.00 93.25 336 PRO A N 1
ATOM 2605 C CA . PRO A 1 336 ? 4.484 4.288 15.341 1.00 93.25 336 PRO A CA 1
ATOM 2606 C C . PRO A 1 336 ? 5.878 4.090 14.726 1.00 93.25 336 PRO A C 1
ATOM 2608 O O . PRO A 1 336 ? 6.856 3.936 15.454 1.00 93.25 336 PRO A O 1
ATOM 2611 N N . ARG A 1 337 ? 5.969 4.100 13.389 1.00 92.19 337 ARG A N 1
ATOM 2612 C CA . ARG A 1 337 ? 7.202 3.917 12.604 1.00 92.19 337 ARG A CA 1
ATOM 2613 C C . ARG A 1 337 ? 7.500 5.142 11.746 1.00 92.19 337 ARG A C 1
ATOM 2615 O O . ARG A 1 337 ? 7.790 5.047 10.559 1.00 92.19 337 ARG A O 1
ATOM 2622 N N . SER A 1 338 ? 7.413 6.327 12.345 1.00 91.44 338 SER A N 1
ATOM 2623 C CA . SER A 1 338 ? 7.469 7.586 11.595 1.00 91.44 338 SER A CA 1
ATOM 2624 C C . SER A 1 338 ? 8.702 7.762 10.717 1.00 91.44 338 SER A C 1
ATOM 2626 O O . SER A 1 338 ? 8.582 8.301 9.625 1.00 91.44 338 SER A O 1
ATOM 2628 N N . ASN A 1 339 ? 9.882 7.293 11.133 1.00 88.88 339 ASN A N 1
ATOM 2629 C CA . ASN A 1 339 ? 11.085 7.404 10.302 1.00 88.88 339 ASN A CA 1
ATOM 2630 C C . ASN A 1 339 ? 10.947 6.666 8.954 1.00 88.88 339 ASN A C 1
ATOM 2632 O O . ASN A 1 339 ? 11.554 7.092 7.969 1.00 88.88 339 ASN A O 1
ATOM 2636 N N . ALA A 1 340 ? 10.133 5.611 8.920 1.00 90.12 340 ALA A N 1
ATOM 2637 C CA . ALA A 1 340 ? 9.833 4.810 7.743 1.00 90.12 340 ALA A CA 1
ATOM 2638 C C . ALA A 1 340 ? 8.561 5.273 7.005 1.00 90.12 340 ALA A C 1
ATOM 2640 O O . ALA A 1 340 ? 8.576 5.290 5.784 1.00 90.12 340 ALA A O 1
ATOM 2641 N N . ASP A 1 341 ? 7.512 5.701 7.720 1.00 92.88 341 ASP A N 1
ATOM 2642 C CA . ASP A 1 341 ? 6.161 5.848 7.138 1.00 92.88 341 ASP A CA 1
ATOM 2643 C C . ASP A 1 341 ? 5.702 7.299 6.892 1.00 92.88 341 ASP A C 1
ATOM 2645 O O . ASP A 1 341 ? 4.649 7.525 6.299 1.00 92.88 341 ASP A O 1
ATOM 2649 N N . HIS A 1 342 ? 6.433 8.314 7.367 1.00 91.69 342 HIS A N 1
ATOM 2650 C CA . HIS A 1 342 ? 5.968 9.710 7.298 1.00 91.69 342 HIS A CA 1
ATOM 2651 C C . HIS A 1 342 ? 5.723 10.219 5.871 1.00 91.69 342 HIS A C 1
ATOM 2653 O O . HIS A 1 342 ? 4.744 10.933 5.651 1.00 91.69 342 HIS A O 1
ATOM 2659 N N . LEU A 1 343 ? 6.585 9.865 4.910 1.00 90.00 343 LEU A N 1
ATOM 2660 C CA . LEU A 1 343 ? 6.397 10.254 3.510 1.00 90.00 343 LEU A CA 1
ATOM 2661 C C . LEU A 1 343 ? 5.211 9.517 2.898 1.00 90.00 343 LEU A C 1
ATOM 2663 O O . LEU A 1 343 ? 4.351 10.166 2.316 1.00 90.00 343 LEU A O 1
ATOM 2667 N N . ASP A 1 344 ? 5.114 8.200 3.089 1.00 91.00 344 ASP A N 1
ATOM 2668 C CA . ASP A 1 344 ? 3.986 7.411 2.584 1.00 91.00 344 ASP A CA 1
ATOM 2669 C C . ASP A 1 344 ? 2.654 7.940 3.118 1.00 91.00 344 ASP A C 1
ATOM 2671 O O . ASP A 1 344 ? 1.711 8.146 2.354 1.00 91.00 344 ASP A O 1
ATOM 2675 N N . TYR A 1 345 ? 2.587 8.262 4.413 1.00 93.19 345 TYR A N 1
ATOM 2676 C CA . TYR A 1 345 ? 1.399 8.863 5.015 1.00 93.19 345 TYR A CA 1
ATOM 2677 C C . TYR A 1 345 ? 1.045 10.204 4.364 1.00 93.19 345 TYR A C 1
ATOM 2679 O O . TYR A 1 345 ? -0.110 10.433 4.010 1.00 93.19 345 TYR A O 1
ATOM 2687 N N . LEU A 1 346 ? 2.023 11.092 4.170 1.00 91.38 346 LEU A N 1
ATOM 2688 C CA . LEU A 1 346 ? 1.776 12.378 3.522 1.00 91.38 346 LEU A CA 1
ATOM 2689 C C . LEU A 1 346 ? 1.391 12.201 2.043 1.00 91.38 346 LEU A C 1
ATOM 2691 O O . LEU A 1 346 ? 0.566 12.945 1.525 1.00 91.38 346 LEU A O 1
ATOM 2695 N N . HIS A 1 347 ? 1.864 11.170 1.361 1.00 88.62 347 HIS A N 1
ATOM 2696 C CA . HIS A 1 347 ? 1.433 10.892 -0.005 1.00 88.62 347 HIS A CA 1
ATOM 2697 C C . HIS A 1 347 ? 0.048 10.229 -0.102 1.00 88.62 347 HIS A C 1
ATOM 2699 O O . HIS A 1 347 ? -0.483 10.084 -1.208 1.00 88.62 347 HIS A O 1
ATOM 2705 N N . ASN A 1 348 ? -0.581 9.892 1.030 1.00 90.12 348 ASN A N 1
ATOM 2706 C CA . ASN A 1 348 ? -2.006 9.597 1.076 1.00 90.12 348 ASN A CA 1
ATOM 2707 C C . ASN A 1 348 ? -2.798 10.901 1.155 1.00 90.12 348 ASN A C 1
ATOM 2709 O O . ASN A 1 348 ? -2.620 11.729 2.055 1.00 90.12 348 ASN A O 1
ATOM 2713 N N . ARG A 1 349 ? -3.687 11.101 0.188 1.00 85.25 349 ARG A N 1
ATOM 2714 C CA . ARG A 1 349 ? -4.419 12.357 0.040 1.00 85.25 349 ARG A CA 1
ATOM 2715 C C . ARG A 1 349 ? -5.874 12.081 -0.328 1.00 85.25 349 ARG A C 1
ATOM 2717 O O . ARG A 1 349 ? -6.188 11.132 -1.043 1.00 85.25 349 ARG A O 1
ATOM 2724 N N . ASN A 1 350 ? -6.769 12.945 0.133 1.00 84.12 350 ASN A N 1
ATOM 2725 C CA . ASN A 1 350 ? -8.168 12.951 -0.270 1.00 84.12 350 ASN A CA 1
ATOM 2726 C C . ASN A 1 350 ? -8.359 13.973 -1.402 1.00 84.12 350 ASN A C 1
ATOM 2728 O O . ASN A 1 350 ? -7.965 15.134 -1.276 1.00 84.12 350 ASN A O 1
ATOM 2732 N N . ILE A 1 351 ? -8.934 13.543 -2.524 1.00 77.94 351 ILE A N 1
ATOM 2733 C CA . ILE A 1 351 ? -9.203 14.415 -3.670 1.00 77.94 351 ILE A CA 1
ATOM 2734 C C . ILE A 1 351 ? -10.635 14.929 -3.581 1.00 77.94 351 ILE A C 1
ATOM 2736 O O . ILE A 1 351 ? -11.588 14.153 -3.653 1.00 77.94 351 ILE A O 1
ATOM 2740 N N . LYS A 1 352 ? -10.787 16.253 -3.506 1.00 74.69 352 LYS A N 1
ATOM 2741 C CA . LYS A 1 352 ? -12.096 16.908 -3.503 1.00 74.69 352 LYS A CA 1
ATOM 2742 C C . LYS A 1 352 ? -12.104 18.113 -4.432 1.00 74.69 352 LYS A C 1
ATOM 2744 O O . LYS A 1 352 ? -11.333 19.058 -4.260 1.00 74.69 352 LYS A O 1
ATOM 2749 N N . GLY A 1 353 ? -13.020 18.086 -5.401 1.00 72.75 353 GLY A N 1
ATOM 2750 C CA . GLY A 1 353 ? -13.111 19.109 -6.438 1.00 72.75 353 GLY A CA 1
ATOM 2751 C C . GLY A 1 353 ? -11.808 19.179 -7.221 1.00 72.75 353 GLY A C 1
ATOM 2752 O O . GLY A 1 353 ? -11.463 18.215 -7.890 1.00 72.75 353 GLY A O 1
ATOM 2753 N N . ASN A 1 354 ? -11.097 20.298 -7.072 1.00 70.88 354 ASN A N 1
ATOM 2754 C CA . ASN A 1 354 ? -9.838 20.606 -7.742 1.00 70.88 354 ASN A CA 1
ATOM 2755 C C . ASN A 1 354 ? -8.611 20.578 -6.810 1.00 70.88 354 ASN A C 1
ATOM 2757 O O . ASN A 1 354 ? -7.553 21.029 -7.223 1.00 70.88 354 ASN A O 1
ATOM 2761 N N . ASN A 1 355 ? -8.708 20.042 -5.588 1.00 76.38 355 ASN A N 1
ATOM 2762 C CA . ASN A 1 355 ? -7.594 20.004 -4.634 1.00 76.38 355 ASN A CA 1
ATOM 2763 C C . ASN A 1 355 ? -7.330 18.592 -4.084 1.00 76.38 355 ASN A C 1
ATOM 2765 O O . ASN A 1 355 ? -8.254 17.790 -3.930 1.00 76.38 355 ASN A O 1
ATOM 2769 N N . ALA A 1 356 ? -6.070 18.324 -3.728 1.00 80.88 356 ALA A N 1
ATOM 2770 C CA . ALA A 1 356 ? -5.643 17.141 -2.982 1.00 80.88 356 ALA A CA 1
ATOM 2771 C C . ALA A 1 356 ? -5.276 17.542 -1.546 1.00 80.88 356 ALA A C 1
ATOM 2773 O O . ALA A 1 356 ? -4.313 18.273 -1.339 1.00 80.88 356 ALA A O 1
ATOM 2774 N N . TYR A 1 357 ? -6.041 17.076 -0.562 1.00 86.44 357 TYR A N 1
ATOM 2775 C CA . TYR A 1 357 ? -5.866 17.398 0.854 1.00 86.44 357 TYR A CA 1
ATOM 2776 C C . TYR A 1 357 ? -5.152 16.265 1.586 1.00 86.44 357 TYR A C 1
ATOM 2778 O O . TYR A 1 357 ? -5.392 15.093 1.307 1.00 86.44 357 TYR A O 1
ATOM 2786 N N . THR A 1 358 ? -4.306 16.608 2.552 1.00 90.56 358 THR A N 1
ATOM 2787 C CA . THR A 1 358 ? -3.915 15.697 3.648 1.00 90.56 358 THR A CA 1
ATOM 2788 C C . THR A 1 358 ? -5.141 14.980 4.238 1.00 90.56 358 THR A C 1
ATOM 2790 O O . THR A 1 358 ? -6.233 15.554 4.290 1.00 90.56 358 THR A O 1
ATOM 2793 N N . LEU A 1 359 ? -4.972 13.725 4.677 1.00 91.00 359 LEU A N 1
ATOM 2794 C CA . LEU A 1 359 ? -6.061 12.958 5.303 1.00 91.00 359 LEU A CA 1
ATOM 2795 C C . LEU A 1 359 ? -6.526 13.592 6.623 1.00 91.00 359 LEU A C 1
ATOM 2797 O O . LEU A 1 359 ? -7.724 13.686 6.901 1.00 91.00 359 LEU A O 1
ATOM 2801 N N . ASP A 1 360 ? -5.574 14.071 7.421 1.00 92.62 360 ASP A N 1
ATOM 2802 C CA . ASP A 1 360 ? -5.833 14.672 8.724 1.00 92.62 360 ASP A CA 1
ATOM 2803 C C . ASP A 1 360 ? -5.295 16.099 8.812 1.00 92.62 360 ASP A C 1
ATOM 2805 O O . ASP A 1 360 ? -4.611 16.601 7.918 1.00 92.62 360 ASP A O 1
ATOM 2809 N N . LYS A 1 361 ? -5.649 16.784 9.898 1.00 91.81 361 LYS A N 1
ATOM 2810 C CA . LYS A 1 361 ? -5.195 18.149 10.157 1.00 91.81 361 LYS A CA 1
ATOM 2811 C C . LYS A 1 361 ? -3.715 18.152 10.545 1.00 91.81 361 LYS A C 1
ATOM 2813 O O . LYS A 1 361 ? -3.302 17.453 11.475 1.00 91.81 361 LYS A O 1
ATOM 2818 N N . ILE A 1 362 ? -2.920 18.954 9.839 1.00 90.44 362 ILE A N 1
ATOM 2819 C CA . ILE A 1 362 ? -1.465 19.039 10.011 1.00 90.44 362 ILE A CA 1
ATOM 2820 C C . ILE A 1 362 ? -1.062 20.509 10.060 1.00 90.44 362 ILE A C 1
ATOM 2822 O O . ILE A 1 362 ? -1.511 21.309 9.241 1.00 90.44 362 ILE A O 1
ATOM 2826 N N . ASN A 1 363 ? -0.172 20.844 10.995 1.00 85.62 363 ASN A N 1
ATOM 2827 C CA . ASN A 1 363 ? 0.333 22.197 11.220 1.00 85.62 363 ASN A CA 1
ATOM 2828 C C . ASN A 1 363 ? -0.787 23.208 11.546 1.00 85.62 363 ASN A C 1
ATOM 2830 O O . ASN A 1 363 ? -0.863 24.293 10.974 1.00 85.62 363 ASN A O 1
ATOM 2834 N N . GLY A 1 364 ? -1.680 22.823 12.463 1.00 85.38 364 GLY A N 1
ATOM 2835 C CA . GLY A 1 364 ? -2.844 23.610 12.875 1.00 85.38 364 GLY A CA 1
ATOM 2836 C C . GLY A 1 364 ? -4.165 22.916 12.551 1.00 85.38 364 GLY A C 1
ATOM 2837 O O . GLY A 1 364 ? -4.194 21.734 12.225 1.00 85.38 364 GLY A O 1
ATOM 2838 N N . ASP A 1 365 ? -5.270 23.653 12.654 1.00 85.12 365 ASP A N 1
ATOM 2839 C CA . ASP A 1 365 ? -6.637 23.139 12.462 1.00 85.12 365 ASP A CA 1
ATOM 2840 C C . ASP A 1 365 ? -7.069 23.127 10.979 1.00 85.12 365 ASP A C 1
ATOM 2842 O O . ASP A 1 365 ? -8.217 23.395 10.630 1.00 85.12 365 ASP A O 1
ATOM 2846 N N . GLN A 1 366 ? -6.128 22.879 10.068 1.00 86.62 366 GLN A N 1
ATOM 2847 C CA . GLN A 1 366 ? -6.369 22.867 8.626 1.00 86.62 366 GLN A CA 1
ATOM 2848 C C . GLN A 1 366 ? -5.808 21.596 7.999 1.00 86.62 366 GLN A C 1
ATOM 2850 O O . GLN A 1 366 ? -4.892 20.976 8.534 1.00 86.62 366 GLN A O 1
ATOM 2855 N N . ARG A 1 367 ? -6.362 21.221 6.841 1.00 89.12 367 ARG A N 1
ATOM 2856 C CA . ARG A 1 367 ? -5.827 20.159 5.984 1.00 89.12 367 ARG A CA 1
ATOM 2857 C C . ARG A 1 367 ? -5.012 20.790 4.857 1.00 89.12 367 ARG A C 1
ATOM 2859 O O . ARG A 1 367 ? -5.616 21.346 3.935 1.00 89.12 367 ARG A O 1
ATOM 2866 N N . PRO A 1 368 ? -3.668 20.747 4.909 1.00 87.94 368 PRO A N 1
ATOM 2867 C CA . PRO A 1 368 ? -2.834 21.253 3.830 1.00 87.94 368 PRO A CA 1
ATOM 2868 C C . PRO A 1 368 ? -3.171 20.627 2.474 1.00 87.94 368 PRO A C 1
ATOM 2870 O O . PRO A 1 368 ? -3.430 19.425 2.390 1.00 87.94 368 PRO A O 1
ATOM 2873 N N . THR A 1 369 ? -3.098 21.447 1.424 1.00 83.81 369 THR A N 1
ATOM 2874 C CA . THR A 1 369 ? -3.190 21.036 0.011 1.00 83.81 369 THR A CA 1
ATOM 2875 C C . THR A 1 369 ? -1.841 21.044 -0.707 1.00 83.81 369 THR A C 1
ATOM 2877 O O . THR A 1 369 ? -1.744 20.670 -1.874 1.00 83.81 369 THR A O 1
ATOM 2880 N N . THR A 1 370 ? -0.783 21.495 -0.025 1.00 76.31 370 THR A N 1
ATOM 2881 C CA . THR A 1 370 ? 0.569 21.521 -0.586 1.00 76.31 370 THR A CA 1
ATOM 2882 C C . THR A 1 370 ? 1.104 20.104 -0.797 1.00 76.31 370 THR A C 1
ATOM 2884 O O . THR A 1 370 ? 0.890 19.211 0.026 1.00 76.31 370 THR A O 1
ATOM 2887 N N . LEU A 1 371 ? 1.828 19.908 -1.898 1.00 73.12 371 LEU A N 1
ATOM 2888 C CA . LEU A 1 371 ? 2.577 18.679 -2.184 1.00 73.12 371 LEU A CA 1
ATOM 2889 C C . LEU A 1 371 ? 4.054 18.782 -1.764 1.00 73.12 371 LEU A C 1
ATOM 2891 O O . LEU A 1 371 ? 4.825 17.853 -1.980 1.00 73.12 371 LEU A O 1
ATOM 2895 N N . ASN A 1 372 ? 4.465 19.909 -1.167 1.00 75.50 372 ASN A N 1
ATOM 2896 C CA . ASN A 1 372 ? 5.771 20.026 -0.525 1.00 75.50 372 ASN A CA 1
ATOM 2897 C C . ASN A 1 372 ? 5.700 19.487 0.911 1.00 75.50 372 ASN A C 1
ATOM 2899 O O . ASN A 1 372 ? 5.496 20.238 1.868 1.00 75.50 372 ASN A O 1
ATOM 2903 N N . ASP A 1 373 ? 5.872 18.175 1.038 1.00 82.12 373 ASP A N 1
ATOM 2904 C CA . ASP A 1 373 ? 5.732 17.445 2.299 1.00 82.12 373 ASP A CA 1
ATOM 2905 C C . ASP A 1 373 ? 6.803 17.790 3.340 1.00 82.12 373 ASP A C 1
ATOM 2907 O O . ASP A 1 373 ? 6.541 17.713 4.539 1.00 82.12 373 ASP A O 1
ATOM 2911 N N . SER A 1 374 ? 7.970 18.285 2.919 1.00 82.44 374 SER A N 1
ATOM 2912 C CA . SER A 1 374 ? 9.054 18.692 3.825 1.00 82.44 374 SER A CA 1
ATOM 2913 C C . SER A 1 374 ? 8.637 19.770 4.830 1.00 82.44 374 SER A C 1
ATOM 2915 O O . SER A 1 374 ? 9.169 19.812 5.939 1.00 82.44 374 SER A O 1
ATOM 2917 N N . ALA A 1 375 ? 7.679 20.627 4.458 1.00 83.81 375 ALA A N 1
ATOM 2918 C CA . ALA A 1 375 ? 7.138 21.680 5.321 1.00 83.81 375 ALA A CA 1
ATOM 2919 C C . ALA A 1 375 ? 6.099 21.167 6.336 1.00 83.81 375 ALA A C 1
ATOM 2921 O O . ALA A 1 375 ? 5.723 21.891 7.256 1.00 83.81 375 ALA A O 1
ATOM 2922 N N . LEU A 1 376 ? 5.617 19.935 6.162 1.00 88.12 376 LEU A N 1
ATOM 2923 C CA . LEU A 1 376 ? 4.599 19.309 7.007 1.00 88.12 376 LEU A CA 1
ATOM 2924 C C . LEU A 1 376 ? 5.209 18.405 8.088 1.00 88.12 376 LEU A C 1
ATOM 2926 O O . LEU A 1 376 ? 4.487 17.915 8.958 1.00 88.12 376 LEU A O 1
ATOM 2930 N N . ILE A 1 377 ? 6.526 18.197 8.044 1.00 89.00 377 ILE A N 1
ATOM 2931 C CA . ILE A 1 377 ? 7.267 17.304 8.934 1.00 89.00 377 ILE A CA 1
ATOM 2932 C C . ILE A 1 377 ? 7.861 18.093 10.102 1.00 89.00 377 ILE A C 1
ATOM 2934 O O . ILE A 1 377 ? 8.556 19.095 9.926 1.00 89.00 377 ILE A O 1
ATOM 2938 N N . ASN A 1 378 ? 7.663 17.578 11.311 1.00 85.75 378 ASN A N 1
ATOM 2939 C CA . ASN A 1 378 ? 8.393 17.994 12.492 1.00 85.75 378 ASN A CA 1
ATOM 2940 C C . ASN A 1 378 ? 9.727 17.238 12.585 1.00 85.75 378 ASN A C 1
ATOM 2942 O O . ASN A 1 378 ? 9.824 16.133 13.129 1.00 85.75 378 ASN A O 1
ATOM 2946 N N . TRP A 1 379 ? 10.789 17.868 12.082 1.00 82.56 379 TRP A N 1
ATOM 2947 C CA . TRP A 1 379 ? 12.147 17.313 12.100 1.00 82.56 379 TRP A CA 1
ATOM 2948 C C . TRP A 1 379 ? 12.704 17.081 13.513 1.00 82.56 379 TRP A C 1
ATOM 2950 O O . TRP A 1 379 ? 13.588 16.245 13.686 1.00 82.56 379 TRP A O 1
ATOM 2960 N N . ASN A 1 380 ? 12.142 17.743 14.529 1.00 81.12 380 ASN A N 1
ATOM 2961 C CA . ASN A 1 380 ? 12.561 17.606 15.926 1.00 81.12 380 ASN A CA 1
ATOM 2962 C C . ASN A 1 380 ? 11.845 16.463 16.668 1.00 81.12 380 ASN A C 1
ATOM 2964 O O . ASN A 1 380 ? 12.209 16.147 17.798 1.00 81.12 380 ASN A O 1
ATOM 2968 N N . GLN A 1 381 ? 10.833 15.833 16.062 1.00 76.75 381 GLN A N 1
ATOM 2969 C CA . GLN A 1 381 ? 10.044 14.757 16.671 1.00 76.75 381 GLN A CA 1
ATOM 2970 C C . GLN A 1 381 ? 10.111 13.482 15.829 1.00 76.75 381 GLN A C 1
ATOM 2972 O O . GLN A 1 381 ? 9.101 13.035 15.304 1.00 76.75 381 GLN A O 1
ATOM 2977 N N . PHE A 1 382 ? 11.300 12.892 15.663 1.00 77.38 382 PHE A N 1
ATOM 2978 C CA . PHE A 1 382 ? 11.482 11.626 14.925 1.00 77.38 382 PHE A CA 1
ATOM 2979 C C . PHE A 1 382 ? 10.843 11.613 13.519 1.00 77.38 382 PHE A C 1
ATOM 2981 O O . PHE A 1 382 ? 10.376 10.574 13.052 1.00 77.38 382 PHE A O 1
ATOM 2988 N N . LYS A 1 383 ? 10.826 12.773 12.847 1.00 86.62 383 LYS A N 1
ATOM 2989 C CA . LYS A 1 383 ? 10.192 12.982 11.534 1.00 86.62 383 LYS A CA 1
ATOM 2990 C C . LYS A 1 383 ? 8.678 12.708 11.516 1.00 86.62 383 LYS A C 1
ATOM 2992 O O . LYS A 1 383 ? 8.152 12.292 10.489 1.00 86.62 383 LYS A O 1
ATOM 2997 N N . GLN A 1 384 ? 7.972 12.926 12.627 1.00 92.00 384 GLN A N 1
ATOM 2998 C CA . GLN A 1 384 ? 6.504 12.908 12.648 1.00 92.00 384 GLN A CA 1
ATOM 2999 C C . GLN A 1 384 ? 5.953 14.027 11.765 1.00 92.00 384 GLN A C 1
ATOM 3001 O O . GLN A 1 384 ? 6.460 15.149 11.841 1.00 92.00 384 GLN A O 1
ATOM 3006 N N . PRO A 1 385 ? 4.895 13.789 10.974 1.00 92.56 385 PRO A N 1
ATOM 3007 C CA . PRO A 1 385 ? 4.043 14.876 10.523 1.00 92.56 385 PRO A CA 1
ATOM 3008 C C . PRO A 1 385 ? 3.598 15.721 11.724 1.00 92.56 385 PRO A C 1
ATOM 3010 O O . PRO A 1 385 ? 3.366 15.193 12.814 1.00 92.56 385 PRO A O 1
ATOM 3013 N N . SER A 1 386 ? 3.481 17.034 11.543 1.00 91.06 386 SER A N 1
ATOM 3014 C CA . SER A 1 386 ? 3.062 17.969 12.598 1.00 91.06 386 SER A CA 1
ATOM 3015 C C . SER A 1 386 ? 1.562 17.842 12.901 1.00 91.06 386 SER A C 1
ATOM 3017 O O . SER A 1 386 ? 0.795 18.775 12.659 1.00 91.06 386 SER A O 1
ATOM 3019 N N . PHE A 1 387 ? 1.125 16.673 13.372 1.00 92.69 387 PHE A N 1
ATOM 3020 C CA . PHE A 1 387 ? -0.276 16.347 13.620 1.00 92.69 387 PHE A CA 1
ATOM 3021 C C . PHE A 1 387 ? -0.936 17.342 14.572 1.00 92.69 387 PHE A C 1
ATOM 3023 O O . PHE A 1 387 ? -0.370 17.737 15.592 1.00 92.69 387 PHE A O 1
ATOM 3030 N N . PHE A 1 388 ? -2.167 17.721 14.256 1.00 92.25 388 PHE A N 1
ATOM 3031 C CA . PHE A 1 388 ? -2.980 18.571 15.111 1.00 92.25 388 PHE A CA 1
ATOM 3032 C C . PHE A 1 388 ? -3.364 17.872 16.424 1.00 92.25 388 PHE A C 1
ATOM 3034 O O . PHE A 1 388 ? -3.700 16.689 16.438 1.00 92.25 388 PHE A O 1
ATOM 3041 N N . THR A 1 389 ? -3.365 18.622 17.526 1.00 92.19 389 THR A N 1
ATOM 3042 C CA . THR A 1 389 ? -3.960 18.190 18.799 1.00 92.19 389 THR A CA 1
ATOM 3043 C C . THR A 1 389 ? -5.402 18.682 18.873 1.00 92.19 389 THR A C 1
ATOM 3045 O O . THR A 1 389 ? -5.634 19.893 18.821 1.00 92.19 389 THR A O 1
ATOM 3048 N N . SER A 1 390 ? -6.360 17.766 19.052 1.00 90.81 390 SER A N 1
ATOM 3049 C CA . SER A 1 390 ? -7.805 18.050 19.059 1.00 90.81 390 SER A CA 1
ATOM 3050 C C . SER A 1 390 ? -8.159 19.250 19.932 1.00 90.81 390 SER A C 1
ATOM 3052 O O . SER A 1 390 ? -7.659 19.362 21.043 1.00 90.81 390 SER A O 1
ATOM 3054 N N . THR A 1 391 ? -9.030 20.158 19.502 1.00 84.88 391 THR A N 1
ATOM 3055 C CA . THR A 1 391 ? -9.569 21.228 20.374 1.00 84.88 391 THR A CA 1
ATOM 3056 C C . THR A 1 391 ? -10.608 20.708 21.362 1.00 84.88 391 THR A C 1
ATOM 3058 O O . THR A 1 391 ? -10.740 21.257 22.456 1.00 84.88 391 THR A O 1
ATOM 3061 N N . GLU A 1 392 ? -11.282 19.617 21.006 1.00 83.31 392 GLU A N 1
ATOM 3062 C CA . GLU A 1 392 ? -12.214 18.898 21.869 1.00 83.31 392 GLU A CA 1
ATOM 3063 C C . GLU A 1 392 ? -11.496 18.259 23.068 1.00 83.31 392 GLU A C 1
ATOM 3065 O O . GLU A 1 392 ? -10.357 17.789 22.946 1.00 83.31 392 GLU A O 1
ATOM 3070 N N . LYS A 1 393 ? -12.183 18.232 24.219 1.00 81.00 393 LYS A N 1
ATOM 3071 C CA . LYS A 1 393 ? -11.712 17.652 25.487 1.00 81.00 393 LYS A CA 1
ATOM 3072 C C . LYS A 1 393 ? -12.755 16.685 26.035 1.00 81.00 393 LYS A C 1
ATOM 3074 O O . LYS A 1 393 ? -13.876 17.113 26.328 1.00 81.00 393 LYS A O 1
ATOM 3079 N N . ASN A 1 394 ? -12.419 15.403 26.183 1.00 78.38 394 ASN A N 1
ATOM 3080 C CA . ASN A 1 394 ? -13.359 14.432 26.744 1.00 78.38 394 ASN A CA 1
ATOM 3081 C C . ASN A 1 394 ? -12.719 13.131 27.234 1.00 78.38 394 ASN A C 1
ATOM 3083 O O . ASN A 1 394 ? -11.762 12.668 26.636 1.00 78.38 394 ASN A O 1
ATOM 3087 N N . THR A 1 395 ? -13.292 12.506 28.265 1.00 71.38 395 THR A N 1
ATOM 3088 C CA . THR A 1 395 ? -12.867 11.182 28.752 1.00 71.38 395 THR A CA 1
ATOM 3089 C C . THR A 1 395 ? -13.294 10.038 27.827 1.00 71.38 395 THR A C 1
ATOM 3091 O O . THR A 1 395 ? -12.625 9.011 27.784 1.00 71.38 395 THR A O 1
ATOM 3094 N N . ALA A 1 396 ? -14.354 10.206 27.032 1.00 76.44 396 ALA A N 1
ATOM 3095 C CA . ALA A 1 396 ? -14.700 9.278 25.957 1.00 76.44 396 ALA A CA 1
ATOM 3096 C C . ALA A 1 396 ? -14.115 9.728 24.628 1.00 76.44 396 ALA A C 1
ATOM 3098 O O . ALA A 1 396 ? -14.806 10.178 23.710 1.00 76.44 396 ALA A O 1
ATOM 3099 N N . ILE A 1 397 ? -12.800 9.579 24.522 1.00 84.75 397 ILE A N 1
ATOM 3100 C CA . ILE A 1 397 ? -12.046 10.069 23.372 1.00 84.75 397 ILE A CA 1
ATOM 3101 C C . ILE A 1 397 ? -12.488 9.455 22.033 1.00 84.75 397 ILE A C 1
ATOM 3103 O O . ILE A 1 397 ? -12.243 10.067 20.996 1.00 84.75 397 ILE A O 1
ATOM 3107 N N . TRP A 1 398 ? -13.164 8.299 22.041 1.00 86.25 398 TRP A N 1
ATOM 3108 C CA . TRP A 1 398 ? -13.549 7.525 20.852 1.00 86.25 398 TRP A CA 1
ATOM 3109 C C . TRP A 1 398 ? -14.985 7.747 20.351 1.00 86.25 398 TRP A C 1
ATOM 3111 O O . TRP A 1 398 ? -15.289 7.261 19.268 1.00 86.25 398 TRP A O 1
ATOM 3121 N N . ASP A 1 399 ? -15.854 8.442 21.092 1.00 85.69 399 ASP A N 1
ATOM 3122 C CA . ASP A 1 399 ? -17.301 8.532 20.812 1.00 85.69 399 ASP A CA 1
ATOM 3123 C C . ASP A 1 399 ? -17.658 9.469 19.625 1.00 85.69 399 ASP A C 1
ATOM 3125 O O . ASP A 1 399 ? -17.636 10.694 19.774 1.00 85.69 399 ASP A O 1
ATOM 3129 N N . PRO A 1 400 ? -18.025 8.954 18.433 1.00 85.19 400 PRO A N 1
ATOM 3130 C CA . PRO A 1 400 ? -18.246 9.807 17.266 1.00 85.19 400 PRO A CA 1
ATOM 3131 C C . PRO A 1 400 ? -19.619 10.491 17.235 1.00 85.19 400 PRO A C 1
ATOM 3133 O O . PRO A 1 400 ? -19.841 11.325 16.352 1.00 85.19 400 PRO A O 1
ATOM 3136 N N . PHE A 1 401 ? -20.560 10.141 18.123 1.00 80.12 401 PHE A N 1
ATOM 3137 C CA . PHE A 1 401 ? -21.979 10.445 17.912 1.00 80.12 401 PHE A CA 1
ATOM 3138 C C . PHE A 1 401 ? -22.252 11.941 17.801 1.00 80.12 401 PHE A C 1
ATOM 3140 O O . PHE A 1 401 ? -22.931 12.361 16.865 1.00 80.12 401 PHE A O 1
ATOM 3147 N N . LYS A 1 402 ? -21.677 12.768 18.683 1.00 80.62 402 LYS A N 1
ATOM 3148 C CA . LYS A 1 402 ? -21.885 14.222 18.629 1.00 80.62 402 LYS A CA 1
ATOM 3149 C C . LYS A 1 402 ? -21.398 14.830 17.316 1.00 80.62 402 LYS A C 1
ATOM 3151 O O . LYS A 1 402 ? -22.124 15.603 16.692 1.00 80.62 402 LYS A O 1
ATOM 3156 N N . GLY A 1 403 ? -20.168 14.502 16.911 1.00 81.19 403 GLY A N 1
ATOM 3157 C CA . GLY A 1 403 ? -19.543 15.069 15.714 1.00 81.19 403 GLY A CA 1
ATOM 3158 C C . GLY A 1 403 ? -20.312 14.681 14.457 1.00 81.19 403 GLY A C 1
ATOM 3159 O O . GLY A 1 403 ? -20.683 15.533 13.655 1.00 81.19 403 GLY A O 1
ATOM 3160 N N . MET A 1 404 ? -20.654 13.404 14.352 1.00 79.00 404 MET A N 1
ATOM 3161 C CA . MET A 1 404 ? -21.407 12.874 13.228 1.00 79.00 404 MET A CA 1
ATOM 3162 C C . MET A 1 404 ? -22.849 13.412 13.172 1.00 79.00 404 MET A C 1
ATOM 3164 O O . MET A 1 404 ? -23.301 13.819 12.104 1.00 79.00 404 MET A O 1
ATOM 3168 N N . LEU A 1 405 ? -23.567 13.485 14.300 1.00 75.94 405 LEU A N 1
ATOM 3169 C CA . LEU A 1 405 ? -24.908 14.082 14.344 1.00 75.94 405 LEU A CA 1
ATOM 3170 C C . LEU A 1 405 ? -24.881 15.573 13.983 1.00 75.94 405 LEU A C 1
ATOM 3172 O O . LEU A 1 405 ? -25.773 16.039 13.279 1.00 75.94 405 LEU A O 1
ATOM 3176 N N . THR A 1 406 ? -23.851 16.309 14.414 1.00 78.75 406 THR A N 1
ATOM 3177 C CA . THR A 1 406 ? -23.658 17.722 14.041 1.00 78.75 406 THR A CA 1
ATOM 3178 C C . THR A 1 406 ? -23.485 17.864 12.530 1.00 78.75 406 THR A C 1
ATOM 3180 O O . THR A 1 406 ? -24.236 18.606 11.901 1.00 78.75 406 THR A O 1
ATOM 3183 N N . GLU A 1 407 ? -22.595 17.068 11.921 1.00 78.50 407 GLU A N 1
ATOM 3184 C CA . GLU A 1 407 ? -22.403 17.050 10.462 1.00 78.50 407 GLU A CA 1
ATOM 3185 C C . GLU A 1 407 ? -23.692 16.726 9.694 1.00 78.50 407 GLU A C 1
ATOM 3187 O O . GLU A 1 407 ? -23.902 17.215 8.582 1.00 78.50 407 GLU A O 1
ATOM 3192 N N . MET A 1 408 ? -24.550 15.875 10.261 1.00 73.25 408 MET A N 1
ATOM 3193 C CA . MET A 1 408 ? -25.834 15.526 9.661 1.00 73.25 408 MET A CA 1
ATOM 3194 C C . MET A 1 408 ? -26.840 16.669 9.768 1.00 73.25 408 MET A C 1
ATOM 3196 O O . MET A 1 408 ? -27.489 16.990 8.776 1.00 73.25 408 MET A O 1
ATOM 3200 N N . VAL A 1 409 ? -26.967 17.292 10.943 1.00 71.69 409 VAL A N 1
ATOM 3201 C CA . VAL A 1 409 ? -27.896 18.411 11.167 1.00 71.69 409 VAL A CA 1
ATOM 3202 C C . VAL A 1 409 ? -27.552 19.607 10.300 1.00 71.69 409 VAL A C 1
ATOM 3204 O O . VAL A 1 409 ? -28.459 20.194 9.713 1.00 71.69 409 VAL A O 1
ATOM 3207 N N . ASP A 1 410 ? -26.267 19.915 10.145 1.00 70.75 410 ASP A N 1
ATOM 3208 C CA . ASP A 1 410 ? -25.811 21.014 9.291 1.00 70.75 410 ASP A CA 1
ATOM 3209 C C . ASP A 1 410 ? -26.166 20.800 7.807 1.00 70.75 410 ASP A C 1
ATOM 3211 O O . ASP A 1 410 ? -26.252 21.757 7.038 1.00 70.75 410 ASP A O 1
ATOM 3215 N N . LYS A 1 411 ? -26.411 19.548 7.393 1.00 67.75 411 LYS A N 1
ATOM 3216 C CA . LYS A 1 411 ? -26.797 19.174 6.022 1.00 67.75 411 LYS A CA 1
ATOM 3217 C C . LYS A 1 411 ? -28.312 19.030 5.818 1.00 67.75 411 LYS A C 1
ATOM 3219 O O . LYS A 1 411 ? -28.747 18.887 4.676 1.00 67.75 411 LYS A O 1
ATOM 3224 N N . ILE A 1 412 ? -29.124 19.059 6.878 1.00 65.19 412 ILE A N 1
ATOM 3225 C CA . ILE A 1 412 ? -30.585 18.911 6.786 1.00 65.19 412 ILE A CA 1
ATOM 3226 C C . ILE A 1 412 ? -31.234 20.279 6.537 1.00 65.19 412 ILE A C 1
ATOM 3228 O O . ILE A 1 412 ? -31.182 21.177 7.371 1.00 65.19 412 ILE A O 1
ATOM 3232 N N . THR A 1 413 ? -31.913 20.423 5.399 1.00 55.28 413 THR A N 1
ATOM 3233 C CA . THR A 1 413 ? -32.583 21.666 4.965 1.00 55.28 413 THR A CA 1
ATOM 3234 C C . THR A 1 413 ? -34.021 21.835 5.477 1.00 55.28 413 THR A C 1
ATOM 3236 O O . THR A 1 413 ? -34.620 22.888 5.265 1.00 55.28 413 THR A O 1
ATOM 3239 N N . ILE A 1 414 ? -34.599 20.837 6.157 1.00 55.31 414 ILE A N 1
ATOM 3240 C CA . ILE A 1 414 ? -35.981 20.885 6.675 1.00 55.31 414 ILE A CA 1
ATOM 3241 C C . ILE A 1 414 ? -36.007 21.640 8.021 1.00 55.31 414 ILE A C 1
ATOM 3243 O O . ILE A 1 414 ? -35.478 21.102 8.986 1.00 55.31 414 ILE A O 1
ATOM 3247 N N . PRO A 1 415 ? -36.669 22.806 8.167 1.00 52.91 415 PRO A N 1
ATOM 3248 C CA . PRO A 1 415 ? -36.517 23.701 9.331 1.00 52.91 415 PRO A CA 1
ATOM 3249 C C . PRO A 1 415 ? -36.920 23.135 10.705 1.00 52.91 415 PRO A C 1
ATOM 3251 O O . PRO A 1 415 ? -36.422 23.594 11.730 1.00 52.91 415 PRO A O 1
ATOM 3254 N N . VAL A 1 416 ? -37.818 22.144 10.745 1.00 53.81 416 VAL A N 1
ATOM 3255 C CA . VAL A 1 416 ? -38.363 21.577 11.998 1.00 53.81 416 VAL A CA 1
ATOM 3256 C C . VAL A 1 416 ? -37.418 20.539 12.627 1.00 53.81 416 VAL A C 1
ATOM 3258 O O . VAL A 1 416 ? -37.363 20.398 13.847 1.00 53.81 416 VAL A O 1
ATOM 3261 N N . ILE A 1 417 ? -36.624 19.841 11.809 1.00 56.69 417 ILE A N 1
ATOM 3262 C CA . ILE A 1 417 ? -35.733 18.750 12.239 1.00 56.69 417 ILE A CA 1
ATOM 3263 C C . ILE A 1 417 ? -34.498 19.256 13.026 1.00 56.69 417 ILE A C 1
ATOM 3265 O O . ILE A 1 417 ? -34.171 18.655 14.053 1.00 56.69 417 ILE A O 1
ATOM 3269 N N . PRO A 1 418 ? -33.841 20.378 12.656 1.00 59.91 418 PRO A N 1
ATOM 3270 C CA . PRO A 1 418 ? -32.708 20.933 13.391 1.00 59.91 418 PRO A CA 1
ATOM 3271 C C . PRO A 1 418 ? -33.005 21.273 14.852 1.00 59.91 418 PRO A C 1
ATOM 3273 O O . PRO A 1 418 ? -32.105 21.170 15.678 1.00 59.91 418 PRO A O 1
ATOM 3276 N N . GLY A 1 419 ? -34.237 21.664 15.198 1.00 62.69 419 GLY A N 1
ATOM 3277 C CA . GLY A 1 419 ? -34.601 22.021 16.576 1.00 62.69 419 GLY A CA 1
ATOM 3278 C C . GLY A 1 419 ? -34.529 20.830 17.535 1.00 62.69 419 GLY A C 1
ATOM 3279 O O . GLY A 1 419 ? -33.870 20.905 18.570 1.00 62.69 419 GLY A O 1
ATOM 3280 N N . ILE A 1 420 ? -35.1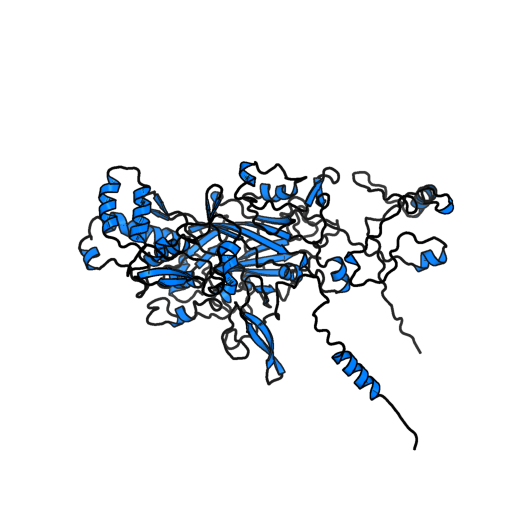44 19.706 17.155 1.00 63.03 420 ILE A N 1
ATOM 3281 C CA . ILE A 1 420 ? -35.129 18.462 17.941 1.00 63.03 420 ILE A CA 1
ATOM 3282 C C . ILE A 1 420 ? -33.727 17.843 17.925 1.00 63.03 420 ILE A C 1
ATOM 3284 O O . ILE A 1 420 ? -33.215 17.429 18.964 1.00 63.03 420 ILE A O 1
ATOM 3288 N N . MET A 1 421 ? -33.060 17.839 16.769 1.00 63.66 421 MET A N 1
ATOM 3289 C CA . MET A 1 421 ? -31.735 17.234 16.646 1.00 63.66 421 MET A CA 1
ATOM 3290 C C . MET A 1 421 ? -30.635 18.019 17.371 1.00 63.66 421 MET A C 1
ATOM 3292 O O . MET A 1 421 ? -29.705 17.404 17.880 1.00 63.66 421 MET A O 1
ATOM 3296 N N . LYS A 1 422 ? -30.738 19.350 17.500 1.00 69.19 422 LYS A N 1
ATOM 3297 C CA . LYS A 1 422 ? -29.803 20.144 18.320 1.00 69.19 422 LYS A CA 1
ATOM 3298 C C . LYS A 1 422 ? -29.886 19.798 19.807 1.00 69.19 422 LYS A C 1
ATOM 3300 O O . LYS A 1 422 ? -28.852 19.773 20.471 1.00 69.19 422 LYS A O 1
ATOM 3305 N N . ILE A 1 423 ? -31.082 19.492 20.316 1.00 66.62 423 ILE A N 1
ATOM 3306 C CA . ILE A 1 423 ? -31.263 19.002 21.692 1.00 66.62 423 ILE A CA 1
ATOM 3307 C C . ILE A 1 423 ? -30.569 17.643 21.849 1.00 66.62 423 ILE A C 1
ATOM 3309 O O . ILE A 1 423 ? -29.797 17.459 22.786 1.00 66.62 423 ILE A O 1
ATOM 3313 N N . VAL A 1 424 ? -30.776 16.735 20.889 1.00 65.88 424 VAL A N 1
ATOM 3314 C CA . VAL A 1 424 ? -30.152 15.403 20.875 1.00 65.88 424 VAL A CA 1
ATOM 3315 C C . VAL A 1 424 ? -28.622 15.494 20.801 1.00 65.88 424 VAL A C 1
ATOM 3317 O O . VAL A 1 424 ? -27.944 14.840 21.584 1.00 65.88 424 VAL A O 1
ATOM 3320 N N . ILE A 1 425 ? -28.064 16.345 19.930 1.00 72.56 425 ILE A N 1
ATOM 3321 C CA . ILE A 1 425 ? -26.612 16.597 19.832 1.00 72.56 425 ILE A CA 1
ATOM 3322 C C . ILE A 1 425 ? -26.037 17.072 21.171 1.00 72.56 425 ILE A C 1
ATOM 3324 O O . ILE A 1 425 ? -24.948 16.646 21.551 1.00 72.56 425 ILE A O 1
ATOM 3328 N N . GLY A 1 426 ? -26.757 17.942 21.887 1.00 69.00 426 GLY A N 1
ATOM 3329 C CA . GLY A 1 426 ? -26.323 18.493 23.173 1.00 69.00 426 GLY A CA 1
ATOM 3330 C C . GLY A 1 426 ? -26.127 17.450 24.277 1.00 69.00 426 GLY A C 1
ATOM 3331 O O . GLY A 1 426 ? -25.448 17.739 25.259 1.00 69.00 426 GLY A O 1
ATOM 3332 N N . TRP A 1 427 ? -26.684 16.246 24.120 1.00 69.75 427 TRP A N 1
ATOM 3333 C CA . TRP A 1 427 ? -26.529 15.147 25.076 1.00 69.75 427 TRP A CA 1
ATOM 3334 C C . TRP A 1 427 ? -25.262 14.322 24.867 1.00 69.75 427 TRP A C 1
ATOM 3336 O O . TRP A 1 427 ? -24.824 13.642 25.792 1.00 69.75 427 TRP A O 1
ATOM 3346 N N . PHE A 1 428 ? -24.668 14.383 23.677 1.00 73.81 428 PHE A N 1
ATOM 3347 C CA . PHE A 1 428 ? -23.448 13.651 23.375 1.00 73.81 428 PHE A CA 1
ATOM 3348 C C . PHE A 1 428 ? -22.218 14.501 23.662 1.00 73.81 428 PHE A C 1
ATOM 3350 O O . PHE A 1 428 ? -22.190 15.726 23.498 1.00 73.81 428 PHE A O 1
ATOM 3357 N N . THR A 1 429 ? -21.158 13.822 24.066 1.00 73.75 429 THR A N 1
ATOM 3358 C CA . THR A 1 429 ? -19.837 14.403 24.238 1.00 73.75 429 THR A CA 1
ATOM 3359 C C . THR A 1 429 ? -19.096 14.452 22.905 1.00 73.75 429 THR A C 1
ATOM 3361 O O . THR A 1 429 ? -19.292 13.618 22.026 1.00 73.75 429 THR A O 1
ATOM 3364 N N . SER A 1 430 ? -18.262 15.475 22.706 1.00 78.19 430 SER A N 1
ATOM 3365 C CA . SER A 1 430 ? -17.418 15.531 21.511 1.00 78.19 430 SER A CA 1
ATOM 3366 C C . SER A 1 430 ? -16.286 14.514 21.643 1.00 78.19 430 SER A C 1
ATOM 3368 O O . SER A 1 430 ? -15.654 14.470 22.698 1.00 78.19 430 SER A O 1
ATOM 3370 N N . SER A 1 431 ? -15.966 13.774 20.580 1.00 87.06 431 SER A N 1
ATOM 3371 C CA . SER A 1 431 ? -14.764 12.935 20.543 1.00 87.06 431 SER A CA 1
ATOM 3372 C C . SER A 1 431 ? -13.536 13.732 20.087 1.00 87.06 431 SER A C 1
ATOM 3374 O O . SER A 1 431 ? -13.487 14.204 18.944 1.00 87.06 431 SER A O 1
ATOM 3376 N N . PRO A 1 432 ? -12.501 13.829 20.945 1.00 89.94 432 PRO A N 1
ATOM 3377 C CA . PRO A 1 432 ? -11.149 14.195 20.552 1.00 89.94 432 PRO A CA 1
ATOM 3378 C C . PRO A 1 432 ? -10.663 13.506 19.274 1.00 89.94 432 PRO A C 1
ATOM 3380 O O . PRO A 1 432 ? -10.215 14.203 18.368 1.00 89.94 432 PRO A O 1
ATOM 3383 N N . ILE A 1 433 ? -10.801 12.180 19.154 1.00 92.06 433 ILE A N 1
ATOM 3384 C CA . ILE A 1 433 ? -10.284 11.416 18.005 1.00 92.06 433 ILE A CA 1
ATOM 3385 C C . ILE A 1 433 ? -11.045 11.741 16.715 1.00 92.06 433 ILE A C 1
ATOM 3387 O O . ILE A 1 4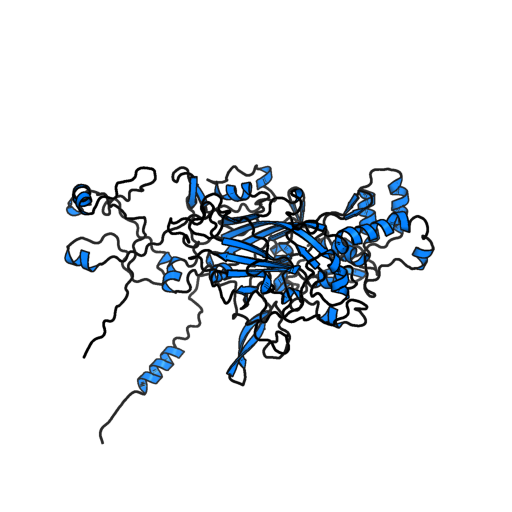33 ? -10.419 12.027 15.696 1.00 92.06 433 ILE A O 1
ATOM 3391 N N . TYR A 1 434 ? -12.377 11.793 16.758 1.00 90.06 434 TYR A N 1
ATOM 3392 C CA . TYR A 1 434 ? -13.215 12.123 15.602 1.00 90.06 434 TYR A CA 1
ATOM 3393 C C . TYR A 1 434 ? -12.877 13.507 15.016 1.00 90.06 434 TYR A C 1
ATOM 3395 O O . TYR A 1 434 ? -12.958 13.718 13.809 1.00 90.06 434 TYR A O 1
ATOM 3403 N N . SER A 1 435 ? -12.439 14.457 15.849 1.00 88.56 435 SER A N 1
ATOM 3404 C CA . SER A 1 435 ? -12.120 15.829 15.418 1.00 88.56 435 SER A CA 1
ATOM 3405 C C . SER A 1 435 ? -10.793 15.991 14.650 1.00 88.56 435 SER A C 1
ATOM 3407 O O . SER A 1 435 ? -10.540 17.068 14.091 1.00 88.56 435 SER A O 1
ATOM 3409 N N . LEU A 1 436 ? -9.942 14.954 14.623 1.00 90.25 436 LEU A N 1
ATOM 3410 C CA . LEU A 1 436 ? -8.577 15.018 14.079 1.00 90.25 436 LEU A CA 1
ATOM 3411 C C . LEU A 1 436 ? -8.522 15.004 12.545 1.00 90.25 436 LEU A C 1
ATOM 3413 O O . LEU A 1 436 ? -7.634 15.631 11.961 1.00 90.25 436 LEU A O 1
ATOM 3417 N N . GLY A 1 437 ? -9.477 14.345 11.885 1.00 89.62 437 GLY A N 1
ATOM 3418 C CA . GLY A 1 437 ? -9.467 14.187 10.431 1.00 89.62 437 GLY A CA 1
ATOM 3419 C C . GLY A 1 437 ? -10.132 12.904 9.938 1.00 89.62 437 GLY A C 1
ATOM 3420 O O . GLY A 1 437 ? -10.925 12.299 10.658 1.00 89.62 437 GLY A O 1
ATOM 3421 N N . ASP A 1 438 ? -9.846 12.517 8.694 1.00 90.88 438 ASP A N 1
ATOM 3422 C CA . ASP A 1 438 ? -10.483 11.366 8.037 1.00 90.88 438 ASP A CA 1
ATOM 3423 C C . ASP A 1 438 ? -10.157 10.045 8.745 1.00 90.88 438 ASP A C 1
ATOM 3425 O O . ASP A 1 438 ? -11.034 9.184 8.886 1.00 90.88 438 ASP A O 1
ATOM 3429 N N . LEU A 1 439 ? -8.932 9.893 9.262 1.00 92.38 439 LEU A N 1
ATOM 3430 C CA . LEU A 1 439 ? -8.525 8.669 9.953 1.00 92.38 439 LEU A CA 1
ATOM 3431 C C . LEU A 1 439 ? -9.124 8.574 11.351 1.00 92.38 439 LEU A C 1
ATOM 3433 O O . LEU A 1 439 ? -9.567 7.498 11.753 1.00 92.38 439 LEU A O 1
ATOM 3437 N N . GLY A 1 440 ? -9.195 9.700 12.067 1.00 92.19 440 GLY A N 1
ATOM 3438 C CA . GLY A 1 440 ? -9.889 9.791 13.352 1.00 92.19 440 GLY A CA 1
ATOM 3439 C C . GLY A 1 440 ? -11.380 9.465 13.232 1.00 92.19 440 GLY A C 1
ATOM 3440 O O . GLY A 1 440 ? -11.899 8.639 13.984 1.00 92.19 440 GLY A O 1
ATOM 3441 N N . ARG A 1 441 ? -12.056 10.035 12.223 1.00 90.00 441 ARG A N 1
ATOM 3442 C CA . ARG A 1 441 ? -13.473 9.755 11.923 1.00 90.00 441 ARG A CA 1
ATOM 3443 C C . ARG A 1 441 ? -13.696 8.281 11.605 1.00 90.00 441 ARG A C 1
ATOM 3445 O O . ARG A 1 441 ? -14.569 7.658 12.203 1.00 90.00 441 ARG A O 1
ATOM 3452 N N . THR A 1 442 ? -12.873 7.707 10.727 1.00 91.00 442 THR A N 1
ATOM 3453 C CA . THR A 1 442 ? -12.957 6.285 10.354 1.00 91.00 442 THR A CA 1
ATOM 3454 C C . THR A 1 442 ? -12.756 5.374 11.571 1.00 91.00 442 THR A C 1
ATOM 3456 O O . THR A 1 442 ? -13.577 4.488 11.812 1.00 91.00 442 THR A O 1
ATOM 3459 N N . ALA A 1 443 ? -11.733 5.636 12.393 1.00 92.12 443 ALA A N 1
ATOM 3460 C CA . ALA A 1 443 ? -11.437 4.858 13.597 1.00 92.12 443 ALA A CA 1
ATOM 3461 C C . ALA A 1 443 ? -12.591 4.879 14.612 1.00 92.12 443 ALA A C 1
ATOM 3463 O O . ALA A 1 443 ? -13.026 3.830 15.091 1.00 92.12 443 ALA A O 1
ATOM 3464 N N . SER A 1 444 ? -13.107 6.073 14.919 1.00 90.44 444 SER A N 1
ATOM 3465 C CA . SER A 1 444 ? -14.214 6.246 15.859 1.00 90.44 444 SER A CA 1
ATOM 3466 C C . SER A 1 444 ? -15.502 5.599 15.354 1.00 90.44 444 SER A C 1
ATOM 3468 O O . SER A 1 444 ? -16.194 4.958 16.140 1.00 90.44 444 SER A O 1
ATOM 3470 N N . LEU A 1 445 ? -15.813 5.698 14.053 1.00 88.94 445 LEU A N 1
ATOM 3471 C CA . LEU A 1 445 ? -16.993 5.049 13.469 1.00 88.94 445 LEU A CA 1
ATOM 3472 C C . LEU A 1 445 ? -16.894 3.522 13.541 1.00 88.94 445 LEU A C 1
ATOM 3474 O O . LEU A 1 445 ? -17.856 2.882 13.960 1.00 88.94 445 LEU A O 1
ATOM 3478 N N . LEU A 1 446 ? -15.740 2.929 13.220 1.00 89.50 446 LEU A N 1
ATOM 3479 C CA . LEU A 1 446 ? -15.547 1.479 13.356 1.00 89.50 446 LEU A CA 1
ATOM 3480 C C . LEU A 1 446 ? -15.693 1.006 14.806 1.00 89.50 446 LEU A C 1
ATOM 3482 O O . LEU A 1 446 ? -16.267 -0.056 15.042 1.00 89.50 446 LEU A O 1
ATOM 3486 N N . ASN A 1 447 ? -15.245 1.809 15.776 1.00 90.06 447 ASN A N 1
ATOM 3487 C CA . ASN A 1 447 ? -15.396 1.495 17.198 1.00 90.06 447 ASN A CA 1
ATOM 3488 C C . ASN A 1 447 ? -16.871 1.370 17.630 1.00 90.06 447 ASN A C 1
ATOM 3490 O O . ASN A 1 447 ? -17.165 0.637 18.568 1.00 90.06 447 ASN A O 1
ATOM 3494 N N . THR A 1 448 ? -17.807 2.052 16.955 1.00 85.19 448 THR A N 1
ATOM 3495 C CA . THR A 1 448 ? -19.223 2.074 17.374 1.00 85.19 448 THR A CA 1
ATOM 3496 C C . THR A 1 448 ? -19.947 0.745 17.229 1.00 85.19 448 THR A C 1
ATOM 3498 O O . THR A 1 448 ? -20.845 0.457 18.016 1.00 85.19 448 THR A O 1
ATOM 3501 N N . ALA A 1 449 ? -19.579 -0.067 16.235 1.00 84.19 449 ALA A N 1
ATOM 3502 C CA . ALA A 1 449 ? -20.304 -1.296 15.940 1.00 84.19 449 ALA A CA 1
ATOM 3503 C C . ALA A 1 449 ? -20.065 -2.368 17.009 1.00 84.19 449 ALA A C 1
ATOM 3505 O O . ALA A 1 449 ? -20.993 -3.071 17.401 1.00 84.19 449 ALA A O 1
ATOM 3506 N N . ARG A 1 450 ? -18.822 -2.480 17.495 1.00 87.31 450 ARG A N 1
ATOM 3507 C CA . ARG A 1 450 ? -18.445 -3.438 18.537 1.00 87.31 450 ARG A CA 1
ATOM 3508 C C . ARG A 1 450 ? -17.249 -2.924 19.355 1.00 87.31 450 ARG A C 1
ATOM 3510 O O . ARG A 1 450 ? -16.120 -3.328 19.088 1.00 87.31 450 ARG A O 1
ATOM 3517 N N . PRO A 1 451 ? -17.467 -2.015 20.322 1.00 86.62 451 PRO A N 1
ATOM 3518 C CA . PRO A 1 451 ? -16.382 -1.399 21.083 1.00 86.62 451 PRO A CA 1
ATOM 3519 C C . PRO A 1 451 ? -15.725 -2.391 22.049 1.00 86.62 451 PRO A C 1
ATOM 3521 O O . PRO A 1 451 ? -16.407 -3.175 22.710 1.00 86.62 451 PRO A O 1
ATOM 3524 N N . ALA A 1 452 ? -14.401 -2.303 22.183 1.00 87.19 452 ALA A N 1
ATOM 3525 C CA . ALA A 1 452 ? -13.659 -2.995 23.236 1.00 87.19 452 ALA A CA 1
ATOM 3526 C C . ALA A 1 452 ? -13.908 -2.354 24.619 1.00 87.19 452 ALA A C 1
ATOM 3528 O O . ALA A 1 452 ? -14.292 -1.186 24.723 1.00 87.19 452 ALA A O 1
ATOM 3529 N N . GLU A 1 453 ? -13.648 -3.100 25.699 1.00 84.25 453 GLU A N 1
ATOM 3530 C CA . GLU A 1 453 ? -13.904 -2.665 27.083 1.00 84.25 453 GLU A CA 1
ATOM 3531 C C . GLU A 1 453 ? -13.142 -1.379 27.480 1.00 84.25 453 GLU A C 1
ATOM 3533 O O . GLU A 1 453 ? -13.667 -0.555 28.230 1.00 84.25 453 GLU A O 1
ATOM 3538 N N . ASP A 1 454 ? -11.950 -1.162 26.930 1.00 84.12 454 ASP A N 1
ATOM 3539 C CA . ASP A 1 454 ? -11.109 0.024 27.135 1.00 84.12 454 ASP A CA 1
ATOM 3540 C C . ASP A 1 454 ? -11.360 1.157 26.120 1.00 84.12 454 ASP A C 1
ATOM 3542 O O . ASP A 1 454 ? -10.802 2.244 26.252 1.00 84.12 454 ASP A O 1
ATOM 3546 N N . ARG A 1 455 ? -12.234 0.936 25.128 1.00 84.06 455 ARG A N 1
ATOM 3547 C CA . ARG A 1 455 ? -12.715 1.948 24.166 1.00 84.06 455 ARG A CA 1
ATOM 3548 C C . ARG A 1 455 ? -14.231 2.137 24.259 1.00 84.06 455 ARG A C 1
ATOM 3550 O O . ARG A 1 455 ? -14.904 2.364 23.251 1.00 84.06 455 ARG A O 1
ATOM 3557 N N . LYS A 1 456 ? -14.783 2.020 25.471 1.00 73.06 456 LYS A N 1
ATOM 3558 C CA . LYS A 1 456 ? -16.213 2.229 25.734 1.00 73.06 456 LYS A CA 1
ATOM 3559 C C . LYS A 1 456 ? -16.642 3.635 25.305 1.00 73.06 456 LYS A C 1
ATOM 3561 O O . LYS A 1 456 ? -15.946 4.619 25.540 1.00 73.06 456 LYS A O 1
ATOM 3566 N N . MET A 1 457 ? -17.819 3.717 24.698 1.00 75.31 457 MET A N 1
ATOM 3567 C CA . MET A 1 457 ? -18.477 4.984 24.375 1.00 75.31 457 MET A CA 1
ATOM 3568 C C . MET A 1 457 ? -19.139 5.543 25.646 1.00 75.31 457 MET A C 1
ATOM 3570 O O . MET A 1 457 ? -19.700 4.768 26.426 1.00 75.31 457 MET A O 1
ATOM 3574 N N . THR A 1 458 ? -19.103 6.862 25.881 1.00 62.31 458 THR A N 1
ATOM 3575 C CA . THR A 1 458 ? -19.881 7.486 26.972 1.00 62.31 458 THR A CA 1
ATOM 3576 C C . THR A 1 458 ? -21.322 7.639 26.542 1.00 62.31 458 THR A C 1
ATOM 3578 O O . THR A 1 458 ? -21.809 8.728 26.256 1.00 62.31 458 THR A O 1
ATOM 3581 N N . VAL A 1 459 ? -22.033 6.526 26.561 1.00 56.28 459 VAL A N 1
ATOM 3582 C CA . VAL A 1 459 ? -23.483 6.559 26.629 1.00 56.28 459 VAL A CA 1
ATOM 3583 C C . VAL A 1 459 ? -23.853 5.679 27.817 1.00 56.28 459 VAL A C 1
ATOM 3585 O O . VAL A 1 459 ? -23.727 4.455 27.757 1.00 56.28 459 VAL A O 1
ATOM 3588 N N . SER A 1 460 ? -24.161 6.306 28.960 1.00 50.81 460 SER A N 1
ATOM 3589 C CA . SER A 1 460 ? -24.404 5.579 30.210 1.00 50.81 460 SER A CA 1
ATOM 3590 C C . SER A 1 460 ? -25.692 4.763 30.117 1.00 50.81 460 SER A C 1
ATOM 3592 O O . SER A 1 460 ? -26.656 5.158 29.463 1.00 50.81 460 SER A O 1
ATOM 3594 N N . LYS A 1 461 ? -25.719 3.609 30.790 1.00 50.00 461 LYS A N 1
ATOM 3595 C CA . LYS A 1 461 ? -26.888 2.716 30.845 1.00 50.00 461 LYS A CA 1
ATOM 3596 C C . LYS A 1 461 ? -28.139 3.445 31.362 1.00 50.00 461 LYS A C 1
ATOM 3598 O O . LYS A 1 461 ? -29.221 3.250 30.824 1.00 50.00 461 LYS A O 1
ATOM 3603 N N . ASP A 1 462 ? -27.948 4.369 32.303 1.00 52.94 462 ASP A N 1
ATOM 3604 C CA . ASP A 1 462 ? -29.009 5.208 32.870 1.00 52.94 462 ASP A CA 1
ATOM 3605 C C . ASP A 1 462 ? -29.588 6.202 31.848 1.00 52.94 462 ASP A C 1
ATOM 3607 O O . ASP A 1 462 ? -30.786 6.470 31.856 1.00 52.94 462 ASP A O 1
ATOM 3611 N N . PHE A 1 463 ? -28.769 6.713 30.922 1.00 52.81 463 PHE A N 1
ATOM 3612 C CA . PHE A 1 463 ? -29.225 7.550 29.807 1.00 52.81 463 PHE A CA 1
ATOM 3613 C C . PHE A 1 463 ? -29.989 6.731 28.751 1.00 52.81 463 PHE A C 1
ATOM 3615 O O . PHE A 1 463 ? -31.022 7.179 28.253 1.00 52.81 463 PHE A O 1
ATOM 3622 N N . TRP A 1 464 ? -29.537 5.505 28.457 1.00 56.53 464 TRP A N 1
ATOM 3623 C CA . TRP A 1 464 ? -30.231 4.572 27.555 1.00 56.53 464 TRP A CA 1
ATOM 3624 C C . TRP A 1 464 ? -31.602 4.134 28.082 1.00 56.53 464 TRP A C 1
ATOM 3626 O O . TRP A 1 464 ? -32.541 3.978 27.300 1.00 56.53 464 TRP A O 1
ATOM 3636 N N . ASP A 1 465 ? -31.727 3.953 29.398 1.00 57.59 465 ASP A N 1
ATOM 3637 C CA . ASP A 1 465 ? -32.987 3.571 30.038 1.00 57.59 465 ASP A CA 1
ATOM 3638 C C . ASP A 1 465 ? -33.998 4.733 30.103 1.00 57.59 465 ASP A C 1
ATOM 3640 O O . ASP A 1 465 ? -35.200 4.499 29.977 1.00 57.59 465 ASP A O 1
ATOM 3644 N N . LEU A 1 466 ? -33.534 5.987 30.196 1.00 55.53 466 LEU A N 1
ATOM 3645 C CA . LEU A 1 466 ? -34.382 7.191 30.219 1.00 55.53 466 LEU A CA 1
ATOM 3646 C C . LEU A 1 466 ? -34.910 7.587 28.820 1.00 55.53 466 LEU A C 1
ATOM 3648 O O . LEU A 1 466 ? -35.956 8.223 28.703 1.00 55.53 466 LEU A O 1
ATOM 3652 N N . LEU A 1 467 ? -34.220 7.176 27.748 1.00 56.16 467 LEU A N 1
ATOM 3653 C CA . LEU A 1 467 ? -34.460 7.596 26.355 1.00 56.16 467 LEU A CA 1
ATOM 3654 C C . LEU A 1 467 ? -35.005 6.473 25.439 1.00 56.16 467 LEU A C 1
ATOM 3656 O O . LEU A 1 467 ? -34.933 6.552 24.206 1.00 56.16 467 LEU A O 1
ATOM 3660 N N . LYS A 1 468 ? -35.521 5.394 26.033 1.00 56.38 468 LYS A N 1
ATOM 3661 C CA . LYS A 1 468 ? -35.573 4.058 25.414 1.00 56.38 468 LYS A CA 1
ATOM 3662 C C . LYS A 1 468 ? -36.571 3.863 24.260 1.00 56.38 468 LYS A C 1
ATOM 3664 O O . LYS A 1 468 ? -36.332 3.012 23.413 1.00 56.38 468 LYS A O 1
ATOM 3669 N N . ASN A 1 469 ? -37.655 4.640 24.163 1.00 53.97 469 ASN A N 1
ATOM 3670 C CA . ASN A 1 469 ? -38.796 4.239 23.311 1.00 53.97 469 ASN A CA 1
ATOM 3671 C C . ASN A 1 469 ? -39.025 5.056 22.027 1.00 53.97 469 ASN A C 1
ATOM 3673 O O . ASN A 1 469 ? -39.824 4.638 21.196 1.00 53.97 469 ASN A O 1
ATOM 3677 N N . PHE A 1 470 ? -38.343 6.187 21.818 1.00 52.91 470 PHE A N 1
ATOM 3678 C CA . PHE A 1 470 ? -38.509 6.973 20.583 1.00 52.91 470 PHE A CA 1
ATOM 3679 C C . PHE A 1 470 ? -37.161 7.386 19.986 1.00 52.91 470 PHE A C 1
ATOM 3681 O O . PHE A 1 470 ? -36.828 6.975 18.881 1.00 52.91 470 PHE A O 1
ATOM 3688 N N . LEU A 1 471 ? -36.317 8.106 20.725 1.00 56.78 471 LEU A N 1
ATOM 3689 C CA . LEU A 1 471 ? -35.122 8.737 20.148 1.00 56.78 471 LEU A CA 1
ATOM 3690 C C . LEU A 1 471 ? -33.963 7.764 19.864 1.00 56.78 471 LEU A C 1
ATOM 3692 O O . LEU A 1 471 ? -33.255 7.967 18.882 1.00 56.78 471 LEU A O 1
ATOM 3696 N N . CYS A 1 472 ? -33.801 6.675 20.628 1.00 61.62 472 CYS A N 1
ATOM 3697 C CA . CYS A 1 472 ? -32.798 5.641 20.316 1.00 61.62 472 CYS A CA 1
ATOM 3698 C C . CYS A 1 472 ? -33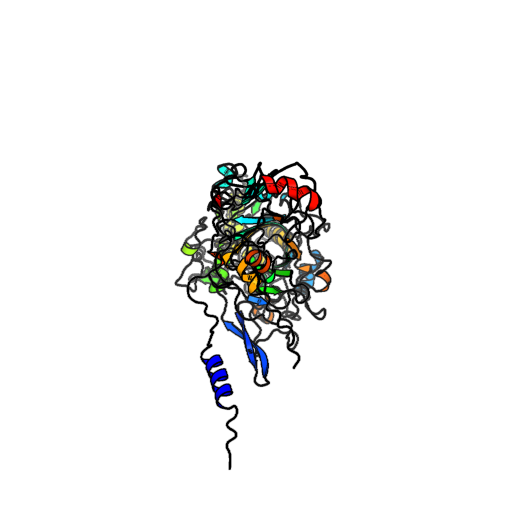.085 4.967 18.963 1.00 61.62 472 CYS A C 1
ATOM 3700 O O . CYS A 1 472 ? -32.210 4.932 18.097 1.00 61.62 472 CYS A O 1
ATOM 3702 N N . SER A 1 473 ? -34.346 4.570 18.744 1.00 62.25 473 SER A N 1
ATOM 3703 C CA . SER A 1 473 ? -34.801 3.961 17.485 1.00 62.25 473 SER A CA 1
ATOM 3704 C C . SER A 1 473 ? -34.746 4.913 16.286 1.00 62.25 473 SER A C 1
ATOM 3706 O O . SER A 1 473 ? -34.573 4.473 15.153 1.00 62.25 473 SER A O 1
ATOM 3708 N N . GLN A 1 474 ? -34.900 6.221 16.526 1.00 62.03 474 GLN A N 1
ATOM 3709 C CA . GLN A 1 474 ? -34.979 7.234 15.470 1.00 62.03 474 GLN A CA 1
ATOM 3710 C C . GLN A 1 474 ? -33.645 7.921 15.173 1.00 62.03 474 GLN A C 1
ATOM 3712 O O . GLN A 1 474 ? -33.544 8.548 14.129 1.00 62.03 474 GLN A O 1
ATOM 3717 N N . ALA A 1 475 ? -32.639 7.839 16.051 1.00 62.16 475 ALA A N 1
ATOM 3718 C CA . ALA A 1 475 ? -31.345 8.490 15.846 1.00 62.16 475 ALA A CA 1
ATOM 3719 C C . ALA A 1 475 ? -30.187 7.489 15.872 1.00 62.16 475 ALA A C 1
ATOM 3721 O O . ALA A 1 475 ? -29.483 7.384 14.876 1.00 62.16 475 ALA A O 1
ATOM 3722 N N . ILE A 1 476 ? -30.008 6.729 16.959 1.00 69.69 476 ILE A N 1
ATOM 3723 C CA . ILE A 1 476 ? -28.779 5.954 17.209 1.00 69.69 476 ILE A CA 1
ATOM 3724 C C . ILE A 1 476 ? -28.784 4.583 16.524 1.00 69.69 476 ILE A C 1
ATOM 3726 O O . ILE A 1 476 ? -27.808 4.231 15.859 1.00 69.69 476 ILE A O 1
ATOM 3730 N N . ASP A 1 477 ? -29.874 3.822 16.630 1.00 73.38 477 ASP A N 1
ATOM 3731 C CA . ASP A 1 477 ? -29.957 2.491 16.011 1.00 73.38 477 ASP A CA 1
ATOM 3732 C C . ASP A 1 477 ? -29.784 2.545 14.483 1.00 73.38 477 ASP A C 1
ATOM 3734 O O . ASP A 1 477 ? -29.045 1.720 13.936 1.00 73.38 477 ASP A O 1
ATOM 3738 N N . PRO A 1 478 ? -30.357 3.534 13.761 1.00 73.62 478 PRO A N 1
ATOM 3739 C CA . PRO A 1 478 ? -30.113 3.687 12.330 1.00 73.62 478 PRO A CA 1
ATOM 3740 C C . PRO A 1 478 ? -28.650 3.989 12.000 1.00 73.62 478 PRO A C 1
ATOM 3742 O O . PRO A 1 478 ? -28.150 3.499 10.989 1.00 73.62 478 PRO A O 1
ATOM 3745 N N . ILE A 1 479 ? -27.946 4.744 12.852 1.00 74.06 479 ILE A N 1
ATOM 3746 C CA . ILE A 1 479 ? -26.514 5.024 12.686 1.00 74.06 479 ILE A CA 1
ATOM 3747 C C . ILE A 1 479 ? -25.702 3.740 12.811 1.00 74.06 479 ILE A C 1
ATOM 3749 O O . ILE A 1 479 ? -24.950 3.390 11.901 1.00 74.06 479 ILE A O 1
ATOM 3753 N N . LEU A 1 480 ? -25.864 3.032 13.930 1.00 77.25 480 LEU A N 1
ATOM 3754 C CA . LEU A 1 480 ? -25.141 1.791 14.201 1.00 77.25 480 LEU A CA 1
ATOM 3755 C C . LEU A 1 480 ? -25.441 0.746 13.128 1.00 77.25 480 LEU A C 1
ATOM 3757 O O . LEU A 1 480 ? -24.531 0.097 12.611 1.00 77.25 480 LEU A O 1
ATOM 3761 N N . SER A 1 481 ? -26.710 0.641 12.723 1.00 82.00 481 SER A N 1
ATOM 3762 C CA . SER A 1 481 ? -27.122 -0.226 11.627 1.00 82.00 481 SER A CA 1
ATOM 3763 C C . SER A 1 481 ? -26.480 0.183 10.302 1.00 82.00 481 SER A C 1
ATOM 3765 O O . SER A 1 481 ? -26.113 -0.702 9.535 1.00 82.00 481 SER A O 1
ATOM 3767 N N . ALA A 1 482 ? -26.344 1.477 9.999 1.00 80.88 482 ALA A N 1
ATOM 3768 C CA . ALA A 1 482 ? -25.715 1.945 8.766 1.00 80.88 482 ALA A CA 1
ATOM 3769 C C . ALA A 1 482 ? -24.205 1.673 8.753 1.00 80.88 482 ALA A C 1
ATOM 3771 O O . ALA A 1 482 ? -23.691 1.186 7.749 1.00 80.88 482 ALA A O 1
ATOM 3772 N N . ILE A 1 483 ? -23.503 1.922 9.862 1.00 79.69 483 ILE A N 1
ATOM 3773 C CA . ILE A 1 483 ? -22.069 1.625 10.005 1.00 79.69 483 ILE A CA 1
ATOM 3774 C C . ILE A 1 483 ? -21.833 0.115 9.898 1.00 79.69 483 ILE A C 1
ATOM 3776 O O . ILE A 1 483 ? -21.046 -0.327 9.061 1.00 79.69 483 ILE A O 1
ATOM 3780 N N . SER A 1 484 ? -22.568 -0.679 10.686 1.00 84.44 484 SER A N 1
ATOM 3781 C CA . SER A 1 484 ? -22.509 -2.144 10.650 1.00 84.44 484 SER A CA 1
ATOM 3782 C C . SER A 1 484 ? -22.821 -2.662 9.244 1.00 84.44 484 SER A C 1
ATOM 3784 O O . SER A 1 484 ? -22.085 -3.491 8.720 1.00 84.44 484 SER A O 1
ATOM 3786 N N . LYS A 1 485 ? -23.850 -2.135 8.567 1.00 83.56 485 LYS A N 1
ATOM 3787 C CA . LYS A 1 485 ? -24.207 -2.556 7.205 1.00 83.56 485 LYS A CA 1
ATOM 3788 C C . LYS A 1 485 ? -23.152 -2.178 6.164 1.00 83.56 485 LYS A C 1
ATOM 3790 O O . LYS A 1 485 ? -22.789 -3.042 5.373 1.00 83.56 485 LYS A O 1
ATOM 3795 N N . ASN A 1 486 ? -22.678 -0.933 6.161 1.00 81.19 486 ASN A N 1
ATOM 3796 C CA . ASN A 1 486 ? -21.812 -0.412 5.101 1.00 81.19 486 ASN A CA 1
ATOM 3797 C C . ASN A 1 486 ? -20.361 -0.871 5.243 1.00 81.19 486 ASN A C 1
ATOM 3799 O O . ASN A 1 486 ? -19.729 -1.135 4.231 1.00 81.19 486 ASN A O 1
ATOM 3803 N N . PHE A 1 487 ? -19.835 -0.983 6.465 1.00 77.25 487 PHE A N 1
ATOM 3804 C CA . PHE A 1 487 ? -18.439 -1.378 6.668 1.00 77.25 487 PHE A CA 1
ATOM 3805 C C . PHE A 1 487 ? -18.255 -2.830 7.077 1.00 77.25 487 PHE A C 1
ATOM 3807 O O . PHE A 1 487 ? -17.193 -3.382 6.790 1.00 77.25 487 PHE A O 1
ATOM 3814 N N . MET A 1 488 ? -19.244 -3.447 7.738 1.00 86.88 488 MET A N 1
ATOM 3815 C CA . MET A 1 488 ? -19.010 -4.718 8.430 1.00 86.88 488 MET A CA 1
ATOM 3816 C C . MET A 1 488 ? -19.835 -5.917 7.976 1.00 86.88 488 MET A C 1
ATOM 3818 O O . MET A 1 488 ? -19.347 -7.044 8.043 1.00 86.88 488 MET A O 1
ATOM 3822 N N . LYS A 1 489 ? -21.062 -5.718 7.492 1.00 84.88 489 LYS A N 1
ATOM 3823 C CA . LYS A 1 489 ? -21.958 -6.804 7.053 1.00 84.88 489 LYS A CA 1
ATOM 3824 C C . LYS A 1 489 ? -22.027 -6.954 5.540 1.00 84.88 489 LYS A C 1
ATOM 3826 O O . LYS A 1 489 ? -22.268 -8.060 5.065 1.00 84.88 489 LYS A O 1
ATOM 3831 N N . ALA A 1 490 ? -21.836 -5.871 4.793 1.00 84.56 490 ALA A N 1
ATOM 3832 C CA . ALA A 1 490 ? -21.766 -5.896 3.340 1.00 84.56 490 ALA A CA 1
ATOM 3833 C C . ALA A 1 490 ? -20.473 -5.224 2.860 1.00 84.56 490 ALA A C 1
ATOM 3835 O O . ALA A 1 490 ? -19.993 -4.300 3.518 1.00 84.56 490 ALA A O 1
ATOM 3836 N N . PRO A 1 491 ? -19.925 -5.648 1.708 1.00 87.06 491 PRO A N 1
ATOM 3837 C CA . PRO A 1 491 ? -18.796 -4.957 1.113 1.00 87.06 491 PRO A CA 1
ATOM 3838 C C . PRO A 1 491 ? -19.156 -3.523 0.703 1.00 87.06 491 PRO A C 1
ATOM 3840 O O . PRO A 1 491 ? -20.070 -3.313 -0.106 1.00 87.06 491 PRO A O 1
ATOM 3843 N N . PHE A 1 492 ? -18.411 -2.544 1.215 1.00 87.62 492 PHE A N 1
ATOM 3844 C CA . PHE A 1 492 ? -18.377 -1.199 0.647 1.00 87.62 492 PHE A CA 1
ATOM 3845 C C . PHE A 1 492 ? -17.523 -1.206 -0.614 1.00 87.62 492 PHE A C 1
ATOM 3847 O O . PHE A 1 492 ? -16.627 -2.032 -0.783 1.00 87.62 492 PHE A O 1
ATOM 3854 N N . ARG A 1 493 ? -17.807 -0.279 -1.523 1.00 89.50 493 ARG A N 1
ATOM 3855 C CA . ARG A 1 493 ? -17.095 -0.157 -2.794 1.00 89.50 493 ARG A CA 1
ATOM 3856 C C . ARG A 1 493 ? -16.380 1.181 -2.873 1.00 89.50 493 ARG A C 1
ATOM 3858 O O . ARG A 1 493 ? -16.703 2.122 -2.152 1.00 89.50 493 ARG A O 1
ATOM 3865 N N . GLY A 1 494 ? -15.389 1.247 -3.744 1.00 89.44 494 GLY A N 1
ATOM 3866 C CA . GLY A 1 494 ? -14.573 2.429 -3.926 1.00 89.44 494 GLY A CA 1
ATOM 3867 C C . GLY A 1 494 ? -13.609 2.284 -5.090 1.00 89.44 494 GLY A C 1
ATOM 3868 O O . GLY A 1 494 ? -13.702 1.365 -5.904 1.00 89.44 494 GLY A O 1
ATOM 3869 N N . ARG A 1 495 ? -12.647 3.197 -5.143 1.00 88.56 495 ARG A N 1
ATOM 3870 C CA . ARG A 1 495 ? -11.491 3.127 -6.034 1.00 88.56 495 ARG A CA 1
ATOM 3871 C C . ARG A 1 495 ? -10.243 3.608 -5.317 1.00 88.56 495 ARG A C 1
ATOM 3873 O O . ARG A 1 495 ? -10.293 4.583 -4.570 1.00 88.56 495 ARG A O 1
ATOM 3880 N N . ALA A 1 496 ? -9.130 2.949 -5.593 1.00 89.31 496 ALA A N 1
ATOM 3881 C CA . ALA A 1 496 ? -7.801 3.436 -5.282 1.00 89.31 496 ALA A CA 1
ATOM 3882 C C . ALA A 1 496 ? -7.176 3.998 -6.562 1.00 89.31 496 ALA A C 1
ATOM 3884 O O . ALA A 1 496 ? -7.109 3.302 -7.579 1.00 89.31 496 ALA A O 1
ATOM 3885 N N . ARG A 1 497 ? -6.711 5.249 -6.520 1.00 86.12 497 ARG A N 1
ATOM 3886 C CA . ARG A 1 497 ? -5.788 5.766 -7.533 1.00 86.12 497 ARG A CA 1
ATOM 3887 C C . ARG A 1 497 ? -4.368 5.653 -7.017 1.00 86.12 497 ARG A C 1
ATOM 3889 O O . ARG A 1 497 ? -4.087 6.045 -5.886 1.00 86.12 497 ARG A O 1
ATOM 3896 N N . ILE A 1 498 ? -3.506 5.091 -7.849 1.00 87.19 498 ILE A N 1
ATOM 3897 C CA . ILE A 1 498 ? -2.126 4.762 -7.502 1.00 87.19 498 ILE A CA 1
ATOM 3898 C C . ILE A 1 498 ? -1.216 5.593 -8.399 1.00 87.19 498 ILE A C 1
ATOM 3900 O O . ILE A 1 498 ? -1.452 5.669 -9.605 1.00 87.19 498 ILE A O 1
ATOM 3904 N N . ASN A 1 499 ? -0.180 6.190 -7.819 1.00 86.44 499 ASN A N 1
ATOM 3905 C CA . ASN A 1 499 ? 0.950 6.751 -8.545 1.00 86.44 499 ASN A CA 1
ATOM 3906 C C . ASN A 1 499 ? 2.244 6.304 -7.862 1.00 86.44 499 ASN A C 1
ATOM 3908 O O . ASN A 1 499 ? 2.436 6.576 -6.682 1.00 86.44 499 ASN A O 1
ATOM 3912 N N . PHE A 1 500 ? 3.121 5.625 -8.588 1.00 87.81 500 PHE A N 1
ATOM 3913 C CA . PHE A 1 500 ? 4.450 5.277 -8.095 1.00 87.81 500 PHE A CA 1
ATOM 3914 C C . PHE A 1 500 ? 5.463 5.324 -9.226 1.00 87.81 500 PHE A C 1
ATOM 3916 O O . PHE A 1 500 ? 5.097 5.241 -10.399 1.00 87.81 500 PHE A O 1
ATOM 3923 N N . SER A 1 501 ? 6.739 5.474 -8.889 1.00 89.38 501 SER A N 1
ATOM 3924 C CA . SER A 1 501 ? 7.780 5.718 -9.886 1.00 89.38 501 SER A CA 1
ATOM 3925 C C . SER A 1 501 ? 8.946 4.746 -9.756 1.00 89.38 501 SER A C 1
ATOM 3927 O O . SER A 1 501 ? 9.309 4.317 -8.664 1.00 89.38 501 SER A O 1
ATOM 3929 N N . PHE A 1 502 ? 9.565 4.435 -10.891 1.00 90.31 502 PHE A N 1
ATOM 3930 C CA . PHE A 1 502 ? 10.873 3.798 -10.966 1.00 90.31 502 PHE A CA 1
ATOM 3931 C C . PHE A 1 502 ? 11.895 4.833 -11.430 1.00 90.31 502 PHE A C 1
ATOM 3933 O O . PHE A 1 502 ? 11.782 5.360 -12.538 1.00 90.31 502 PHE A O 1
ATOM 3940 N N . ASP A 1 503 ? 12.892 5.114 -10.602 1.00 91.31 503 ASP A N 1
ATOM 3941 C CA . ASP A 1 503 ? 14.016 5.985 -10.923 1.00 91.31 503 ASP A CA 1
ATOM 3942 C C . ASP A 1 503 ? 15.027 5.239 -11.794 1.00 91.31 503 ASP A C 1
ATOM 3944 O O . ASP A 1 503 ? 15.805 4.395 -11.340 1.00 91.31 503 ASP A O 1
ATOM 3948 N N . ILE A 1 504 ? 15.035 5.580 -13.078 1.00 88.19 504 ILE A N 1
ATOM 3949 C CA . ILE A 1 504 ? 15.840 4.888 -14.077 1.00 88.19 504 ILE A CA 1
ATOM 3950 C C . ILE A 1 504 ? 17.334 5.125 -13.879 1.00 88.19 504 ILE A C 1
ATOM 3952 O O . ILE A 1 504 ? 18.125 4.292 -14.315 1.00 88.19 504 ILE A O 1
ATOM 3956 N N . SER A 1 505 ? 17.745 6.155 -13.130 1.00 84.62 505 SER A N 1
ATOM 3957 C CA . SER A 1 505 ? 19.152 6.312 -12.741 1.00 84.62 505 SER A CA 1
ATOM 3958 C C . SER A 1 505 ? 19.662 5.150 -11.870 1.00 84.62 505 SER A C 1
ATOM 3960 O O . SER A 1 505 ? 20.849 4.823 -11.914 1.00 84.62 505 SER A O 1
ATOM 3962 N N . LYS A 1 506 ? 18.761 4.476 -11.136 1.00 85.25 506 LYS A N 1
ATOM 3963 C CA . LYS A 1 506 ? 19.049 3.313 -10.277 1.00 85.25 506 LYS A CA 1
ATOM 3964 C C . LYS A 1 506 ? 18.949 1.978 -11.021 1.00 85.25 506 LYS A C 1
ATOM 3966 O O . LYS A 1 506 ? 19.385 0.950 -10.496 1.00 85.25 506 LYS A O 1
ATOM 3971 N N . TYR A 1 507 ? 18.395 1.970 -12.235 1.00 85.31 507 TYR A N 1
ATOM 3972 C CA . TYR A 1 507 ? 18.277 0.763 -13.044 1.00 85.31 507 TYR A CA 1
ATOM 3973 C C . TYR A 1 507 ? 19.666 0.282 -13.472 1.00 85.31 507 TYR A C 1
ATOM 3975 O O . TYR A 1 507 ? 20.395 0.982 -14.173 1.00 85.31 507 TYR A O 1
ATOM 3983 N N . LYS A 1 508 ? 20.052 -0.923 -13.042 1.00 77.50 508 LYS A N 1
ATOM 3984 C CA . LYS A 1 508 ? 21.359 -1.518 -13.377 1.00 77.50 508 LYS A CA 1
ATOM 3985 C C . LYS A 1 508 ? 21.352 -2.255 -14.717 1.00 77.50 508 LYS A C 1
ATOM 3987 O O . LYS A 1 508 ? 22.408 -2.441 -15.316 1.00 77.50 508 LYS A O 1
ATOM 3992 N N . GLY A 1 509 ? 20.171 -2.629 -15.204 1.00 73.25 509 GLY A N 1
ATOM 3993 C CA . GLY A 1 509 ? 20.022 -3.452 -16.394 1.00 73.25 509 GLY A CA 1
ATOM 3994 C C . GLY A 1 509 ? 20.425 -4.901 -16.158 1.00 73.25 509 GLY A C 1
ATOM 3995 O O . GLY A 1 509 ? 20.116 -5.478 -15.124 1.00 73.25 509 GLY A O 1
ATOM 3996 N N . SER A 1 510 ? 21.079 -5.505 -17.145 1.00 65.06 510 SER A N 1
ATOM 3997 C CA . SER A 1 510 ? 21.447 -6.923 -17.106 1.00 65.06 510 SER A CA 1
ATOM 3998 C C . SER A 1 510 ? 22.387 -7.263 -15.940 1.00 65.06 510 SER A C 1
ATOM 4000 O O . SER A 1 510 ? 23.293 -6.501 -15.617 1.00 65.06 510 SER A O 1
ATOM 4002 N N . THR A 1 511 ? 22.237 -8.460 -15.367 1.00 59.12 511 THR A N 1
ATOM 4003 C CA . THR A 1 511 ? 23.173 -9.012 -14.366 1.00 59.12 511 THR A CA 1
ATOM 4004 C C . THR A 1 511 ? 24.577 -9.272 -14.924 1.00 59.12 511 THR A C 1
ATOM 4006 O O . THR A 1 511 ? 25.545 -9.274 -14.168 1.00 59.12 511 THR A O 1
ATOM 4009 N N . ASP A 1 512 ? 24.705 -9.451 -16.242 1.00 57.56 512 ASP A N 1
ATOM 4010 C CA . ASP A 1 512 ? 25.988 -9.454 -16.954 1.00 57.56 512 ASP A CA 1
ATOM 4011 C C . ASP A 1 512 ? 26.618 -8.042 -16.934 1.00 57.56 512 ASP A C 1
ATOM 4013 O O . ASP A 1 512 ? 26.065 -7.138 -17.573 1.00 57.56 512 ASP A O 1
ATOM 4017 N N . PRO A 1 513 ? 27.780 -7.841 -16.272 1.00 57.19 513 PRO A N 1
ATOM 4018 C CA . PRO A 1 513 ? 28.423 -6.534 -16.145 1.00 57.19 513 PRO A CA 1
ATOM 4019 C C . PRO A 1 513 ? 28.741 -5.861 -17.480 1.00 57.19 513 PRO A C 1
ATOM 4021 O O . PRO A 1 513 ? 28.756 -4.636 -17.556 1.00 57.19 513 PRO A O 1
ATOM 4024 N N . VAL A 1 514 ? 28.990 -6.632 -18.543 1.00 53.81 514 VAL A N 1
ATOM 4025 C CA . VAL A 1 514 ? 29.308 -6.067 -19.859 1.00 53.81 514 VAL A CA 1
ATOM 4026 C C . VAL A 1 514 ? 28.054 -5.509 -20.521 1.00 53.81 514 VAL A C 1
ATOM 4028 O O . VAL A 1 514 ? 28.093 -4.429 -21.106 1.00 53.81 514 VAL A O 1
ATOM 4031 N N . LYS A 1 515 ? 26.924 -6.208 -20.383 1.00 57.28 515 LYS A N 1
ATOM 4032 C CA . LYS A 1 515 ? 25.621 -5.737 -20.873 1.00 57.28 515 LYS A CA 1
ATOM 4033 C C . LYS A 1 515 ? 25.083 -4.586 -20.020 1.00 57.28 515 LYS A C 1
ATOM 4035 O O . LYS A 1 515 ? 24.512 -3.647 -20.569 1.00 57.28 515 LYS A O 1
ATOM 4040 N N . ALA A 1 516 ? 25.328 -4.624 -18.709 1.00 62.06 516 ALA A N 1
ATOM 4041 C CA . ALA A 1 516 ? 24.930 -3.586 -17.763 1.00 62.06 516 ALA A CA 1
ATOM 4042 C C . ALA A 1 516 ? 25.447 -2.199 -18.171 1.00 62.06 516 ALA A C 1
ATOM 4044 O O . ALA A 1 516 ? 24.689 -1.238 -18.128 1.00 62.06 516 ALA A O 1
ATOM 4045 N N . VAL A 1 517 ? 26.690 -2.093 -18.663 1.00 62.03 517 VAL A N 1
ATOM 4046 C CA . VAL A 1 517 ? 27.294 -0.814 -19.101 1.00 62.03 517 VAL A CA 1
ATOM 4047 C C . VAL A 1 517 ? 26.473 -0.103 -20.186 1.00 62.03 517 VAL A C 1
ATOM 4049 O O . VAL A 1 517 ? 26.503 1.125 -20.267 1.00 62.03 517 VAL A O 1
ATOM 4052 N N . PHE A 1 518 ? 25.723 -0.840 -21.010 1.00 60.06 518 PHE A N 1
ATOM 4053 C CA . PHE A 1 518 ? 24.892 -0.246 -22.059 1.00 60.06 518 PHE A CA 1
ATOM 4054 C C . PHE A 1 518 ? 23.552 0.269 -21.535 1.00 60.06 518 PHE A C 1
ATOM 4056 O O . PHE A 1 518 ? 23.034 1.245 -22.071 1.00 60.06 518 PHE A O 1
ATOM 4063 N N . THR A 1 519 ? 22.998 -0.379 -20.511 1.00 69.38 519 THR A N 1
ATOM 4064 C CA . THR A 1 519 ? 21.620 -0.173 -20.038 1.00 69.38 519 THR A CA 1
ATOM 4065 C C . THR A 1 519 ? 21.525 0.510 -18.674 1.00 69.38 519 THR A C 1
ATOM 4067 O O . THR A 1 519 ? 20.442 0.928 -18.278 1.00 69.38 519 THR A O 1
ATOM 4070 N N . GLN A 1 520 ? 22.631 0.610 -17.936 1.00 74.31 520 GLN A N 1
ATOM 4071 C CA . GLN A 1 520 ? 22.656 1.193 -16.601 1.00 74.31 520 GLN A CA 1
ATOM 4072 C C . GLN A 1 520 ? 22.302 2.682 -16.653 1.00 74.31 520 GLN A C 1
ATOM 4074 O O . GLN A 1 520 ? 22.904 3.444 -17.408 1.00 74.31 520 GLN A O 1
ATOM 4079 N N . GLY A 1 521 ? 21.355 3.103 -15.816 1.00 77.06 521 GLY A N 1
ATOM 4080 C CA . GLY A 1 521 ? 20.901 4.491 -15.761 1.00 77.06 521 GLY A CA 1
ATOM 4081 C C . GLY A 1 521 ? 19.984 4.897 -16.921 1.00 77.06 521 GLY A C 1
ATOM 4082 O O . GLY A 1 521 ? 19.687 6.086 -17.067 1.00 77.06 521 GLY A O 1
ATOM 4083 N N . ARG A 1 522 ? 19.573 3.935 -17.764 1.00 80.06 522 ARG A N 1
ATOM 4084 C CA . ARG A 1 522 ? 18.822 4.158 -19.007 1.00 80.06 522 ARG A CA 1
ATOM 4085 C C . ARG A 1 522 ? 17.513 3.394 -19.031 1.00 80.06 522 ARG A C 1
ATOM 4087 O O . ARG A 1 522 ? 17.397 2.331 -18.423 1.00 80.06 522 ARG A O 1
ATOM 4094 N N . LEU A 1 523 ? 16.538 3.913 -19.778 1.00 79.56 523 LEU A N 1
ATOM 4095 C CA . LEU A 1 523 ? 15.309 3.175 -20.065 1.00 79.56 523 LEU A CA 1
ATOM 4096 C C . LEU A 1 523 ? 15.691 1.798 -20.648 1.00 79.56 523 LEU A C 1
ATOM 4098 O O . LEU A 1 523 ? 16.626 1.753 -21.456 1.00 79.56 523 LEU A O 1
ATOM 4102 N N . PRO A 1 524 ? 15.021 0.690 -20.271 1.00 78.06 524 PRO A N 1
ATOM 4103 C CA . PRO A 1 524 ? 15.328 -0.623 -20.833 1.00 78.06 524 PRO A CA 1
ATOM 4104 C C . PRO A 1 524 ? 15.342 -0.611 -22.373 1.00 78.06 524 PRO A C 1
ATOM 4106 O O . PRO A 1 524 ? 14.734 0.254 -23.008 1.00 78.06 524 PRO A O 1
ATOM 4109 N N . ALA A 1 525 ? 16.045 -1.562 -22.986 1.00 72.19 525 ALA A N 1
ATOM 4110 C CA . ALA A 1 525 ? 15.950 -1.777 -24.430 1.00 72.19 525 ALA A CA 1
ATOM 4111 C C . ALA A 1 525 ? 14.625 -2.480 -24.769 1.00 72.19 525 ALA A C 1
ATOM 4113 O O . ALA A 1 525 ? 14.035 -3.130 -23.903 1.00 72.19 525 ALA A O 1
ATOM 4114 N N . ALA A 1 526 ? 14.160 -2.362 -26.019 1.00 72.75 526 ALA A N 1
ATOM 4115 C CA . ALA A 1 526 ? 12.935 -3.047 -26.429 1.00 72.75 526 ALA A CA 1
ATOM 4116 C C . ALA A 1 526 ? 13.061 -4.567 -26.226 1.00 72.75 526 ALA A C 1
ATOM 4118 O O . ALA A 1 526 ? 14.032 -5.157 -26.705 1.00 72.75 526 ALA A O 1
ATOM 4119 N N . PRO A 1 527 ? 12.077 -5.201 -25.565 1.00 72.44 527 PRO A N 1
ATOM 4120 C CA . PRO A 1 527 ? 12.077 -6.643 -25.343 1.00 72.44 527 PRO A CA 1
ATOM 4121 C C . PRO A 1 527 ? 11.759 -7.453 -26.615 1.00 72.44 527 PRO A C 1
ATOM 4123 O O . PRO A 1 527 ? 12.030 -8.652 -26.681 1.00 72.44 527 PRO A O 1
ATOM 4126 N N . TYR A 1 528 ? 11.186 -6.819 -27.645 1.00 70.94 528 TYR A N 1
ATOM 4127 C CA . TYR A 1 528 ? 10.707 -7.495 -28.851 1.00 70.94 528 TYR A CA 1
ATOM 4128 C C . TYR A 1 528 ? 11.619 -7.270 -30.067 1.00 70.94 528 TYR A C 1
ATOM 4130 O O . TYR A 1 528 ? 12.281 -6.243 -30.207 1.00 70.94 528 TYR A O 1
ATOM 4138 N N . ALA A 1 529 ? 11.654 -8.261 -30.965 1.00 65.81 529 ALA A N 1
ATOM 4139 C CA . ALA A 1 529 ? 12.585 -8.315 -32.100 1.00 65.81 529 ALA A CA 1
ATOM 4140 C C . ALA A 1 529 ? 12.332 -7.248 -33.181 1.00 65.81 529 ALA A C 1
ATOM 4142 O O . ALA A 1 529 ? 13.223 -6.946 -33.975 1.00 65.81 529 ALA A O 1
ATOM 4143 N N . ASP A 1 530 ? 11.132 -6.672 -33.214 1.00 64.94 530 ASP A N 1
ATOM 4144 C CA . ASP A 1 530 ? 10.788 -5.533 -34.068 1.00 64.94 530 ASP A CA 1
ATOM 4145 C C . ASP A 1 530 ? 11.274 -4.189 -33.501 1.00 64.94 530 ASP A C 1
ATOM 4147 O O . ASP A 1 530 ? 11.105 -3.150 -34.137 1.00 64.94 530 ASP A O 1
ATOM 4151 N N . GLY A 1 531 ? 11.931 -4.207 -32.336 1.00 61.44 531 GLY A N 1
ATOM 4152 C CA . GLY A 1 531 ? 12.460 -3.017 -31.691 1.00 61.44 531 GLY A CA 1
ATOM 4153 C C . GLY A 1 531 ? 11.382 -2.174 -31.019 1.00 61.44 531 GLY A C 1
ATOM 4154 O O . GLY A 1 531 ? 11.639 -1.009 -30.728 1.00 61.44 531 GLY A O 1
ATOM 4155 N N . GLU A 1 532 ? 10.195 -2.714 -30.752 1.00 68.00 532 GLU A N 1
ATOM 4156 C CA . GLU A 1 532 ? 9.126 -2.000 -30.050 1.00 68.00 532 GLU A CA 1
ATOM 4157 C C . GLU A 1 532 ? 8.905 -2.561 -28.640 1.00 68.00 532 GLU A C 1
ATOM 4159 O O . GLU A 1 532 ? 9.247 -3.702 -28.340 1.00 68.00 532 GLU A O 1
ATOM 4164 N N . PHE A 1 533 ? 8.337 -1.748 -27.749 1.00 72.06 533 PHE A N 1
ATOM 4165 C CA . PHE A 1 533 ? 7.949 -2.167 -26.395 1.00 72.06 533 PHE A CA 1
ATOM 4166 C C . PHE A 1 533 ? 6.528 -2.704 -26.324 1.00 72.06 533 PHE A C 1
ATOM 4168 O O . PHE A 1 533 ? 6.224 -3.571 -25.513 1.00 72.06 533 PHE A O 1
ATOM 4175 N N . ASN A 1 534 ? 5.656 -2.171 -27.162 1.00 72.12 534 ASN A N 1
ATOM 4176 C CA . ASN A 1 534 ? 4.247 -2.488 -27.200 1.00 72.12 534 ASN A CA 1
ATOM 4177 C C . ASN A 1 534 ? 3.762 -2.415 -28.639 1.00 72.12 534 ASN A C 1
ATOM 4179 O O . ASN A 1 534 ? 4.339 -1.699 -29.453 1.00 72.12 534 ASN A O 1
ATOM 4183 N N . HIS A 1 535 ? 2.684 -3.132 -28.917 1.00 66.50 535 HIS A N 1
ATOM 4184 C CA . HIS A 1 535 ? 1.965 -3.046 -30.180 1.00 66.50 535 HIS A CA 1
ATOM 4185 C C . HIS A 1 535 ? 0.514 -2.649 -29.876 1.00 66.50 535 HIS A C 1
ATOM 4187 O O . HIS A 1 535 ? 0.025 -2.891 -28.768 1.00 66.50 535 HIS A O 1
ATOM 4193 N N . GLY A 1 536 ? -0.152 -1.956 -30.802 1.00 64.31 536 GLY A N 1
ATOM 4194 C CA . GLY A 1 536 ? -1.495 -1.420 -30.555 1.00 64.31 536 GLY A CA 1
ATOM 4195 C C . GLY A 1 536 ? -1.546 -0.498 -29.327 1.00 64.31 536 GLY A C 1
ATOM 4196 O O . GLY A 1 536 ? -0.689 0.371 -29.146 1.00 64.31 536 GLY A O 1
ATOM 4197 N N . MET A 1 537 ? -2.546 -0.689 -28.463 1.00 59.50 537 MET A N 1
ATOM 4198 C CA . MET A 1 537 ? -2.675 0.072 -27.206 1.00 59.50 537 MET A CA 1
ATOM 4199 C C . MET A 1 537 ? -1.840 -0.510 -26.050 1.00 59.50 537 MET A C 1
ATOM 4201 O O . MET A 1 537 ? -1.866 0.036 -24.948 1.00 59.50 537 MET A O 1
ATOM 4205 N N . GLY A 1 538 ? -1.098 -1.602 -26.279 1.00 60.00 538 GLY A N 1
ATOM 4206 C CA . GLY A 1 538 ? -0.320 -2.290 -25.245 1.00 60.00 538 GLY A CA 1
ATOM 4207 C C . GLY A 1 538 ? -1.167 -3.069 -24.235 1.00 60.00 538 GLY A C 1
ATOM 4208 O O . GLY A 1 538 ? -0.694 -3.373 -23.152 1.00 60.00 538 GLY A O 1
ATOM 4209 N N . THR A 1 539 ? -2.429 -3.378 -24.544 1.00 64.94 539 THR A N 1
ATOM 4210 C CA . THR A 1 539 ? -3.384 -3.993 -23.602 1.00 64.94 539 THR A CA 1
ATOM 4211 C C . THR A 1 539 ? -3.402 -5.527 -23.601 1.00 64.94 539 THR A C 1
ATOM 4213 O O . THR A 1 539 ? -4.221 -6.128 -22.906 1.00 64.94 539 THR A O 1
ATOM 4216 N N . GLY A 1 540 ? -2.561 -6.156 -24.415 1.00 69.06 540 GLY A N 1
ATOM 4217 C CA . GLY A 1 540 ? -2.457 -7.596 -24.627 1.00 69.06 540 GLY A CA 1
ATOM 4218 C C . GLY A 1 540 ? -1.420 -8.279 -23.729 1.00 69.06 540 GLY A C 1
ATOM 4219 O O . GLY A 1 540 ? -0.877 -7.700 -22.793 1.00 69.06 540 GLY A O 1
ATOM 4220 N N . SER A 1 541 ? -1.142 -9.554 -24.005 1.00 80.69 541 SER A N 1
ATOM 4221 C CA . SER A 1 541 ? -0.178 -10.361 -23.238 1.00 80.69 541 SER A CA 1
ATOM 4222 C C . SER A 1 541 ? 1.281 -10.025 -23.573 1.00 80.69 541 SER A C 1
ATOM 4224 O O . SER A 1 541 ? 1.546 -9.388 -24.587 1.00 80.69 541 SER A O 1
ATOM 4226 N N . LEU A 1 542 ? 2.233 -10.576 -22.814 1.00 84.38 542 LEU A N 1
ATOM 4227 C CA . LEU A 1 542 ? 3.675 -10.511 -23.119 1.00 84.38 542 LEU A CA 1
ATOM 4228 C C . LEU A 1 542 ? 4.107 -11.373 -24.332 1.00 84.38 542 LEU A C 1
ATOM 4230 O O . LEU A 1 542 ? 5.294 -11.463 -24.643 1.00 84.38 542 LEU A O 1
ATOM 4234 N N . ALA A 1 543 ? 3.176 -12.080 -24.985 1.00 82.50 543 ALA A N 1
ATOM 4235 C CA . ALA A 1 543 ? 3.486 -12.915 -26.142 1.00 82.50 543 ALA A CA 1
ATOM 4236 C C . ALA A 1 543 ? 3.941 -12.061 -27.338 1.00 82.50 543 ALA A C 1
ATOM 4238 O O . ALA A 1 543 ? 3.344 -11.028 -27.645 1.00 82.50 543 ALA A O 1
ATOM 4239 N N . LYS A 1 544 ? 5.003 -12.510 -28.017 1.00 78.31 544 LYS A N 1
ATOM 4240 C CA . LYS A 1 544 ? 5.686 -11.761 -29.089 1.00 78.31 544 LYS A CA 1
ATOM 4241 C C . LYS A 1 544 ? 4.771 -11.462 -30.282 1.00 78.31 544 LYS A C 1
ATOM 4243 O O . LYS A 1 544 ? 4.912 -10.422 -30.918 1.00 78.31 544 LYS A O 1
ATOM 4248 N N . ASP A 1 545 ? 3.850 -12.374 -30.559 1.00 79.75 545 ASP A N 1
ATOM 4249 C CA . ASP A 1 545 ? 2.875 -12.359 -31.647 1.00 79.75 545 ASP A CA 1
ATOM 4250 C C . ASP A 1 545 ? 1.540 -11.695 -31.269 1.00 79.75 545 ASP A C 1
ATOM 4252 O O . ASP A 1 545 ? 0.654 -11.580 -32.115 1.00 79.75 545 ASP A O 1
ATOM 4256 N N . ASN A 1 546 ? 1.374 -11.231 -30.024 1.00 79.44 546 ASN A N 1
ATOM 4257 C CA . ASN A 1 546 ? 0.132 -10.586 -29.619 1.00 79.44 546 ASN A CA 1
ATOM 4258 C C . ASN A 1 546 ? -0.008 -9.203 -30.300 1.00 79.44 546 ASN A C 1
ATOM 4260 O O . ASN A 1 546 ? 0.885 -8.360 -30.155 1.00 79.44 546 ASN A O 1
ATOM 4264 N N . PRO A 1 547 ? -1.126 -8.935 -31.005 1.00 75.69 547 PRO A N 1
ATOM 4265 C CA . PRO A 1 547 ? -1.325 -7.689 -31.752 1.00 75.69 547 PRO A CA 1
ATOM 4266 C C . PRO A 1 547 ? -1.406 -6.439 -30.863 1.00 75.69 547 PRO A C 1
ATOM 4268 O O . PRO A 1 547 ? -1.161 -5.336 -31.352 1.00 75.69 547 PRO A O 1
ATOM 4271 N N . ASP A 1 548 ? -1.690 -6.620 -29.570 1.00 74.25 548 ASP A N 1
ATOM 4272 C CA . ASP A 1 548 ? -1.766 -5.579 -28.545 1.00 74.25 548 ASP A CA 1
ATOM 4273 C C . ASP A 1 548 ? -0.696 -5.748 -27.449 1.00 74.25 548 ASP A C 1
ATOM 4275 O O . ASP A 1 548 ? -0.882 -5.265 -26.336 1.00 74.25 548 ASP A O 1
ATOM 4279 N N . ARG A 1 549 ? 0.404 -6.476 -27.694 1.00 79.31 549 ARG A N 1
ATOM 4280 C CA . ARG A 1 549 ? 1.350 -6.890 -26.635 1.00 79.31 549 ARG A CA 1
ATOM 4281 C C . ARG A 1 549 ? 1.808 -5.757 -25.703 1.00 79.31 549 ARG A C 1
ATOM 4283 O O . ARG A 1 549 ? 2.096 -4.645 -26.152 1.00 79.31 549 ARG A O 1
ATOM 4290 N N . ALA A 1 550 ? 1.948 -6.084 -24.420 1.00 80.00 550 ALA A N 1
ATOM 4291 C CA . ALA A 1 550 ? 2.458 -5.194 -23.375 1.00 80.00 550 ALA A CA 1
ATOM 4292 C C . ALA A 1 550 ? 3.918 -5.534 -23.018 1.00 80.00 550 ALA A C 1
ATOM 4294 O O . ALA A 1 550 ? 4.326 -6.687 -23.168 1.00 80.00 550 ALA A O 1
ATOM 4295 N N . PRO A 1 551 ? 4.719 -4.593 -22.493 1.00 80.31 551 PRO A N 1
ATOM 4296 C CA . PRO A 1 551 ? 6.057 -4.898 -21.981 1.00 80.31 551 PRO A CA 1
ATOM 4297 C C . PRO A 1 551 ? 6.052 -5.389 -20.527 1.00 80.31 551 PRO A C 1
ATOM 4299 O O . PRO A 1 551 ? 7.017 -6.011 -20.081 1.00 80.31 551 PRO A O 1
ATOM 4302 N N . ILE A 1 552 ? 4.993 -5.077 -19.775 1.00 88.56 552 ILE A N 1
ATOM 4303 C CA . ILE A 1 552 ? 4.831 -5.399 -18.357 1.00 88.56 552 ILE A CA 1
ATOM 4304 C C . ILE A 1 552 ? 3.379 -5.832 -18.126 1.00 88.56 552 ILE A C 1
ATOM 4306 O O . ILE A 1 552 ? 2.449 -5.124 -18.504 1.00 88.56 552 ILE A O 1
ATOM 4310 N N . GLU A 1 553 ? 3.187 -6.982 -17.482 1.00 90.56 553 GLU A N 1
ATOM 4311 C CA . GLU A 1 553 ? 1.892 -7.471 -17.005 1.00 90.56 553 GLU A CA 1
ATOM 4312 C C . GLU A 1 553 ? 1.761 -7.174 -15.504 1.00 90.56 553 GLU A C 1
ATOM 4314 O O . GLU A 1 553 ? 2.653 -7.510 -14.720 1.00 90.56 553 GLU A O 1
ATOM 4319 N N . ILE A 1 554 ? 0.634 -6.577 -15.104 1.00 91.62 554 ILE A N 1
ATOM 4320 C CA . ILE A 1 554 ? 0.293 -6.311 -13.701 1.00 91.62 554 ILE A CA 1
ATOM 4321 C C . ILE A 1 554 ? -0.924 -7.157 -13.324 1.00 91.62 554 ILE A C 1
ATOM 4323 O O . ILE A 1 554 ? -1.994 -7.046 -13.927 1.00 91.62 554 ILE A O 1
ATOM 4327 N N . THR A 1 555 ? -0.754 -8.009 -12.315 1.00 93.75 555 THR A N 1
ATOM 4328 C CA . THR A 1 555 ? -1.827 -8.833 -11.740 1.00 93.75 555 THR A CA 1
ATOM 4329 C C . THR A 1 555 ? -1.961 -8.516 -10.259 1.00 93.75 555 THR A C 1
ATOM 4331 O O . THR A 1 555 ? -0.973 -8.593 -9.534 1.00 93.75 555 THR A O 1
ATOM 4334 N N . MET A 1 556 ? -3.160 -8.173 -9.794 1.00 94.75 556 MET A N 1
ATOM 4335 C CA . MET A 1 556 ? -3.417 -7.904 -8.376 1.00 94.75 556 MET A CA 1
ATOM 4336 C C . MET A 1 556 ? -4.168 -9.071 -7.733 1.00 94.75 556 MET A C 1
ATOM 4338 O O . MET A 1 556 ? -5.087 -9.619 -8.335 1.00 94.75 556 MET A O 1
ATOM 4342 N N . TYR A 1 557 ? -3.771 -9.451 -6.526 1.00 96.62 557 TYR A N 1
ATOM 4343 C CA . TYR A 1 557 ? -4.319 -10.563 -5.755 1.00 96.62 557 TYR A CA 1
ATOM 4344 C C . TYR A 1 557 ? -5.125 -10.020 -4.583 1.00 96.62 557 TYR A C 1
ATOM 4346 O O . TYR A 1 557 ? -4.617 -9.213 -3.798 1.00 96.62 557 TYR A O 1
ATOM 4354 N N . ASP A 1 558 ? -6.370 -10.477 -4.494 1.00 95.25 558 ASP A N 1
ATOM 4355 C CA . ASP A 1 558 ? -7.301 -10.136 -3.421 1.00 95.25 558 ASP A CA 1
ATOM 4356 C C . ASP A 1 558 ? -6.753 -10.623 -2.072 1.00 95.25 558 ASP A C 1
ATOM 4358 O O . ASP A 1 558 ? -5.972 -11.578 -2.014 1.00 95.25 558 ASP A O 1
ATOM 4362 N N . SER A 1 559 ? -7.213 -10.039 -0.964 1.00 96.81 559 SER A N 1
ATOM 4363 C CA . SER A 1 559 ? -6.799 -10.487 0.373 1.00 96.81 559 SER A CA 1
ATOM 4364 C C . SER A 1 559 ? -7.191 -11.945 0.656 1.00 96.81 559 SER A C 1
ATOM 4366 O O . SER A 1 559 ? -6.619 -12.581 1.539 1.00 96.81 559 SER A O 1
ATOM 4368 N N . SER A 1 560 ? -8.181 -12.490 -0.060 1.00 95.62 560 SER A N 1
ATOM 4369 C CA . SER A 1 560 ? -8.631 -13.889 0.054 1.00 95.62 560 SER A CA 1
ATOM 4370 C C . SER A 1 560 ? -7.653 -14.877 -0.580 1.00 95.62 560 SER A C 1
ATOM 4372 O O . SER A 1 560 ? -7.706 -16.077 -0.324 1.00 95.62 560 SER A O 1
ATOM 4374 N N . GLN A 1 561 ? -6.732 -14.360 -1.394 1.00 96.81 561 GLN A N 1
ATOM 4375 C CA . GLN A 1 561 ? -5.699 -15.120 -2.088 1.00 96.81 561 GLN A CA 1
ATOM 4376 C C . GLN A 1 561 ? -4.343 -15.032 -1.389 1.00 96.81 561 GLN A C 1
ATOM 4378 O O . GLN A 1 561 ? -3.347 -15.532 -1.914 1.00 96.81 561 GLN A O 1
ATOM 4383 N N . LEU A 1 562 ? -4.299 -14.381 -0.227 1.00 97.94 562 LEU A N 1
ATOM 4384 C CA . LEU A 1 562 ? -3.103 -14.222 0.580 1.00 97.94 562 LEU A CA 1
ATOM 4385 C C . LEU A 1 562 ? -3.182 -15.082 1.839 1.00 97.94 562 LEU A C 1
ATOM 4387 O O . LEU A 1 562 ? -4.252 -15.294 2.417 1.00 97.94 562 LEU A O 1
ATOM 4391 N N . VAL A 1 563 ? -2.016 -15.519 2.294 1.00 96.81 563 VAL A N 1
ATOM 4392 C CA . VAL A 1 563 ? -1.840 -16.268 3.538 1.00 96.81 563 VAL A CA 1
ATOM 4393 C C . VAL A 1 563 ? -0.718 -15.647 4.353 1.00 96.81 563 VAL A C 1
ATOM 4395 O O . VAL A 1 563 ? 0.273 -15.168 3.803 1.00 96.81 563 VAL A O 1
ATOM 4398 N N . ASP A 1 564 ? -0.861 -15.682 5.671 1.00 96.12 564 ASP A N 1
ATOM 4399 C CA . ASP A 1 564 ? 0.262 -15.561 6.591 1.00 96.12 564 ASP A CA 1
ATOM 4400 C C . ASP A 1 564 ? 0.911 -16.950 6.728 1.00 96.12 564 ASP A C 1
ATOM 4402 O O . ASP A 1 564 ? 0.318 -17.833 7.355 1.00 96.12 564 ASP A O 1
ATOM 4406 N N . PRO A 1 565 ? 2.106 -17.178 6.153 1.00 94.62 565 PRO A N 1
ATOM 4407 C CA . PRO A 1 565 ? 2.743 -18.495 6.144 1.00 94.62 565 PRO A CA 1
ATOM 4408 C C . PRO A 1 565 ? 3.198 -18.949 7.540 1.00 94.62 565 PRO A C 1
ATOM 4410 O O . PRO A 1 565 ? 3.575 -20.109 7.706 1.00 94.62 565 PRO A O 1
ATOM 4413 N N . TYR A 1 566 ? 3.182 -18.050 8.528 1.00 93.69 566 TYR A N 1
ATOM 4414 C CA . TYR A 1 566 ? 3.615 -18.298 9.902 1.00 93.69 566 TYR A CA 1
ATOM 4415 C C . TYR A 1 566 ? 2.447 -18.428 10.888 1.00 93.69 566 TYR A C 1
ATOM 4417 O O . TYR A 1 566 ? 2.665 -18.769 12.050 1.00 93.69 566 TYR A O 1
ATOM 4425 N N . SER A 1 567 ? 1.218 -18.144 10.442 1.00 93.44 567 SER A N 1
ATOM 4426 C CA . SER A 1 567 ? 0.000 -18.211 11.258 1.00 93.44 567 SER A CA 1
ATOM 4427 C C . SER A 1 567 ? 0.130 -17.473 12.603 1.00 93.44 567 SER A C 1
ATOM 4429 O O . SER A 1 567 ? -0.300 -17.965 13.645 1.00 93.44 567 SER A O 1
ATOM 4431 N N . VAL A 1 568 ? 0.724 -16.272 12.620 1.00 92.94 568 VAL A N 1
ATOM 4432 C CA . VAL A 1 568 ? 1.204 -15.628 13.859 1.00 92.94 568 VAL A CA 1
ATOM 4433 C C . VAL A 1 568 ? 0.102 -15.230 14.838 1.00 92.94 568 VAL A C 1
ATOM 4435 O O . VAL A 1 568 ? 0.404 -14.931 15.988 1.00 92.94 568 VAL A O 1
ATOM 4438 N N . THR A 1 569 ? -1.165 -15.226 14.412 1.00 93.88 569 THR A N 1
ATOM 4439 C CA . THR A 1 569 ? -2.322 -14.962 15.288 1.00 93.88 569 THR A CA 1
ATOM 4440 C C . THR A 1 569 ? -3.259 -16.154 15.475 1.00 93.88 569 THR A C 1
ATOM 4442 O O . THR A 1 569 ? -4.356 -15.985 16.011 1.00 93.88 569 THR A O 1
ATOM 4445 N N . GLU A 1 570 ? -2.859 -17.348 15.042 1.00 91.88 570 GLU A N 1
ATOM 4446 C CA . GLU A 1 570 ? -3.637 -18.570 15.243 1.00 91.88 570 GLU A CA 1
ATOM 4447 C C . GLU A 1 570 ? -3.868 -18.838 16.741 1.00 91.88 570 GLU A C 1
ATOM 4449 O O . GLU A 1 570 ? -2.978 -18.649 17.575 1.00 91.88 570 GLU A O 1
ATOM 4454 N N . GLY A 1 571 ? -5.091 -19.238 17.101 1.00 90.88 571 GLY A N 1
ATOM 4455 C CA . GLY A 1 571 ? -5.453 -19.548 18.489 1.00 90.88 571 GLY A CA 1
ATOM 4456 C C . GLY A 1 571 ? -5.545 -18.337 19.434 1.00 90.88 571 GLY A C 1
ATOM 4457 O O . GLY A 1 571 ? -5.694 -18.515 20.648 1.00 90.88 571 GLY A O 1
ATOM 4458 N N . MET A 1 572 ? -5.413 -17.104 18.925 1.00 93.50 572 MET A N 1
ATOM 4459 C CA . MET A 1 572 ? -5.518 -15.887 19.734 1.00 93.50 572 MET A CA 1
ATOM 4460 C C . MET A 1 572 ? -6.975 -15.397 19.811 1.00 93.50 572 MET A C 1
ATOM 4462 O O . MET A 1 572 ? -7.582 -15.153 18.764 1.00 93.50 572 MET A O 1
ATOM 4466 N N . PRO A 1 573 ? -7.542 -15.184 21.016 1.00 91.31 573 PRO A N 1
ATOM 4467 C CA . PRO A 1 573 ? -8.900 -14.665 21.177 1.00 91.31 573 PRO A CA 1
ATOM 4468 C C . PRO A 1 573 ? -9.112 -13.300 20.505 1.00 91.31 573 PRO A C 1
ATOM 4470 O O . PRO A 1 573 ? -8.218 -12.454 20.501 1.00 91.31 573 PRO A O 1
ATOM 4473 N N . ARG A 1 574 ? -10.314 -13.081 19.949 1.00 91.75 574 ARG A N 1
ATOM 4474 C CA . ARG A 1 574 ? -10.720 -11.818 19.291 1.00 91.75 574 ARG A CA 1
ATOM 4475 C C . ARG A 1 574 ? -11.631 -10.930 20.151 1.00 91.75 574 ARG A C 1
ATOM 4477 O O . ARG A 1 574 ? -12.074 -9.881 19.699 1.00 91.75 574 ARG A O 1
ATOM 4484 N N . GLU A 1 575 ? -11.913 -11.362 21.374 1.00 88.75 575 GLU A N 1
ATOM 4485 C CA . GLU A 1 575 ? -12.787 -10.697 22.345 1.00 88.75 575 GLU A CA 1
ATOM 4486 C C . GLU A 1 575 ? -12.053 -10.577 23.681 1.00 88.75 575 GLU A C 1
ATOM 4488 O O . GLU A 1 575 ? -11.138 -11.363 23.948 1.00 88.75 575 GLU A O 1
ATOM 4493 N N . LYS A 1 576 ? -12.475 -9.636 24.536 1.00 85.50 576 LYS A N 1
ATOM 4494 C CA . LYS A 1 576 ? -11.861 -9.387 25.855 1.00 85.50 576 LYS A CA 1
ATOM 4495 C C . LYS A 1 576 ? -10.355 -9.129 25.734 1.00 85.50 576 LYS A C 1
ATOM 4497 O O . LYS A 1 576 ? -9.540 -9.698 26.462 1.00 85.50 576 LYS A O 1
ATOM 4502 N N . LEU A 1 577 ? -9.993 -8.286 24.767 1.00 83.25 577 LEU A N 1
ATOM 4503 C CA . LEU A 1 577 ? -8.605 -7.980 24.389 1.00 83.25 577 LEU A CA 1
ATOM 4504 C C . LEU A 1 577 ? -7.791 -7.324 25.516 1.00 83.25 577 LEU A C 1
ATOM 4506 O O . LEU A 1 577 ? -6.563 -7.332 25.489 1.00 83.25 577 LEU A O 1
ATOM 4510 N N . ASP A 1 578 ? -8.476 -6.739 26.492 1.00 79.38 578 ASP A N 1
ATOM 4511 C CA . ASP A 1 578 ? -7.922 -6.218 27.738 1.00 79.38 578 ASP A CA 1
ATOM 4512 C C . ASP A 1 578 ? -7.449 -7.340 28.682 1.00 79.38 578 ASP A C 1
ATOM 4514 O O . ASP A 1 578 ? -6.479 -7.165 29.417 1.00 79.38 578 ASP A O 1
ATOM 4518 N N . LYS A 1 579 ? -8.106 -8.507 28.636 1.00 79.12 579 LYS A N 1
ATOM 4519 C CA . LYS A 1 579 ? -7.822 -9.679 29.485 1.00 79.12 579 LYS A CA 1
ATOM 4520 C C . LYS A 1 579 ? -6.844 -10.650 28.831 1.00 79.12 579 LYS A C 1
ATOM 4522 O O . LYS A 1 579 ? -6.134 -11.359 29.540 1.00 79.12 579 LYS A O 1
ATOM 4527 N N . ASP A 1 580 ? -6.783 -10.664 27.501 1.00 80.62 580 ASP A N 1
ATOM 4528 C CA . ASP A 1 580 ? -5.791 -11.412 26.728 1.00 80.62 580 ASP A CA 1
ATOM 4529 C C . ASP A 1 580 ? -5.075 -10.492 25.722 1.00 80.62 580 ASP A C 1
ATOM 4531 O O . ASP A 1 580 ? -5.531 -10.312 24.587 1.00 80.62 580 ASP A O 1
ATOM 4535 N N . PRO A 1 581 ? -3.924 -9.911 26.106 1.00 84.12 581 PRO A N 1
ATOM 4536 C CA . PRO A 1 581 ? -3.226 -8.952 25.265 1.00 84.12 581 PRO A CA 1
ATOM 4537 C C . PRO A 1 581 ? -2.440 -9.616 24.128 1.00 84.12 581 PRO A C 1
ATOM 4539 O O . PRO A 1 581 ? -1.791 -8.897 23.369 1.00 84.12 581 PRO A O 1
ATOM 4542 N N . ARG A 1 582 ? -2.454 -10.954 23.977 1.00 91.50 582 ARG A N 1
ATOM 4543 C CA . ARG A 1 582 ? -1.632 -11.655 22.968 1.00 91.50 582 ARG A CA 1
ATOM 4544 C C . ARG A 1 582 ? -1.919 -11.153 21.561 1.00 91.50 582 ARG A C 1
ATOM 4546 O O . ARG A 1 582 ? -0.984 -10.845 20.825 1.00 91.50 582 ARG A O 1
ATOM 4553 N N . LEU A 1 583 ? -3.200 -10.990 21.221 1.00 93.12 583 LEU A N 1
ATOM 4554 C CA . LEU A 1 583 ? -3.581 -10.462 19.917 1.00 93.12 583 LEU A CA 1
ATOM 4555 C C . LEU A 1 583 ? -3.087 -9.025 19.721 1.00 93.12 583 LEU A C 1
ATOM 4557 O O . LEU A 1 583 ? -2.478 -8.731 18.700 1.00 93.12 583 LEU A O 1
ATOM 4561 N N . ARG A 1 584 ? -3.287 -8.135 20.700 1.00 91.75 584 ARG A N 1
ATOM 4562 C CA . ARG A 1 584 ? -2.799 -6.744 20.628 1.00 91.75 584 ARG A CA 1
ATOM 4563 C C . ARG A 1 584 ? -1.274 -6.655 20.568 1.00 91.75 584 ARG A C 1
ATOM 4565 O O . ARG A 1 584 ? -0.741 -5.765 19.913 1.00 91.75 584 ARG A O 1
ATOM 4572 N N . GLY A 1 585 ? -0.574 -7.585 21.215 1.00 91.69 585 GLY A N 1
ATOM 4573 C CA . GLY A 1 585 ? 0.878 -7.723 21.131 1.00 91.69 585 GLY A CA 1
ATOM 4574 C C . GLY A 1 585 ? 1.359 -8.155 19.744 1.00 91.69 585 GLY A C 1
ATOM 4575 O O . GLY A 1 585 ? 2.443 -7.750 19.335 1.00 91.69 585 GLY A O 1
ATOM 4576 N N . GLN A 1 586 ? 0.550 -8.924 19.009 1.00 93.38 586 GLN A N 1
ATOM 4577 C CA . GLN A 1 586 ? 0.841 -9.339 17.633 1.00 93.38 586 GLN A CA 1
ATOM 4578 C C . GLN A 1 586 ? 0.366 -8.322 16.582 1.00 93.38 586 GLN A C 1
ATOM 4580 O O . GLN A 1 586 ? 0.977 -8.194 15.523 1.00 93.38 586 GLN A O 1
ATOM 4585 N N . LEU A 1 587 ? -0.702 -7.571 16.863 1.00 93.88 587 LEU A N 1
ATOM 4586 C CA . LEU A 1 587 ? -1.182 -6.454 16.043 1.00 93.88 587 LEU A CA 1
ATOM 4587 C C . LEU A 1 587 ? -0.317 -5.211 16.285 1.00 93.88 587 LEU A C 1
ATOM 4589 O O . LEU A 1 587 ? -0.783 -4.182 16.768 1.00 93.88 587 LEU A O 1
ATOM 4593 N N . GLN A 1 588 ? 0.968 -5.336 15.966 1.00 92.56 588 GLN A N 1
ATOM 4594 C CA . GLN A 1 588 ? 1.956 -4.272 16.069 1.00 92.56 588 GLN A CA 1
ATOM 4595 C C . GLN A 1 588 ? 2.672 -4.076 14.727 1.00 92.56 588 GLN A C 1
ATOM 4597 O O . GLN A 1 588 ? 2.909 -5.055 14.013 1.00 92.56 588 GLN A O 1
ATOM 4602 N N . PRO A 1 589 ? 3.074 -2.834 14.399 1.00 91.75 589 PRO A N 1
ATOM 4603 C CA . PRO A 1 589 ? 3.763 -2.515 13.154 1.00 91.75 589 PRO A CA 1
ATOM 4604 C C . PRO A 1 589 ? 4.985 -3.406 12.904 1.00 91.75 589 PRO A C 1
ATOM 4606 O O . PRO A 1 589 ? 5.933 -3.412 13.703 1.00 91.75 589 PRO A O 1
ATOM 4609 N N . GLY A 1 590 ? 4.983 -4.098 11.764 1.00 92.00 590 GLY A N 1
ATOM 4610 C CA . GLY A 1 590 ? 6.097 -4.905 11.277 1.00 92.00 590 GLY A CA 1
ATOM 4611 C C . GLY A 1 590 ? 6.047 -6.380 11.657 1.00 92.00 590 GLY A C 1
ATOM 4612 O O . GLY A 1 590 ? 6.919 -7.128 11.217 1.00 92.00 590 GLY A O 1
ATOM 4613 N N . ILE A 1 591 ? 5.061 -6.795 12.454 1.00 93.94 591 ILE A N 1
ATOM 4614 C CA . ILE A 1 591 ? 4.859 -8.194 12.849 1.00 93.94 591 ILE A CA 1
ATOM 4615 C C . ILE A 1 591 ? 3.401 -8.649 12.690 1.00 93.94 591 ILE A C 1
ATOM 4617 O O . ILE A 1 591 ? 3.043 -9.731 13.146 1.00 93.94 591 ILE A O 1
ATOM 4621 N N . THR A 1 592 ? 2.529 -7.859 12.065 1.00 95.31 592 THR A N 1
ATOM 4622 C CA . THR A 1 592 ? 1.149 -8.294 11.809 1.00 95.31 592 THR A CA 1
ATOM 4623 C C . THR A 1 592 ? 1.110 -9.475 10.825 1.00 95.31 592 THR A C 1
ATOM 4625 O O . THR A 1 592 ? 2.040 -9.647 10.032 1.00 95.31 592 THR A O 1
ATOM 4628 N N . PRO A 1 593 ? 0.028 -10.275 10.788 1.00 96.00 593 PRO A N 1
ATOM 4629 C CA . PRO A 1 593 ? -0.160 -11.268 9.728 1.00 96.00 593 PRO A CA 1
ATOM 4630 C C . PRO A 1 593 ? -0.020 -10.676 8.316 1.00 96.00 593 PRO A C 1
ATOM 4632 O O . PRO A 1 593 ? 0.596 -11.288 7.446 1.00 96.00 593 PRO A O 1
ATOM 4635 N N . MET A 1 594 ? -0.518 -9.454 8.086 1.00 97.00 594 MET A N 1
ATOM 4636 C CA . MET A 1 594 ? -0.339 -8.755 6.810 1.00 97.00 594 MET A CA 1
ATOM 4637 C C . MET A 1 594 ? 1.126 -8.381 6.526 1.00 97.00 594 MET A C 1
ATOM 4639 O O . MET A 1 594 ? 1.558 -8.446 5.375 1.00 97.00 594 MET A O 1
ATOM 4643 N N . ASP A 1 595 ? 1.930 -8.047 7.541 1.00 95.94 595 ASP A N 1
ATOM 4644 C CA . ASP A 1 595 ? 3.368 -7.800 7.357 1.00 95.94 595 ASP A CA 1
ATOM 4645 C C . ASP A 1 595 ? 4.085 -9.040 6.804 1.00 95.94 595 ASP A C 1
ATOM 4647 O O . ASP A 1 595 ? 4.930 -8.914 5.919 1.00 95.94 595 ASP A O 1
ATOM 4651 N N . TYR A 1 596 ? 3.682 -10.240 7.228 1.00 95.62 596 TYR A N 1
ATOM 4652 C CA . TYR A 1 596 ? 4.243 -11.510 6.751 1.00 95.62 596 TYR A CA 1
ATOM 4653 C C . TYR A 1 596 ? 3.565 -12.100 5.516 1.00 95.62 596 TYR A C 1
ATOM 4655 O O . TYR A 1 596 ? 4.117 -13.001 4.887 1.00 95.62 596 TYR A O 1
ATOM 4663 N N . ALA A 1 597 ? 2.393 -11.584 5.158 1.00 96.94 597 ALA A N 1
ATOM 4664 C CA . ALA A 1 597 ? 1.567 -12.106 4.084 1.00 96.94 597 ALA A CA 1
ATOM 4665 C C . ALA A 1 597 ? 2.315 -12.349 2.770 1.00 96.94 597 ALA A C 1
ATOM 4667 O O . ALA A 1 597 ? 3.093 -11.509 2.314 1.00 96.94 597 ALA A O 1
ATOM 4668 N N . VAL A 1 598 ? 1.998 -13.464 2.128 1.00 97.00 598 VAL A N 1
ATOM 4669 C CA . VAL A 1 598 ? 2.420 -13.797 0.767 1.00 97.00 598 VAL A CA 1
ATOM 4670 C C . VAL A 1 598 ? 1.227 -14.349 -0.015 1.00 97.00 598 VAL A C 1
ATOM 4672 O O . VAL A 1 598 ? 0.199 -14.694 0.572 1.00 97.00 598 VAL A O 1
ATOM 4675 N N . ILE A 1 599 ? 1.337 -14.441 -1.340 1.00 97.69 599 ILE A N 1
ATOM 4676 C CA . ILE A 1 599 ? 0.296 -15.068 -2.166 1.00 97.69 599 ILE A CA 1
ATOM 4677 C C . ILE A 1 599 ? 0.224 -16.562 -1.826 1.00 97.69 599 ILE A C 1
ATOM 4679 O O . ILE A 1 599 ? 1.253 -17.226 -1.733 1.00 97.69 599 ILE A O 1
ATOM 4683 N N . ASP A 1 600 ? -0.968 -17.128 -1.662 1.00 96.06 600 ASP A N 1
ATOM 4684 C CA . ASP A 1 600 ? -1.103 -18.582 -1.549 1.00 96.06 600 ASP A CA 1
ATOM 4685 C C . ASP A 1 600 ? -0.647 -19.235 -2.864 1.00 96.06 600 ASP A C 1
ATOM 4687 O O . ASP A 1 600 ? -1.135 -18.895 -3.948 1.00 96.06 600 ASP A O 1
ATOM 4691 N N . GLN A 1 601 ? 0.285 -20.186 -2.770 1.00 93.50 601 GLN A N 1
ATOM 4692 C CA . GLN A 1 601 ? 0.879 -20.898 -3.898 1.00 93.50 601 GLN A CA 1
ATOM 4693 C C . GLN A 1 601 ? -0.151 -21.381 -4.926 1.00 93.50 601 GLN A C 1
ATOM 4695 O O . GLN A 1 601 ? 0.098 -21.314 -6.135 1.00 93.50 601 GLN A O 1
ATOM 4700 N N . LYS A 1 602 ? -1.330 -21.828 -4.473 1.00 92.88 602 LYS A N 1
ATOM 4701 C CA . LYS A 1 602 ? -2.394 -22.324 -5.361 1.00 92.88 602 LYS A CA 1
ATOM 4702 C C . LYS A 1 602 ? -2.932 -21.254 -6.323 1.00 92.88 602 LYS A C 1
ATOM 4704 O O . LYS A 1 602 ? -3.413 -21.588 -7.406 1.00 92.88 602 LYS A O 1
ATOM 4709 N N . PHE A 1 603 ? -2.819 -19.973 -5.968 1.00 94.25 603 PHE A N 1
ATOM 4710 C CA . PHE A 1 603 ? -3.302 -18.852 -6.772 1.00 94.25 603 PHE A CA 1
ATOM 4711 C C . PHE A 1 603 ? -2.232 -18.228 -7.669 1.00 94.25 603 PHE A C 1
ATOM 4713 O O . PHE A 1 603 ? -2.594 -17.525 -8.607 1.00 94.25 603 PHE A O 1
ATOM 4720 N N . VAL A 1 604 ? -0.938 -18.501 -7.474 1.00 90.94 604 VAL A N 1
ATOM 4721 C CA . VAL A 1 604 ? 0.145 -17.820 -8.217 1.00 90.94 604 VAL A CA 1
ATOM 4722 C C . VAL A 1 604 ? -0.049 -17.880 -9.738 1.00 90.94 604 VAL A C 1
ATOM 4724 O O . VAL A 1 604 ? 0.131 -16.870 -10.415 1.00 90.94 604 VAL A O 1
ATOM 4727 N N . LYS A 1 605 ? -0.461 -19.034 -10.283 1.00 85.81 605 LYS A N 1
ATOM 4728 C CA . LYS A 1 605 ? -0.656 -19.220 -11.735 1.00 85.81 605 LYS A CA 1
ATOM 4729 C C . LYS A 1 605 ? -2.075 -18.921 -12.229 1.00 85.81 605 LYS A C 1
ATOM 4731 O O . LYS A 1 605 ? -2.223 -18.412 -13.335 1.00 85.81 605 LYS A O 1
ATOM 4736 N N . ASN A 1 606 ? -3.091 -19.251 -11.429 1.00 86.81 606 ASN A N 1
ATOM 4737 C CA . ASN A 1 606 ? -4.498 -19.289 -11.862 1.00 86.81 606 ASN A CA 1
ATOM 4738 C C . ASN A 1 606 ? -5.410 -18.307 -11.103 1.00 86.81 606 ASN A C 1
ATOM 4740 O O . ASN A 1 606 ? -6.620 -18.304 -11.309 1.00 86.81 606 ASN A O 1
ATOM 4744 N N . GLY A 1 607 ? -4.847 -17.512 -10.195 1.00 90.62 607 GLY A N 1
ATOM 4745 C CA . GLY A 1 607 ? -5.544 -16.498 -9.412 1.00 90.62 607 GLY A CA 1
ATOM 4746 C C . GLY A 1 607 ? -5.239 -15.073 -9.873 1.00 90.62 607 GLY A C 1
ATOM 4747 O O . GLY A 1 607 ? -4.691 -14.847 -10.951 1.00 90.62 607 GLY A O 1
ATOM 4748 N N . GLY A 1 608 ? -5.598 -14.111 -9.021 1.00 92.38 608 GLY A N 1
ATOM 4749 C CA . GLY A 1 608 ? -5.465 -12.686 -9.288 1.00 92.38 608 GLY A CA 1
ATOM 4750 C C . GLY A 1 608 ? -6.416 -12.127 -10.353 1.00 92.38 608 GLY A C 1
ATOM 4751 O O . GLY A 1 608 ? -7.157 -12.833 -11.044 1.00 92.38 608 GLY A O 1
ATOM 4752 N N . THR A 1 609 ? -6.383 -10.804 -10.468 1.00 91.06 609 THR A N 1
ATOM 4753 C CA . THR A 1 609 ? -7.081 -9.998 -11.467 1.00 91.06 609 THR A CA 1
ATOM 4754 C C . THR A 1 609 ? -6.034 -9.305 -12.327 1.00 91.06 609 THR A C 1
ATOM 4756 O O . THR A 1 609 ? -5.219 -8.531 -11.822 1.00 91.06 609 THR A O 1
ATOM 4759 N N . LYS A 1 610 ? -6.027 -9.602 -13.629 1.00 88.75 610 LYS A N 1
ATOM 4760 C CA . LYS A 1 610 ? -5.115 -8.974 -14.592 1.00 88.75 610 LYS A CA 1
ATOM 4761 C C . LYS A 1 610 ? -5.640 -7.606 -15.009 1.00 88.75 610 LYS A C 1
ATOM 4763 O O . LYS A 1 610 ? -6.814 -7.477 -15.353 1.00 88.75 610 LYS A O 1
ATOM 4768 N N . TYR A 1 611 ? -4.760 -6.612 -15.022 1.00 86.88 611 TYR A N 1
ATOM 4769 C CA . TYR A 1 611 ? -5.093 -5.249 -15.424 1.00 86.88 611 TYR A CA 1
ATOM 4770 C C . TYR A 1 611 ? -4.549 -4.943 -16.815 1.00 86.88 611 TYR A C 1
ATOM 4772 O O . TYR A 1 611 ? -3.482 -5.418 -17.202 1.00 86.88 611 TYR A O 1
ATOM 4780 N N . LYS A 1 612 ? -5.272 -4.098 -17.555 1.00 85.31 612 LYS A N 1
ATOM 4781 C CA . LYS A 1 612 ? -4.748 -3.486 -18.780 1.00 85.31 612 LYS A CA 1
ATOM 4782 C C . LYS A 1 612 ? -3.615 -2.530 -18.406 1.00 85.31 612 LYS A C 1
ATOM 4784 O O . LYS A 1 612 ? -3.798 -1.716 -17.499 1.00 85.31 612 LYS A O 1
ATOM 4789 N N . VAL A 1 613 ? -2.485 -2.612 -19.108 1.00 84.06 613 VAL A N 1
ATOM 4790 C CA . VAL A 1 613 ? -1.302 -1.777 -18.859 1.00 84.06 613 VAL A CA 1
ATOM 4791 C C . VAL A 1 613 ? -0.967 -0.983 -20.116 1.00 84.06 613 VAL A C 1
ATOM 4793 O O . VAL A 1 613 ? -0.446 -1.529 -21.077 1.00 84.06 613 VAL A O 1
ATOM 4796 N N . TYR A 1 614 ? -1.239 0.316 -20.119 1.00 80.00 614 TYR A N 1
ATOM 4797 C CA . TYR A 1 614 ? -0.842 1.196 -21.218 1.00 80.00 614 TYR A CA 1
ATOM 4798 C C . TYR A 1 614 ? 0.626 1.585 -21.054 1.00 80.00 614 TYR A C 1
ATOM 4800 O O . TYR A 1 614 ? 1.054 1.904 -19.951 1.00 80.00 614 TYR A O 1
ATOM 4808 N N . SER A 1 615 ? 1.415 1.592 -22.126 1.00 77.75 615 SER A N 1
ATOM 4809 C CA . SER A 1 615 ? 2.795 2.085 -22.073 1.00 77.75 615 SER A CA 1
ATOM 4810 C C . SER A 1 615 ? 3.112 2.985 -23.254 1.00 77.75 615 SER A C 1
ATOM 4812 O O . SER A 1 615 ? 2.670 2.726 -24.373 1.00 77.75 615 SER A O 1
ATOM 4814 N N . ASN A 1 616 ? 3.927 4.009 -23.018 1.00 70.81 616 ASN A N 1
ATOM 4815 C CA . ASN A 1 616 ? 4.356 4.955 -24.050 1.00 70.81 616 ASN A CA 1
ATOM 4816 C C . ASN A 1 616 ? 5.828 4.803 -24.467 1.00 70.81 616 ASN A C 1
ATOM 4818 O O . ASN A 1 616 ? 6.405 5.732 -25.035 1.00 70.81 616 ASN A O 1
ATOM 4822 N N . PHE A 1 617 ? 6.456 3.674 -24.144 1.00 72.44 617 PHE A N 1
ATOM 4823 C CA . PHE A 1 617 ? 7.886 3.490 -24.348 1.00 72.44 617 PHE A CA 1
ATOM 4824 C C . PHE A 1 617 ? 8.237 3.444 -25.837 1.00 72.44 617 PHE A C 1
ATOM 4826 O O . PHE A 1 617 ? 7.652 2.689 -26.609 1.00 72.44 617 PHE A O 1
ATOM 4833 N N . SER A 1 618 ? 9.250 4.211 -26.233 1.00 65.06 618 SER A N 1
ATOM 4834 C CA . SER A 1 618 ? 9.999 3.946 -27.458 1.00 65.06 618 SER A CA 1
ATOM 4835 C C . SER A 1 618 ? 11.312 3.258 -27.115 1.00 65.06 618 SER A C 1
ATOM 4837 O O . SER A 1 618 ? 11.880 3.489 -26.047 1.00 65.06 618 SER A O 1
ATOM 4839 N N . SER A 1 619 ? 11.825 2.448 -28.032 1.00 60.22 619 SER A N 1
ATOM 4840 C CA . SER A 1 619 ? 13.115 1.800 -27.837 1.00 60.22 619 SER A CA 1
ATOM 4841 C C . SER A 1 619 ? 14.286 2.680 -28.245 1.00 60.22 619 SER A C 1
ATOM 4843 O O . SER A 1 619 ? 14.148 3.683 -28.950 1.00 60.22 619 SER A O 1
ATOM 4845 N N . TRP A 1 620 ? 15.458 2.231 -27.819 1.00 56.28 620 TRP A N 1
ATOM 4846 C CA . TRP A 1 620 ? 16.714 2.477 -28.496 1.00 56.28 620 TRP A CA 1
ATOM 4847 C C . TRP A 1 620 ? 17.344 1.123 -28.822 1.00 56.28 620 TRP A C 1
ATOM 4849 O O . TRP A 1 620 ? 17.365 0.214 -27.990 1.00 56.28 620 TRP A O 1
ATOM 4859 N N . THR A 1 621 ? 17.863 0.975 -30.038 1.00 46.16 621 THR A N 1
ATOM 4860 C CA . THR A 1 621 ? 18.715 -0.155 -30.413 1.00 46.16 621 THR A CA 1
ATOM 4861 C C . THR A 1 621 ? 20.164 0.190 -30.098 1.00 46.16 621 THR A C 1
ATOM 4863 O O . THR A 1 621 ? 20.813 0.948 -30.817 1.00 46.16 621 THR A O 1
ATOM 4866 N N . GLY A 1 622 ? 20.694 -0.373 -29.012 1.00 40.00 622 GLY A N 1
ATOM 4867 C CA . GLY A 1 622 ? 22.137 -0.490 -28.827 1.00 40.00 622 GLY A CA 1
ATOM 4868 C C . GLY A 1 622 ? 22.646 -1.669 -29.648 1.00 40.00 622 GLY A C 1
ATOM 4869 O O . GLY A 1 622 ? 22.485 -2.811 -29.232 1.00 40.00 622 GLY A O 1
ATOM 4870 N N . ALA A 1 623 ? 23.224 -1.418 -30.820 1.00 34.03 623 ALA A N 1
ATOM 4871 C CA . ALA A 1 623 ? 23.893 -2.461 -31.588 1.00 34.03 623 ALA A CA 1
ATOM 4872 C C . ALA A 1 623 ? 25.337 -2.629 -31.088 1.00 34.03 623 ALA A C 1
ATOM 4874 O O . ALA A 1 623 ? 26.081 -1.659 -30.974 1.00 34.03 623 ALA A O 1
ATOM 4875 N N . ILE A 1 624 ? 25.747 -3.866 -30.809 1.00 35.12 624 ILE A N 1
ATOM 4876 C CA . ILE A 1 624 ? 27.163 -4.243 -30.822 1.00 35.12 624 ILE A CA 1
ATOM 4877 C C . ILE A 1 624 ? 27.386 -4.839 -32.202 1.00 35.12 624 ILE A C 1
ATOM 4879 O O . ILE A 1 624 ? 26.793 -5.865 -32.532 1.00 35.12 624 ILE A O 1
ATOM 4883 N N . VAL A 1 625 ? 28.198 -4.181 -33.022 1.00 30.30 625 VAL A N 1
ATOM 4884 C CA . VAL A 1 625 ? 28.553 -4.710 -34.337 1.00 30.30 625 VAL A CA 1
ATOM 4885 C C . VAL A 1 625 ? 29.840 -5.510 -34.147 1.00 30.30 625 VAL A C 1
ATOM 4887 O O . VAL A 1 625 ? 30.861 -4.920 -33.787 1.00 30.30 625 VAL A O 1
ATOM 4890 N N . PRO A 1 626 ? 29.847 -6.838 -34.360 1.00 30.64 626 PRO A N 1
ATOM 4891 C CA . PRO A 1 626 ? 31.096 -7.569 -34.491 1.00 30.64 626 PRO A CA 1
ATOM 4892 C C . PRO A 1 626 ? 31.736 -7.133 -35.811 1.00 30.64 626 PRO A C 1
ATOM 4894 O O . PRO A 1 626 ? 31.472 -7.704 -36.863 1.00 30.64 626 PRO A O 1
ATOM 4897 N N . TYR A 1 627 ? 32.509 -6.051 -35.773 1.00 34.38 627 TYR A N 1
ATOM 4898 C CA . TYR A 1 627 ? 33.253 -5.589 -36.933 1.00 34.38 627 TYR A CA 1
ATOM 4899 C C . TYR A 1 627 ? 34.627 -6.254 -36.925 1.00 34.38 627 TYR A C 1
ATOM 4901 O O . TYR A 1 627 ? 35.408 -6.079 -35.985 1.00 34.38 627 TYR A O 1
ATOM 4909 N N . ASP A 1 628 ? 34.902 -7.050 -37.957 1.00 34.34 628 ASP A N 1
ATOM 4910 C CA . ASP A 1 628 ? 36.196 -7.692 -38.145 1.00 34.34 628 ASP A CA 1
ATOM 4911 C C . ASP A 1 628 ? 37.214 -6.663 -38.653 1.00 34.34 628 ASP A C 1
ATOM 4913 O O . ASP A 1 628 ? 37.332 -6.378 -39.847 1.00 34.34 628 ASP A O 1
ATOM 4917 N N . ARG A 1 629 ? 37.955 -6.080 -37.708 1.00 36.47 629 ARG A N 1
ATOM 4918 C CA . ARG A 1 629 ? 39.056 -5.148 -37.972 1.00 36.47 629 ARG A CA 1
ATOM 4919 C C . ARG A 1 629 ? 40.100 -5.731 -38.935 1.00 36.47 629 ARG A C 1
ATOM 4921 O O . ARG A 1 629 ? 40.693 -4.972 -39.701 1.00 36.47 629 ARG A O 1
ATOM 4928 N N . HIS A 1 630 ? 40.288 -7.056 -38.954 1.00 35.78 630 HIS A N 1
ATOM 4929 C CA . HIS A 1 630 ? 41.281 -7.689 -39.824 1.00 35.78 630 HIS A CA 1
ATOM 4930 C C . HIS A 1 630 ? 40.932 -7.587 -41.314 1.00 35.78 630 HIS A C 1
ATOM 4932 O O . HIS A 1 630 ? 41.844 -7.571 -42.141 1.00 35.78 630 HIS A O 1
ATOM 4938 N N . TYR A 1 631 ? 39.654 -7.451 -41.681 1.00 39.56 631 TYR A N 1
ATOM 4939 C CA . TYR A 1 631 ? 39.260 -7.292 -43.085 1.00 39.56 631 TYR A CA 1
ATOM 4940 C C . TYR A 1 631 ? 39.662 -5.923 -43.664 1.00 39.56 631 TYR A C 1
ATOM 4942 O O . TYR A 1 631 ? 40.030 -5.826 -44.834 1.00 39.56 631 TYR A O 1
ATOM 4950 N N . HIS A 1 632 ? 39.631 -4.862 -42.849 1.00 40.53 632 HIS A N 1
ATOM 4951 C CA . HIS A 1 632 ? 39.908 -3.491 -43.298 1.00 40.53 632 HIS A CA 1
ATOM 4952 C C . HIS A 1 632 ? 41.388 -3.103 -43.217 1.00 40.53 632 HIS A C 1
ATOM 4954 O O . HIS A 1 632 ? 41.868 -2.388 -44.097 1.00 40.53 632 HIS A O 1
ATOM 4960 N N . GLU A 1 633 ? 42.130 -3.622 -42.232 1.00 41.69 633 GLU A N 1
ATOM 4961 C CA . GLU A 1 633 ? 43.587 -3.424 -42.152 1.00 41.69 633 GLU A CA 1
ATOM 4962 C C . GLU A 1 633 ? 44.324 -4.085 -43.331 1.00 41.69 633 GLU A C 1
ATOM 4964 O O . GLU A 1 633 ? 45.321 -3.546 -43.806 1.00 41.69 633 GLU A O 1
ATOM 4969 N N . ASN A 1 634 ? 43.794 -5.188 -43.872 1.00 38.53 634 ASN A N 1
ATOM 4970 C CA . ASN A 1 634 ? 44.385 -5.882 -45.021 1.00 38.53 634 ASN A CA 1
ATOM 4971 C C . ASN A 1 634 ? 44.014 -5.283 -46.391 1.00 38.53 634 ASN A C 1
ATOM 4973 O O . ASN A 1 634 ? 44.683 -5.587 -47.375 1.00 38.53 634 ASN A O 1
ATOM 4977 N N . ASN A 1 635 ? 42.983 -4.433 -46.473 1.00 40.66 635 ASN A N 1
ATOM 4978 C CA . ASN A 1 635 ? 42.448 -3.912 -47.742 1.00 40.66 635 ASN A CA 1
ATOM 4979 C C . ASN A 1 635 ? 42.618 -2.390 -47.927 1.00 40.66 635 ASN A C 1
ATOM 4981 O O . ASN A 1 635 ? 42.052 -1.814 -48.854 1.00 40.66 635 ASN A O 1
ATOM 4985 N N . GLY A 1 636 ? 43.404 -1.721 -47.076 1.00 35.06 636 GLY A N 1
ATOM 4986 C CA . GLY A 1 636 ? 43.849 -0.338 -47.305 1.00 35.06 636 GLY A CA 1
ATOM 4987 C C . GLY A 1 636 ? 42.780 0.756 -47.161 1.00 35.06 636 GLY A C 1
ATOM 4988 O O . GLY A 1 636 ? 43.010 1.886 -47.588 1.00 35.06 636 GLY A O 1
ATOM 4989 N N . SER A 1 637 ? 41.621 0.467 -46.565 1.00 40.22 637 SER A N 1
ATOM 4990 C CA . SER A 1 637 ? 40.579 1.472 -46.305 1.00 40.22 637 SER A CA 1
ATOM 4991 C C . SER A 1 637 ? 40.825 2.199 -44.978 1.00 40.22 637 SER A C 1
ATOM 4993 O O . SER A 1 637 ? 40.966 1.544 -43.944 1.00 40.22 637 SER A O 1
ATOM 4995 N N . SER A 1 638 ? 40.832 3.537 -44.991 1.00 37.62 638 SER A N 1
ATOM 4996 C CA . SER A 1 638 ? 40.920 4.354 -43.778 1.00 37.62 638 SER A CA 1
ATOM 4997 C C . SER A 1 638 ? 39.649 4.225 -42.946 1.00 37.62 638 SER A C 1
ATOM 4999 O O . SER A 1 638 ? 38.556 4.547 -43.406 1.00 37.62 638 SER A O 1
ATOM 5001 N N . ASP A 1 639 ? 39.826 3.774 -41.716 1.00 40.94 639 ASP A N 1
ATOM 5002 C CA . ASP A 1 639 ? 38.807 3.714 -40.686 1.00 40.94 639 ASP A CA 1
ATOM 5003 C C . ASP A 1 639 ? 38.405 5.127 -40.223 1.00 40.94 639 ASP A C 1
ATOM 5005 O O . ASP A 1 639 ? 39.231 5.846 -39.659 1.00 40.94 639 ASP A O 1
ATOM 5009 N N . THR A 1 640 ? 37.154 5.533 -40.464 1.00 36.62 640 THR A N 1
ATOM 5010 C CA . THR A 1 640 ? 36.638 6.847 -40.042 1.00 36.62 640 THR A CA 1
ATOM 5011 C C . THR A 1 640 ? 35.514 6.787 -39.002 1.00 36.62 640 THR A C 1
ATOM 5013 O O . THR A 1 640 ? 35.082 7.826 -38.512 1.00 36.62 640 THR A O 1
ATOM 5016 N N . LEU A 1 641 ? 35.071 5.591 -38.590 1.00 38.44 641 LEU A N 1
ATOM 5017 C CA . LEU A 1 641 ? 33.909 5.428 -37.699 1.00 38.44 641 LEU A CA 1
ATOM 5018 C C . LEU A 1 641 ? 34.262 5.063 -36.248 1.00 38.44 641 LEU A C 1
ATOM 5020 O O . LEU A 1 641 ? 33.371 5.051 -35.395 1.00 38.44 641 LEU A O 1
ATOM 5024 N N . HIS A 1 642 ? 35.525 4.771 -35.921 1.00 43.22 642 HIS A N 1
ATOM 5025 C CA . HIS A 1 642 ? 35.870 4.275 -34.585 1.00 43.22 642 HIS A CA 1
ATOM 5026 C C . HIS A 1 642 ? 36.313 5.364 -33.596 1.00 43.22 642 HIS A C 1
ATOM 5028 O O . HIS A 1 642 ? 37.317 6.056 -33.767 1.00 43.22 642 HIS A O 1
ATOM 5034 N N . SER A 1 643 ? 35.636 5.401 -32.441 1.00 36.28 643 SER A N 1
ATOM 5035 C CA . SER A 1 643 ? 36.227 5.926 -31.211 1.00 36.28 643 SER A CA 1
ATOM 5036 C C . SER A 1 643 ? 37.287 4.940 -30.716 1.00 36.28 643 SER A C 1
ATOM 5038 O O . SER A 1 643 ? 36.974 3.802 -30.363 1.00 36.28 643 SER A O 1
ATOM 5040 N N . ASN A 1 644 ? 38.541 5.369 -30.662 1.00 34.06 644 ASN A N 1
ATOM 5041 C CA . ASN A 1 644 ? 39.645 4.560 -30.158 1.00 34.06 644 ASN A CA 1
ATOM 5042 C C . ASN A 1 644 ? 39.423 4.240 -28.657 1.00 34.06 644 ASN A C 1
ATOM 5044 O O . ASN A 1 644 ? 39.544 5.118 -27.798 1.00 34.06 644 ASN A O 1
ATOM 5048 N N . GLY A 1 645 ? 39.057 3.003 -28.298 1.00 37.97 645 GLY A N 1
ATOM 5049 C CA . GLY A 1 645 ? 39.039 2.588 -26.891 1.00 37.97 645 GLY A CA 1
ATOM 5050 C C . GLY A 1 645 ? 38.299 1.290 -26.568 1.00 37.97 645 GLY A C 1
ATOM 5051 O O . GLY A 1 645 ? 37.200 1.042 -27.045 1.00 37.97 645 GLY A O 1
ATOM 5052 N N . LYS A 1 646 ? 38.895 0.491 -25.673 1.00 36.94 646 LYS A N 1
ATOM 5053 C CA . LYS A 1 646 ? 38.241 -0.640 -24.992 1.00 36.94 646 LYS A CA 1
ATOM 5054 C C . LYS A 1 646 ? 37.014 -0.155 -24.199 1.00 36.94 646 LYS A C 1
ATOM 5056 O O . LYS A 1 646 ? 37.002 0.987 -23.725 1.00 36.94 646 LYS A O 1
ATOM 5061 N N . ILE A 1 647 ? 36.027 -1.035 -23.992 1.00 40.69 647 ILE A N 1
ATOM 5062 C CA . ILE A 1 647 ? 34.903 -0.788 -23.070 1.00 40.69 647 ILE A CA 1
ATOM 5063 C C . ILE A 1 647 ? 35.491 -0.422 -21.697 1.00 40.69 647 ILE A C 1
ATOM 5065 O O . ILE A 1 647 ? 36.274 -1.179 -21.125 1.00 40.69 647 ILE A O 1
ATOM 5069 N N . THR A 1 648 ? 35.172 0.776 -21.206 1.00 38.31 648 THR A N 1
ATOM 5070 C CA . THR A 1 648 ? 35.702 1.355 -19.960 1.00 38.31 648 THR A CA 1
ATOM 5071 C C . THR A 1 648 ? 34.589 2.094 -19.205 1.00 38.31 648 THR A C 1
ATOM 5073 O O . THR A 1 648 ? 33.601 2.480 -19.829 1.00 38.31 648 THR A O 1
ATOM 5076 N N . PRO A 1 649 ? 34.730 2.355 -17.890 1.00 34.47 649 PRO A N 1
ATOM 5077 C CA . PRO A 1 649 ? 33.679 2.970 -17.060 1.00 34.47 649 PRO A CA 1
ATOM 5078 C C . PRO A 1 649 ? 33.176 4.371 -17.486 1.00 34.47 649 PRO A C 1
ATOM 5080 O O . PRO A 1 649 ? 32.188 4.847 -16.944 1.00 34.47 649 PRO A O 1
ATOM 5083 N N . GLY A 1 650 ? 33.818 5.036 -18.457 1.00 34.66 650 GLY A N 1
ATOM 5084 C CA . GLY A 1 650 ? 33.383 6.320 -19.041 1.00 34.66 650 GLY A CA 1
ATOM 5085 C C . GLY A 1 650 ? 32.735 6.211 -20.429 1.00 34.66 650 GLY A C 1
ATOM 5086 O O . GLY A 1 650 ? 32.605 7.215 -21.126 1.00 34.66 650 GLY A O 1
ATOM 5087 N N . PHE A 1 651 ? 32.391 5.000 -20.872 1.00 42.56 651 PHE A N 1
ATOM 5088 C CA . PHE A 1 651 ? 31.906 4.712 -22.224 1.00 42.56 651 PHE A CA 1
ATOM 5089 C C . PHE A 1 651 ? 30.548 5.353 -22.553 1.00 42.56 651 PHE A C 1
ATOM 5091 O O . PHE A 1 651 ? 30.367 5.863 -23.654 1.00 42.56 651 PHE A O 1
ATOM 5098 N N . SER A 1 652 ? 29.625 5.411 -21.589 1.00 39.44 652 SER A N 1
ATOM 5099 C CA . SER A 1 652 ? 28.270 5.959 -21.767 1.00 39.44 652 SER A CA 1
ATOM 5100 C C . SER A 1 652 ? 28.224 7.444 -22.155 1.00 39.44 652 SER A C 1
ATOM 5102 O O . SER A 1 652 ? 27.187 7.909 -22.624 1.00 39.44 652 SER A O 1
ATOM 5104 N N . ARG A 1 653 ? 29.340 8.171 -21.991 1.00 36.38 653 ARG A N 1
ATOM 5105 C CA . ARG A 1 653 ? 29.499 9.605 -22.294 1.00 36.38 653 ARG A CA 1
ATOM 5106 C C . ARG A 1 653 ? 30.202 9.885 -23.629 1.00 36.38 653 ARG A C 1
ATOM 5108 O O . ARG A 1 653 ? 30.465 11.042 -23.939 1.00 36.38 653 ARG A O 1
ATOM 5115 N N . ARG A 1 654 ? 30.566 8.851 -24.397 1.00 37.59 654 ARG A N 1
ATOM 5116 C CA . ARG A 1 654 ? 31.286 8.999 -25.669 1.00 37.59 654 ARG A CA 1
ATOM 5117 C C . ARG A 1 654 ? 30.290 9.089 -26.824 1.00 37.59 654 ARG A C 1
ATOM 5119 O O . ARG A 1 654 ? 29.564 8.137 -27.084 1.00 37.59 654 ARG A O 1
ATOM 5126 N N . THR A 1 655 ? 30.279 10.215 -27.527 1.00 34.41 655 THR A N 1
ATOM 5127 C CA . THR A 1 655 ? 29.571 10.387 -28.801 1.00 34.41 655 THR A CA 1
ATOM 5128 C C . THR A 1 655 ? 30.574 10.241 -29.939 1.00 34.41 655 THR A C 1
ATOM 5130 O O . THR A 1 655 ? 31.501 11.044 -30.040 1.00 34.41 655 THR A O 1
ATOM 5133 N N . ALA A 1 656 ? 30.420 9.224 -30.787 1.00 37.16 656 ALA A N 1
ATOM 5134 C CA . ALA A 1 656 ? 31.041 9.248 -32.106 1.00 37.16 656 ALA A CA 1
ATOM 5135 C C . ALA A 1 656 ? 30.150 10.131 -32.988 1.00 37.16 656 ALA A C 1
ATOM 5137 O O . ALA A 1 656 ? 29.019 9.755 -33.286 1.00 37.16 656 ALA A O 1
ATOM 5138 N N . THR A 1 657 ? 30.607 11.337 -33.318 1.00 33.16 657 THR A N 1
ATOM 5139 C CA . THR A 1 657 ? 29.898 12.222 -34.249 1.00 33.16 657 THR A CA 1
ATOM 5140 C C . THR A 1 657 ? 30.454 11.949 -35.646 1.00 33.16 657 THR A C 1
ATOM 5142 O O . THR A 1 657 ? 31.639 12.214 -35.844 1.00 33.16 657 THR A O 1
ATOM 5145 N N . PRO A 1 658 ? 29.668 11.413 -36.597 1.00 37.41 658 PRO A N 1
ATOM 5146 C CA . PRO A 1 658 ? 30.122 11.273 -37.979 1.00 37.41 658 PRO A CA 1
ATOM 5147 C C . PRO A 1 658 ? 30.360 12.663 -38.588 1.00 37.41 658 PRO A C 1
ATOM 5149 O O . PRO A 1 658 ? 29.546 13.565 -38.376 1.00 37.41 658 PRO A O 1
ATOM 5152 N N . ASP A 1 659 ? 31.443 12.843 -39.343 1.00 34.38 659 ASP A N 1
ATOM 5153 C CA . ASP A 1 659 ? 31.698 14.010 -40.192 1.00 34.38 659 ASP A CA 1
ATOM 5154 C C . ASP A 1 659 ? 31.003 13.793 -41.552 1.00 34.38 659 ASP A C 1
ATOM 5156 O O . ASP A 1 659 ? 31.482 13.002 -42.367 1.00 34.38 659 ASP A O 1
ATOM 5160 N N . PRO A 1 660 ? 29.898 14.497 -41.866 1.00 31.61 660 PRO A N 1
ATOM 5161 C CA . PRO A 1 660 ? 29.140 14.269 -43.100 1.00 31.61 660 PRO A CA 1
ATOM 5162 C C . PRO A 1 660 ? 29.950 14.521 -44.381 1.00 31.61 660 PRO A C 1
ATOM 5164 O O . PRO A 1 660 ? 29.605 13.999 -45.441 1.00 31.61 660 PRO A O 1
ATOM 5167 N N . GLY A 1 661 ? 31.019 15.325 -44.301 1.00 30.67 661 GLY A N 1
ATOM 5168 C CA . GLY A 1 661 ? 31.897 15.637 -45.428 1.00 30.67 661 GLY A CA 1
ATOM 5169 C C . GLY A 1 661 ? 32.952 14.564 -45.713 1.00 30.67 661 GLY A C 1
ATOM 5170 O O . GLY A 1 661 ? 33.565 14.591 -46.783 1.00 30.67 661 GLY A O 1
ATOM 5171 N N . ARG A 1 662 ? 33.170 13.624 -44.783 1.00 32.38 662 ARG A N 1
ATOM 5172 C CA . ARG A 1 662 ? 34.185 12.556 -44.879 1.00 32.38 662 ARG A CA 1
ATOM 5173 C C . ARG A 1 662 ? 33.614 11.147 -44.739 1.00 32.38 662 ARG A C 1
ATOM 5175 O O . ARG A 1 662 ? 34.112 10.238 -45.397 1.00 32.38 662 ARG A O 1
ATOM 5182 N N . ASP A 1 663 ? 32.548 10.997 -43.963 1.00 35.00 663 ASP A N 1
ATOM 5183 C CA . ASP A 1 663 ? 32.012 9.708 -43.515 1.00 35.00 663 ASP A CA 1
ATOM 5184 C C . ASP A 1 663 ? 30.742 9.290 -44.265 1.00 35.00 663 ASP A C 1
ATOM 5186 O O . ASP A 1 663 ? 30.227 8.200 -44.047 1.00 35.00 663 ASP A O 1
ATOM 5190 N N . GLY A 1 664 ? 30.246 10.129 -45.180 1.00 34.91 664 GLY A N 1
ATOM 5191 C CA . GLY A 1 664 ? 28.999 9.897 -45.908 1.00 34.91 664 GLY A CA 1
ATOM 5192 C C . GLY A 1 664 ? 27.751 10.305 -45.117 1.00 34.91 664 GLY A C 1
ATOM 5193 O O . GLY A 1 664 ? 27.771 10.494 -43.901 1.00 34.91 664 GLY A O 1
ATOM 5194 N N . VAL A 1 665 ? 26.638 10.488 -45.830 1.00 31.80 665 VAL A N 1
ATOM 5195 C CA . VAL A 1 665 ? 25.360 10.903 -45.230 1.00 31.80 665 VAL A CA 1
ATOM 5196 C C . VAL A 1 665 ? 24.572 9.664 -44.807 1.00 31.80 665 VAL A C 1
ATOM 5198 O O . VAL A 1 665 ? 24.274 8.798 -45.629 1.00 31.80 665 VAL A O 1
ATOM 5201 N N . LEU A 1 666 ? 24.194 9.593 -43.528 1.00 35.41 666 LEU A N 1
ATOM 5202 C CA . LEU A 1 666 ? 23.268 8.581 -43.019 1.00 35.41 666 LEU A CA 1
ATOM 5203 C C . LEU A 1 666 ? 21.852 8.894 -43.517 1.00 35.41 666 LEU A C 1
ATOM 5205 O O . LEU A 1 666 ? 21.249 9.886 -43.108 1.00 35.41 666 LEU A O 1
ATOM 5209 N N . VAL A 1 667 ? 21.307 8.046 -44.389 1.00 31.06 667 VAL A N 1
ATOM 5210 C CA . VAL A 1 667 ? 19.944 8.215 -44.909 1.00 31.06 667 VAL A CA 1
ATOM 5211 C C . VAL A 1 667 ? 18.965 7.408 -44.054 1.00 31.06 667 VAL A C 1
ATOM 5213 O O . VAL A 1 667 ? 19.090 6.194 -43.905 1.00 31.06 667 VAL A O 1
ATOM 5216 N N . ASN A 1 668 ? 17.989 8.099 -43.465 1.00 31.39 668 ASN A N 1
ATOM 5217 C CA . ASN A 1 668 ? 16.906 7.511 -42.682 1.00 31.39 668 ASN A CA 1
ATOM 5218 C C . ASN A 1 668 ? 15.854 6.917 -43.637 1.00 31.39 668 ASN A C 1
ATOM 5220 O O . ASN A 1 668 ? 15.122 7.676 -44.269 1.00 31.39 668 ASN A O 1
ATOM 5224 N N . ASN A 1 669 ? 15.765 5.588 -43.758 1.00 35.59 669 ASN A N 1
ATOM 5225 C CA . ASN A 1 669 ? 14.693 4.952 -44.531 1.00 35.59 669 ASN A CA 1
ATOM 5226 C C . ASN A 1 669 ? 13.432 4.821 -43.664 1.00 35.59 669 ASN A C 1
ATOM 5228 O O . ASN A 1 669 ? 13.129 3.760 -43.116 1.00 35.59 669 ASN A O 1
ATOM 5232 N N . SER A 1 670 ? 12.717 5.930 -43.497 1.00 28.61 670 SER A N 1
ATOM 5233 C CA . SER A 1 670 ? 11.372 5.923 -42.936 1.00 28.61 670 SER A CA 1
ATOM 5234 C C . SER A 1 670 ? 10.342 5.867 -44.066 1.00 28.61 670 SER A C 1
ATOM 5236 O O . SER A 1 670 ? 10.227 6.819 -44.830 1.00 28.61 670 SER A O 1
ATOM 5238 N N . ALA A 1 671 ? 9.545 4.797 -44.058 1.00 31.12 671 ALA A N 1
ATOM 5239 C CA . ALA A 1 671 ? 8.256 4.626 -44.732 1.00 31.12 671 ALA A CA 1
ATOM 5240 C C . ALA A 1 671 ? 8.229 4.049 -46.170 1.00 31.12 671 ALA A C 1
ATOM 5242 O O . ALA A 1 671 ? 8.595 4.674 -47.157 1.00 31.12 671 ALA A O 1
ATOM 5243 N N . SER A 1 672 ? 7.542 2.904 -46.269 1.00 30.70 672 SER A N 1
ATOM 5244 C CA . SER A 1 672 ? 6.605 2.522 -47.347 1.00 30.70 672 SER A CA 1
ATOM 5245 C C . SER A 1 672 ? 7.102 2.080 -48.727 1.00 30.70 672 SER A C 1
ATOM 5247 O O . SER A 1 672 ? 6.264 1.761 -49.565 1.00 30.70 672 SER A O 1
ATOM 5249 N N . GLN A 1 673 ? 8.401 1.937 -48.968 1.00 28.48 673 GLN A N 1
ATOM 5250 C CA . GLN A 1 673 ? 8.872 1.187 -50.135 1.00 28.48 673 GLN A CA 1
ATOM 5251 C C . GLN A 1 673 ? 9.780 0.053 -49.672 1.00 28.48 673 GLN A C 1
ATOM 5253 O O . GLN A 1 673 ? 10.827 0.290 -49.069 1.00 28.48 673 GLN A O 1
ATOM 5258 N N . GLU A 1 674 ? 9.347 -1.186 -49.919 1.00 30.19 674 GLU A N 1
ATOM 5259 C CA . GLU A 1 674 ? 10.237 -2.342 -49.916 1.00 30.19 674 GLU A CA 1
ATOM 5260 C C . GLU A 1 674 ? 11.363 -2.036 -50.904 1.00 30.19 674 GLU A C 1
ATOM 5262 O O . GLU A 1 674 ? 11.188 -2.133 -52.116 1.00 30.19 674 GLU A O 1
ATOM 5267 N N . VAL A 1 675 ? 12.523 -1.615 -50.396 1.00 32.62 675 VAL A N 1
ATOM 5268 C CA . VAL A 1 675 ? 13.754 -1.776 -51.163 1.00 32.62 675 VAL A CA 1
ATOM 5269 C C . VAL A 1 675 ? 13.908 -3.288 -51.293 1.00 32.62 675 VAL A C 1
ATOM 5271 O O . VAL A 1 675 ? 13.985 -3.955 -50.254 1.00 32.62 675 VAL A O 1
ATOM 5274 N N . PRO A 1 676 ? 13.884 -3.847 -52.514 1.00 31.33 676 PRO A N 1
ATOM 5275 C CA . PRO A 1 676 ? 13.997 -5.281 -52.696 1.00 31.33 676 PRO A CA 1
ATOM 5276 C C . PRO A 1 676 ? 15.241 -5.764 -51.961 1.00 31.33 676 PRO A C 1
ATOM 5278 O O . PRO A 1 676 ? 16.300 -5.134 -52.039 1.00 31.33 676 PRO A O 1
ATOM 5281 N N . ILE A 1 677 ? 15.115 -6.860 -51.215 1.00 32.91 677 ILE A N 1
ATOM 5282 C CA . ILE A 1 677 ? 16.279 -7.560 -50.679 1.00 32.91 677 ILE A CA 1
ATOM 5283 C C . ILE A 1 677 ? 16.996 -8.148 -51.895 1.00 32.91 677 ILE A C 1
ATOM 5285 O O . ILE A 1 677 ? 16.718 -9.265 -52.323 1.00 32.91 677 ILE A O 1
ATOM 5289 N N . TYR A 1 678 ? 17.862 -7.349 -52.507 1.00 31.62 678 TYR A N 1
ATOM 5290 C CA . TYR A 1 678 ? 18.683 -7.786 -53.617 1.00 31.62 678 TYR A CA 1
ATOM 5291 C C . TYR A 1 678 ? 19.745 -8.755 -53.082 1.00 31.62 678 TYR A C 1
ATOM 5293 O O . TYR A 1 678 ? 20.381 -8.470 -52.059 1.00 31.62 678 TYR A O 1
ATOM 5301 N N . PRO A 1 679 ? 19.976 -9.897 -53.748 1.00 31.97 679 PRO A N 1
ATOM 5302 C CA . PRO A 1 679 ? 21.148 -10.720 -53.492 1.00 31.97 679 PRO A CA 1
ATOM 5303 C C . PRO A 1 679 ? 22.415 -9.854 -53.578 1.00 31.97 679 PRO A C 1
ATOM 5305 O O . PRO A 1 679 ? 22.504 -8.962 -54.419 1.00 31.97 679 PRO A O 1
ATOM 5308 N N . ILE A 1 680 ? 23.421 -10.130 -52.740 1.00 35.25 680 ILE A N 1
ATOM 5309 C CA . ILE A 1 680 ? 24.692 -9.371 -52.645 1.00 35.25 680 ILE A CA 1
ATOM 5310 C C . ILE A 1 680 ? 25.347 -9.067 -54.011 1.00 35.25 680 ILE A C 1
ATOM 5312 O O . ILE A 1 680 ? 26.089 -8.092 -54.130 1.00 35.25 680 ILE A O 1
ATOM 5316 N N . GLY A 1 681 ? 25.086 -9.881 -55.039 1.00 36.81 681 GLY A N 1
ATOM 5317 C CA . GLY A 1 681 ? 25.560 -9.661 -56.407 1.00 36.81 681 GLY A CA 1
ATOM 5318 C C . GLY A 1 681 ? 25.022 -8.387 -57.067 1.00 36.81 681 GLY A C 1
ATOM 5319 O O . GLY A 1 681 ? 25.805 -7.664 -57.679 1.00 36.81 681 GLY A O 1
ATOM 5320 N N . ASP A 1 682 ? 23.742 -8.065 -56.877 1.00 38.88 682 ASP A N 1
ATOM 5321 C CA . ASP A 1 682 ? 23.070 -6.940 -57.549 1.00 38.88 682 ASP A CA 1
ATOM 5322 C C . ASP A 1 682 ? 23.275 -5.607 -56.806 1.00 38.88 682 ASP A C 1
ATOM 5324 O O . ASP A 1 682 ? 23.231 -4.531 -57.401 1.00 38.88 682 ASP A O 1
ATOM 5328 N N . LEU A 1 683 ? 23.598 -5.665 -55.508 1.00 40.34 683 LEU A N 1
ATOM 5329 C CA . LEU A 1 683 ? 23.934 -4.490 -54.694 1.00 40.34 683 LEU A CA 1
ATOM 5330 C C . LEU A 1 683 ? 25.302 -3.880 -55.064 1.00 40.34 683 LEU A C 1
ATOM 5332 O O . LEU A 1 683 ? 25.534 -2.692 -54.841 1.00 40.34 683 LEU A O 1
ATOM 5336 N N . LYS A 1 684 ? 26.216 -4.679 -55.638 1.00 42.84 684 LYS A N 1
ATOM 5337 C CA . LYS A 1 684 ? 27.592 -4.252 -55.951 1.00 42.84 684 LYS A CA 1
ATOM 5338 C C . LYS A 1 684 ? 27.654 -3.137 -56.993 1.00 42.84 684 LYS A C 1
ATOM 5340 O O . LYS A 1 684 ? 28.483 -2.244 -56.852 1.00 42.84 684 LYS A O 1
ATOM 5345 N N . GLY A 1 685 ? 26.793 -3.171 -58.011 1.00 45.56 685 GLY A N 1
ATOM 5346 C CA . GLY A 1 685 ? 26.744 -2.126 -59.040 1.00 45.56 685 GLY A CA 1
ATOM 5347 C C . GLY A 1 685 ? 26.239 -0.797 -58.479 1.00 45.56 685 GLY A C 1
ATOM 5348 O O . GLY A 1 685 ? 26.885 0.230 -58.641 1.00 45.56 685 GLY A O 1
ATOM 5349 N N . PHE A 1 686 ? 25.135 -0.842 -57.729 1.00 43.66 686 PHE A N 1
ATOM 5350 C CA . PHE A 1 686 ? 24.493 0.343 -57.155 1.00 43.66 686 PHE A CA 1
ATOM 5351 C C . PHE A 1 686 ? 25.320 1.006 -56.041 1.00 43.66 686 PHE A C 1
ATOM 5353 O O . PHE A 1 686 ? 25.346 2.229 -55.925 1.00 43.66 686 PHE A O 1
ATOM 5360 N N . MET A 1 687 ? 26.028 0.214 -55.227 1.00 45.97 687 MET A N 1
ATOM 5361 C CA . MET A 1 687 ? 26.914 0.757 -54.197 1.00 45.97 687 MET A CA 1
ATOM 5362 C C . MET A 1 687 ? 28.191 1.358 -54.792 1.00 45.97 687 MET A C 1
ATOM 5364 O O . MET A 1 687 ? 28.600 2.422 -54.344 1.00 45.97 687 MET A O 1
ATOM 5368 N N . ASN A 1 688 ? 28.799 0.747 -55.816 1.00 50.03 688 ASN A N 1
ATOM 5369 C CA . ASN A 1 688 ? 30.078 1.214 -56.370 1.00 50.03 688 ASN A CA 1
ATOM 5370 C C . ASN A 1 688 ? 30.055 2.664 -56.886 1.00 50.03 688 ASN A C 1
ATOM 5372 O O . ASN A 1 688 ? 31.051 3.373 -56.734 1.00 50.03 688 ASN A O 1
ATOM 5376 N N . ASP A 1 689 ? 28.931 3.123 -57.437 1.00 48.44 689 ASP A N 1
ATOM 5377 C CA . ASP A 1 689 ? 28.804 4.488 -57.967 1.00 48.44 689 ASP A CA 1
ATOM 5378 C C . ASP A 1 689 ? 28.556 5.547 -56.883 1.00 48.44 689 ASP A C 1
ATOM 5380 O O . ASP A 1 689 ? 28.818 6.734 -57.095 1.00 48.44 689 ASP A O 1
ATOM 5384 N N . LEU A 1 690 ? 28.097 5.120 -55.704 1.00 47.78 690 LEU A N 1
ATOM 5385 C CA . LEU A 1 690 ? 27.731 5.987 -54.586 1.00 47.78 690 LEU A CA 1
ATOM 5386 C C . LEU A 1 690 ? 28.638 5.807 -53.361 1.00 47.78 690 LEU A C 1
ATOM 5388 O O . LEU A 1 690 ? 28.413 6.479 -52.364 1.00 47.78 690 LEU A O 1
ATOM 5392 N N . LEU A 1 691 ? 29.665 4.953 -53.397 1.00 47.25 691 LEU A N 1
ATOM 5393 C CA . LEU A 1 691 ? 30.617 4.806 -52.291 1.00 47.25 691 LEU A CA 1
ATOM 5394 C C . LEU A 1 691 ? 31.369 6.126 -52.021 1.00 47.25 691 LEU A C 1
ATOM 5396 O O . LEU A 1 691 ? 31.692 6.853 -52.967 1.00 47.25 691 LEU A O 1
ATOM 5400 N N . PRO A 1 692 ? 31.694 6.444 -50.750 1.00 43.25 692 PRO A N 1
ATOM 5401 C CA . PRO A 1 692 ? 32.525 7.600 -50.435 1.00 43.25 692 PRO A CA 1
ATOM 5402 C C . PRO A 1 692 ? 33.847 7.521 -51.202 1.00 43.25 692 PRO A C 1
ATOM 5404 O O . PRO A 1 692 ? 34.473 6.460 -51.253 1.00 43.25 692 PRO A O 1
ATOM 5407 N N . LYS A 1 693 ? 34.289 8.646 -51.778 1.00 51.88 693 LYS A N 1
ATOM 5408 C CA . LYS A 1 693 ? 35.594 8.765 -52.452 1.00 51.88 693 LYS A CA 1
ATOM 5409 C C . LYS A 1 693 ? 36.460 9.759 -51.673 1.00 51.88 693 LYS A C 1
ATOM 5411 O O . LYS A 1 693 ? 36.499 10.941 -52.030 1.00 51.88 693 LYS A O 1
ATOM 5416 N N . PRO A 1 694 ? 37.159 9.313 -50.608 1.00 38.53 694 PRO A N 1
ATOM 5417 C CA . PRO A 1 694 ? 37.863 10.200 -49.678 1.00 38.53 694 PRO A CA 1
ATOM 5418 C C . PRO A 1 694 ? 38.982 10.993 -50.359 1.00 38.53 694 PRO A C 1
ATOM 5420 O O . PRO A 1 694 ? 39.162 12.179 -50.086 1.00 38.53 694 PRO A O 1
ATOM 5423 N N . ASN A 1 695 ? 39.668 10.366 -51.318 1.00 45.69 695 ASN A N 1
ATOM 5424 C CA . ASN A 1 695 ? 40.737 10.991 -52.101 1.00 45.69 695 ASN A CA 1
ATOM 5425 C C . ASN A 1 695 ? 40.220 12.105 -53.029 1.00 45.69 695 ASN A C 1
ATOM 5427 O O . ASN A 1 695 ? 40.968 13.014 -53.374 1.00 45.69 695 ASN A O 1
ATOM 5431 N N . GLU A 1 696 ? 38.937 12.065 -53.399 1.00 43.53 696 GLU A N 1
ATOM 5432 C CA . GLU A 1 696 ? 38.275 13.077 -54.233 1.00 43.53 696 GLU A CA 1
ATOM 5433 C C . GLU A 1 696 ? 37.432 14.070 -53.416 1.00 43.53 696 GLU A C 1
ATOM 5435 O O . GLU A 1 696 ? 36.808 14.956 -53.998 1.00 43.53 696 GLU A O 1
ATOM 5440 N N . LYS A 1 697 ? 37.377 13.928 -52.081 1.00 39.72 697 LYS A N 1
ATOM 5441 C CA . LYS A 1 697 ? 36.491 14.699 -51.185 1.00 39.72 697 LYS A CA 1
ATOM 5442 C C . LYS A 1 697 ? 35.017 14.709 -51.630 1.00 39.72 697 LYS A C 1
ATOM 5444 O O . LYS A 1 697 ? 34.312 15.695 -51.422 1.00 39.72 697 LYS A O 1
ATOM 5449 N N . LYS A 1 698 ? 34.544 13.625 -52.251 1.00 39.06 698 LYS A N 1
ATOM 5450 C CA . LYS A 1 698 ? 33.134 13.462 -52.633 1.00 39.06 698 LYS A CA 1
ATOM 5451 C C . LYS A 1 698 ? 32.411 12.604 -51.602 1.00 39.06 698 LYS A C 1
ATOM 5453 O O . LYS A 1 698 ? 32.845 11.487 -51.311 1.00 39.06 698 LYS A O 1
ATOM 5458 N N . ALA A 1 699 ? 31.303 13.131 -51.082 1.00 33.72 699 ALA A N 1
ATOM 5459 C CA . ALA A 1 699 ? 30.415 12.408 -50.181 1.00 33.72 699 ALA A CA 1
ATOM 5460 C C . ALA A 1 699 ? 29.725 11.250 -50.920 1.00 33.72 699 ALA A C 1
ATOM 5462 O O . ALA A 1 699 ? 29.314 11.404 -52.070 1.00 33.72 699 ALA A O 1
ATOM 5463 N N . GLY A 1 700 ? 29.606 10.105 -50.247 1.00 38.03 700 GLY A N 1
ATOM 5464 C CA . GLY A 1 700 ? 28.923 8.914 -50.748 1.00 38.03 700 GLY A CA 1
ATOM 5465 C C . GLY A 1 700 ? 27.793 8.447 -49.827 1.00 38.03 700 GLY A C 1
ATOM 5466 O O . GLY A 1 700 ? 27.643 8.936 -48.705 1.00 38.03 700 GLY A O 1
ATOM 5467 N N . VAL A 1 701 ? 26.997 7.500 -50.314 1.00 38.03 701 VAL A N 1
ATOM 5468 C CA . VAL A 1 701 ? 25.905 6.827 -49.611 1.00 38.03 701 VAL A CA 1
ATOM 5469 C C . VAL A 1 701 ? 26.441 5.562 -48.946 1.00 38.03 701 VAL A C 1
ATOM 5471 O O . VAL A 1 701 ? 26.987 4.675 -49.601 1.00 38.03 701 VAL A O 1
ATOM 5474 N N . ILE A 1 702 ? 26.239 5.459 -47.635 1.00 38.75 702 ILE A N 1
ATOM 5475 C CA . ILE A 1 702 ? 26.441 4.224 -46.874 1.00 38.75 702 ILE A CA 1
ATOM 5476 C C . ILE A 1 702 ? 25.058 3.636 -46.607 1.00 38.75 702 ILE A C 1
ATOM 5478 O O . ILE A 1 702 ? 24.181 4.342 -46.116 1.00 38.75 702 ILE A O 1
ATOM 5482 N N . ALA A 1 703 ? 24.851 2.359 -46.935 1.00 35.56 703 ALA A N 1
ATOM 5483 C CA . ALA A 1 703 ? 23.624 1.639 -46.606 1.00 35.56 703 ALA A CA 1
ATOM 5484 C C . ALA A 1 703 ? 23.771 0.991 -45.216 1.00 35.56 703 ALA A C 1
ATOM 5486 O O . ALA A 1 703 ? 24.461 -0.024 -45.095 1.00 35.56 703 ALA A O 1
ATOM 5487 N N . PRO A 1 704 ? 23.169 1.541 -44.145 1.00 35.16 704 PRO A N 1
ATOM 5488 C CA . PRO A 1 704 ? 23.203 0.888 -42.847 1.00 35.16 704 PRO A CA 1
ATOM 5489 C C . PRO A 1 704 ? 22.239 -0.301 -42.846 1.00 35.16 704 PRO A C 1
ATOM 5491 O O . PRO A 1 704 ? 21.046 -0.150 -43.111 1.00 35.16 704 PRO A O 1
ATOM 5494 N N . SER A 1 705 ? 22.705 -1.481 -42.444 1.00 32.91 705 SER A N 1
ATOM 5495 C CA . SER A 1 705 ? 21.847 -2.645 -42.185 1.00 32.91 705 SER A CA 1
ATOM 5496 C C . SER A 1 705 ? 21.094 -2.538 -40.842 1.00 32.91 705 SER A C 1
ATOM 5498 O O . SER A 1 705 ? 20.940 -3.535 -40.144 1.00 32.91 705 SER A O 1
ATOM 5500 N N . ARG A 1 706 ? 20.554 -1.340 -40.537 1.00 29.48 706 ARG A N 1
ATOM 5501 C CA . ARG A 1 706 ? 19.855 -0.860 -39.317 1.00 29.48 706 ARG A CA 1
ATOM 5502 C C . ARG A 1 706 ? 20.738 -0.077 -38.330 1.00 29.48 706 ARG A C 1
ATOM 5504 O O . ARG A 1 706 ? 21.893 -0.408 -38.093 1.00 29.48 706 ARG A O 1
ATOM 5511 N N . TYR A 1 707 ? 20.151 1.001 -37.801 1.00 30.53 707 TYR A N 1
ATOM 5512 C CA . TYR A 1 707 ? 20.754 2.053 -36.971 1.00 30.53 707 TYR A CA 1
ATOM 5513 C C . TYR A 1 707 ? 21.641 1.507 -35.844 1.00 30.53 707 TYR A C 1
ATOM 5515 O O . TYR A 1 707 ? 21.181 0.727 -35.011 1.00 30.53 707 TYR A O 1
ATOM 5523 N N . ALA A 1 708 ? 22.894 1.961 -35.792 1.00 31.08 708 ALA A N 1
ATOM 5524 C CA . ALA A 1 708 ? 23.866 1.540 -34.794 1.00 31.08 708 ALA A CA 1
ATOM 5525 C C . ALA A 1 708 ? 24.731 2.719 -34.338 1.00 31.08 708 ALA A C 1
ATOM 5527 O O . ALA A 1 708 ? 25.310 3.426 -35.159 1.00 31.08 708 ALA A O 1
ATOM 5528 N N . ASN A 1 709 ? 24.899 2.854 -33.022 1.00 31.33 709 ASN A N 1
ATOM 5529 C CA . ASN A 1 709 ? 26.220 3.201 -32.517 1.00 31.33 709 ASN A CA 1
ATOM 5530 C C . ASN A 1 709 ? 27.106 1.965 -32.747 1.00 31.33 709 ASN A C 1
ATOM 5532 O O . ASN A 1 709 ? 26.738 0.872 -32.323 1.00 31.33 709 ASN A O 1
ATOM 5536 N N . VAL A 1 710 ? 28.221 2.106 -33.460 1.00 31.92 710 VAL A N 1
ATOM 5537 C CA . VAL A 1 710 ? 29.098 0.985 -33.832 1.00 31.92 710 VAL A CA 1
ATOM 5538 C C . VAL A 1 710 ? 30.134 0.770 -32.729 1.00 31.92 710 VAL A C 1
ATOM 5540 O O . VAL A 1 710 ? 30.918 1.671 -32.444 1.00 31.92 710 VAL A O 1
ATOM 5543 N N . PHE A 1 711 ? 30.161 -0.416 -32.110 1.00 35.84 711 PHE A N 1
ATOM 5544 C CA . PHE A 1 711 ? 31.168 -0.765 -31.099 1.00 35.84 711 PHE A CA 1
ATOM 5545 C C . PHE A 1 711 ? 31.633 -2.217 -31.206 1.00 35.84 711 PHE A C 1
ATOM 5547 O O . PHE A 1 711 ? 30.822 -3.123 -31.390 1.00 35.84 711 PHE A O 1
ATOM 5554 N N . THR A 1 712 ? 32.939 -2.420 -31.024 1.00 28.95 712 THR A N 1
ATOM 5555 C CA . THR A 1 712 ? 33.639 -3.705 -31.142 1.00 28.95 712 THR A CA 1
ATOM 5556 C C . THR A 1 712 ? 33.608 -4.498 -29.827 1.00 28.95 712 THR A C 1
ATOM 5558 O O . THR A 1 712 ? 33.904 -3.960 -28.758 1.00 28.95 712 THR A O 1
ATOM 5561 N N . TYR A 1 713 ? 33.329 -5.802 -29.902 1.00 27.55 713 TYR A N 1
ATOM 5562 C CA . TYR A 1 713 ? 33.474 -6.752 -28.792 1.00 27.55 713 TYR A CA 1
ATOM 5563 C C . TYR A 1 713 ? 34.671 -7.675 -29.057 1.00 27.55 713 TYR A C 1
ATOM 5565 O O . TYR A 1 713 ? 34.734 -8.314 -30.103 1.00 27.55 713 TYR A O 1
ATOM 5573 N N . TYR A 1 714 ? 35.616 -7.764 -28.118 1.00 27.00 714 TYR A N 1
ATOM 5574 C CA . TYR A 1 714 ? 36.737 -8.706 -28.204 1.00 27.00 714 TYR A CA 1
ATOM 5575 C C . TYR A 1 714 ? 36.455 -9.924 -27.325 1.00 27.00 714 TYR A C 1
ATOM 5577 O O . TYR A 1 714 ? 36.572 -9.841 -26.103 1.00 27.00 714 TYR A O 1
ATOM 5585 N N . LEU A 1 715 ? 36.147 -11.069 -27.939 1.00 22.11 715 LEU A N 1
ATOM 5586 C CA . LEU A 1 715 ? 36.243 -12.362 -27.266 1.00 22.11 715 LEU A CA 1
ATOM 5587 C C . LEU A 1 715 ? 37.637 -12.920 -27.562 1.00 22.11 715 LEU A C 1
ATOM 5589 O O . LEU A 1 715 ? 37.949 -13.277 -28.696 1.00 22.11 715 LEU A O 1
ATOM 5593 N N . LYS A 1 716 ? 38.511 -12.948 -26.554 1.00 23.94 716 LYS A N 1
ATOM 5594 C CA . LYS A 1 716 ? 39.802 -13.627 -26.673 1.00 23.94 716 LYS A CA 1
ATOM 5595 C C . LYS A 1 716 ? 39.520 -15.131 -26.631 1.00 23.94 716 LYS A C 1
ATOM 5597 O O . LYS A 1 716 ? 39.445 -15.714 -25.555 1.00 23.94 716 LYS A O 1
ATOM 5602 N N . LEU A 1 717 ? 39.307 -15.743 -27.794 1.00 25.20 717 LEU A N 1
ATOM 5603 C CA . LEU A 1 717 ? 39.372 -17.195 -27.939 1.00 25.20 717 LEU A CA 1
ATOM 5604 C C . LEU A 1 717 ? 40.826 -17.601 -27.680 1.00 25.20 717 LEU A C 1
ATOM 5606 O O . LEU A 1 717 ? 41.681 -17.486 -28.555 1.00 25.20 717 LEU A O 1
ATOM 5610 N N . GLU A 1 718 ? 41.131 -18.031 -26.458 1.00 26.23 718 GLU A N 1
ATOM 5611 C CA . GLU A 1 718 ? 42.339 -18.815 -26.227 1.00 26.23 718 GLU A CA 1
ATOM 5612 C C . GLU A 1 718 ? 42.096 -20.204 -26.816 1.00 26.23 718 GLU A C 1
ATOM 5614 O O . GLU A 1 718 ? 41.494 -21.080 -26.203 1.00 26.23 718 GLU A O 1
ATOM 5619 N N . SER A 1 719 ? 42.536 -20.381 -28.059 1.00 26.58 719 SER A N 1
ATOM 5620 C CA . SER A 1 719 ? 42.754 -21.696 -28.650 1.00 26.58 719 SER A CA 1
ATOM 5621 C C . SER A 1 719 ? 43.695 -22.505 -27.744 1.00 26.58 719 SER A C 1
ATOM 5623 O O . SER A 1 719 ? 44.726 -21.962 -27.326 1.00 26.58 719 SER A O 1
ATOM 5625 N N . PRO A 1 720 ? 43.391 -23.781 -27.444 1.00 27.38 720 PRO A N 1
ATOM 5626 C CA . PRO A 1 720 ? 44.258 -24.612 -26.625 1.00 27.38 720 PRO A CA 1
ATOM 5627 C C . PRO A 1 720 ? 45.584 -24.791 -27.366 1.00 27.38 720 PRO A C 1
ATOM 5629 O O . PRO A 1 720 ? 45.635 -25.362 -28.455 1.00 27.38 720 PRO A O 1
ATOM 5632 N N . LYS A 1 721 ? 46.671 -24.269 -26.794 1.00 28.19 721 LYS A N 1
ATOM 5633 C CA . LYS A 1 721 ? 48.007 -24.617 -27.265 1.00 28.19 721 LYS A CA 1
ATOM 5634 C C .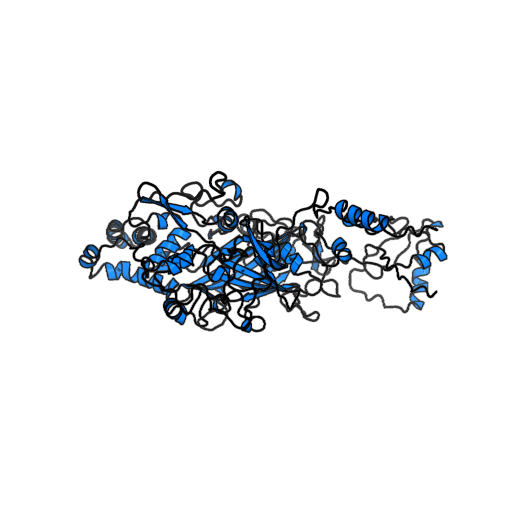 LYS A 1 721 ? 48.272 -26.059 -26.855 1.00 28.19 721 LYS A C 1
ATOM 5636 O O . LYS A 1 721 ? 48.529 -26.339 -25.691 1.00 28.19 721 LYS A O 1
ATOM 5641 N N . VAL A 1 722 ? 48.184 -26.949 -27.834 1.00 30.05 722 VAL A N 1
ATOM 5642 C CA . VAL A 1 722 ? 48.892 -28.224 -27.817 1.00 30.05 722 VAL A CA 1
ATOM 5643 C C . VAL A 1 722 ? 50.384 -27.898 -27.806 1.00 30.05 722 VAL A C 1
ATOM 5645 O O . VAL A 1 722 ? 50.879 -27.321 -28.772 1.00 30.05 722 VAL A O 1
ATOM 5648 N N . HIS A 1 723 ? 51.051 -28.203 -26.696 1.00 31.55 723 HIS A N 1
ATOM 5649 C CA . HIS A 1 723 ? 52.396 -28.777 -26.625 1.00 31.55 723 HIS A CA 1
ATOM 5650 C C . HIS A 1 723 ? 52.606 -29.384 -25.243 1.00 31.55 723 HIS A C 1
ATOM 5652 O O . HIS A 1 723 ? 52.405 -28.652 -24.246 1.00 31.55 723 HIS A O 1
#

Foldseek 3Di:
DDDDDDDPVVVVVVVVVVVVPPPPVPPPDDFDDQQADADAAELVPDDLLFDAFPVRHGFFLQFGWHWDADPVRDITIDRPDGDFLFHFYAYAAQAFDPLFFQFQAAPQQQCLQVCVQVLRHQAQKFKDLADNVPSHHDPCVLPAWFKEWFKWQDQADAADRHLQQRQQLQCCPPDSPPPPCLRCPFHGPVPSIHGQWHQDVLQVRAIDGHVPHDLFWTKTKMWTKGKMWMAGHLFQCRLLSLQLQSDWWKKKKFFFAQFQQVLQLSLWRSLRKAKEWAFAFQDFPNDGDGQADFQKGKSSYWYQHPVDRRMIMIMIITQHKDWDQDPQQKIWIWRPSQSRCVSSQQSYFYDDDRFTWRQWDFPPLDTDRDPPSVVQFDPVPSRIGRFDIFPFGDPLQLAPQLVVLVVVLVVDPDVVVNVVSVVVSVVAGHHNQCSTGNHSVNSSLSCLLPHAPSNDGPPDPVNCVVVPDPCCVVRPVSSSVSSCVQHHNGIIIIMMIIIIIRGQSSRQGDPPNVVSLVRHSGDGFQSAPVRFQFADQCQDDSDNPDNGNHRMKMFMAISSQKGLSSSQSRPPRRGNCVVGVSVSVQSHNRRRSSNRIRGHPVQPVPHTDIHGYGYSDGHDDADEDQDDPVVPVVVPDDDQQDDPDDDDNCVVVDDRDHDCQARADDDDPRDDDPPDPDDPVVVVVVQVVFPDDNVVSDHGDDDDPDDYSYHHDDDPPPDDDDD

Sequence (723 aa):
MERQNGNWRRWWLRSALLVMMGVSLVGPGGGVQAATIGDVLDNTATTNNKLLDANGKAWNMYSIPRQVWDKDGKKAYIQQRERTADEGSFVKQGYSWNNQGMPLSPEDPKENTARWNNQALGSIAYISFKDPSGNGRIDPKYGEPFFSLNYVDRNDLVNVETPLDAANFSGSGKGGTPLSQSQSGSIFNPTQVQSKMKRSAATNNKFRLADGATFDNGFIQATGNVPIAAQIAESESAVDGMLAGNWGVMVRIKAADGIDARSLAAAIDWSKSYYYLTVDSVQIFGTQISDLNFPLQFDHHVYLDPTDSHVFFLKVKGIPYGFKEESGNRAQMYLPRSNADHLDYLHNRNIKGNNAYTLDKINGDQRPTTLNDSALINWNQFKQPSFFTSTEKNTAIWDPFKGMLTEMVDKITIPVIPGIMKIVIGWFTSSPIYSLGDLGRTASLLNTARPAEDRKMTVSKDFWDLLKNFLCSQAIDPILSAISKNFMKAPFRGRARINFSFDISKYKGSTDPVKAVFTQGRLPAAPYADGEFNHGMGTGSLAKDNPDRAPIEITMYDSSQLVDPYSVTEGMPREKLDKDPRLRGQLQPGITPMDYAVIDQKFVKNGGTKYKVYSNFSSWTGAIVPYDRHYHENNGSSDTLHSNGKITPGFSRRTATPDPGRDGVLVNNSASQEVPIYPIGDLKGFMNDLLPKPNEKKAGVIAPSRYANVFTYYLKLESPKVH